Protein AF-A0A1S3MQ20-F1 (afdb_monomer_lite)

Radius of gyration: 37.25 Å; chains: 1; bounding box: 82×86×116 Å

Foldseek 3Di:
DPPPLVVLLVLLLVVLLVVQKDFLQVSCVVVVHPGSVVCVVSQVVCVVVQQKDWDPVDPVIMIHGHPVNNVVVVVVVVVVVPDDDDDDDDDDDDDDDDDDDDDDDDDDDDDDDDDDDDDDDPDDDPVVVDDDDDDDDDDDPDPDDDDPDPLLVLLVVLVVDQLLRSLVVSLVVVVWDKDKDFPDFDDDPVQTKTWIWIQTNNDTFDIAIGSDPVVSSSVNSVRVSVVSNCVVVPNDDDDDDDDDDDDDDDDDDDDDDDDDDDDDDCCVVDPPSDQLVVVLVVLCVVPVWDKDKDFPDWDDDPVQIWTKIWIDTRNDTFDIAIDSDPVVRSSVNSVRVVVVCVVVVVDDPDDDDDDDDDDDDDDDDDDDDDDDDDDDPVVLVVCVVLVLNLLVVCLVPALLVSLVVVLVVLQKDKDKDFPDWDDDPVQIKTWIWIDILQDIFDIDIDSDPVVSSRVNSSRVSVVVSVQSVVCVVPVPDRPSDDPNPPGDLLSLVVSLQSSVVCVVCVVPVVVVPDFWKKKWKWKAQAPDSTHTQFIATDDDADDPVRDDPVPPDDGDRHGQVRRVVSVVVSLVVLVVCVVVVHPPRQWDADPPRDIDGDPRMWMWMWIDGSVRDIDIDTD

Sequence (619 aa):
MADCGSNQKELILQYLLEAGEATALVISKNLGLRGAKQVNPTLYAMEKQGDVSRNAEVTPHIWELSVHRRERMERSLKAERSAPARVEGMGSGFQAVPPGLESLEANAEAEDESNGGQWATDDIPEFLNAISRDGGGTVAVSLAAPPPQNLRAKLQEVRAKNPVSGLMEFAQYQGHNCEFLLLDQSGPSHDPRFRMQVMLDGRLFPVAEASNKKVAKKDAAAATLRILLREIEGGGAEEGLTAGVDQAMDPTSDVPEVVEGPPQALSRSLPGGKNPVSMLMEYSQRTGNPIEFINTGQEGPPHDPRFMFRVKIGESLCAESSAPSKKAARQLAAEEAVKELMADGRLQLNKPQFPLCLSGDEGGFMPACPSLPPLTEEELRSAHEAGVGDLISHLNNNAVSGLLEYARARGFAAEIRLVGQSGPPHEPKFTYQAKLGGRWFPPVCASNKKQGKQEAADAALRVLIGEAEKAARTGELTPAELPLSGGTIHDQIAMLSHQRFNALTTRIQHSLLGRKILATIVMKRGEGLGTVVSLGTGNRCVKGEELSLKGDTVNDCHAEIISRRGFIRFLYAELLKHCEGSEDSIFEPAEENKLRIKPDTTFHLYIRWAYGRCLFLAF

Secondary structure (DSSP, 8-state):
--SHHHHHHHHHHHHHHHHSEEEHHHHHHHTT-SSGGGTHHHHHHHHHHTSEEEESSSSSPEEEE-HHHHHHHHHHHHHHTTSPP---------------------------------PPP----GGGG---------------PPPP--HHHHHHHHHTS-HHHHHHHHHHHHT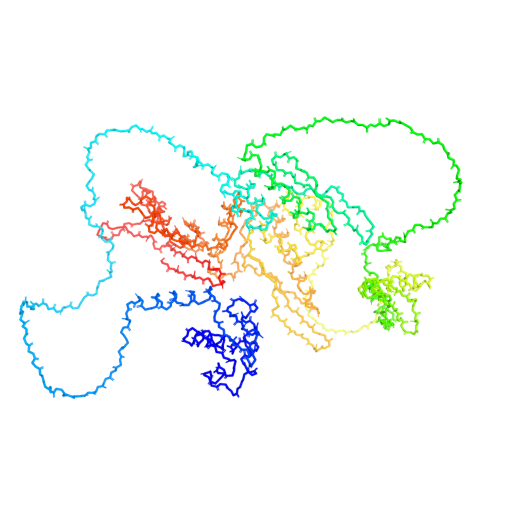--EEEEEEEEES-TTS-EEEEEEEETTEEPPPEEESSHHHHHHHHHHHHHHHHHHHHTT-------------------------PPPPPPGGGTSTT---HHHHHHHHHHHH---EEEEEEEEES-TTS-EEEEEEEETTEEPPPEEESSHHHHHHHHHHHHHHHHHHTT---------------------PPPP-PPPPPHHHHHHHHHTT-HHHHHHHHHHHHHHHHHHHHHHT--EEEEEEEEES-TTS-EEEEEEEETTEEPPPEEESSHHHHHHHHHHHHHHHHHHHHHHHHHH-----SS---TT--HHHHHHHHHHHHHHHHHGGGTTTT-S---EEEEEEEETTS--EEEEEEE---B--GGG--SSS-S-SB--HHHHHHHHHHHHHHHHHHHHHTT-TTSSEEE-STT-EEE-TTEEEEEEEE-TTS-EEEEE-

pLDDT: mean 70.5, std 24.05, range [22.2, 96.94]

Structure (mmCIF, N/CA/C/O backbone):
data_AF-A0A1S3MQ20-F1
#
_entry.id   AF-A0A1S3MQ20-F1
#
loop_
_atom_site.group_PDB
_atom_site.id
_atom_site.type_symbol
_atom_site.label_atom_id
_atom_site.label_alt_id
_atom_site.label_comp_id
_atom_site.label_asym_id
_atom_site.label_entity_id
_atom_site.label_seq_id
_atom_site.pdbx_PDB_ins_code
_atom_site.Cartn_x
_atom_site.Cartn_y
_atom_site.Cartn_z
_atom_site.occupancy
_atom_site.B_iso_or_equiv
_atom_site.auth_seq_id
_atom_site.auth_comp_id
_atom_site.auth_asym_id
_atom_site.auth_atom_id
_atom_site.pdbx_PDB_model_num
ATOM 1 N N . MET A 1 1 ? 19.376 -24.011 -0.199 1.00 35.31 1 MET A N 1
ATOM 2 C CA . MET A 1 1 ? 20.721 -23.702 0.345 1.00 35.31 1 MET A CA 1
ATOM 3 C C . MET A 1 1 ? 20.803 -22.239 0.815 1.00 35.31 1 MET A C 1
ATOM 5 O O . MET A 1 1 ? 21.709 -21.529 0.406 1.00 35.31 1 MET A O 1
ATOM 9 N N . ALA A 1 2 ? 19.864 -21.755 1.639 1.00 33.28 2 ALA A N 1
ATOM 10 C CA . ALA A 1 2 ? 19.802 -20.330 2.017 1.00 33.28 2 ALA A CA 1
ATOM 11 C C . ALA A 1 2 ? 20.176 -20.046 3.486 1.00 33.28 2 ALA A C 1
ATOM 13 O O . ALA A 1 2 ? 20.256 -18.889 3.871 1.00 33.28 2 ALA A O 1
ATOM 14 N N . ASP A 1 3 ? 20.408 -21.088 4.290 1.00 40.12 3 ASP A N 1
ATOM 15 C CA . ASP A 1 3 ? 20.368 -20.991 5.757 1.00 40.12 3 ASP A CA 1
ATOM 16 C C . ASP A 1 3 ? 21.757 -20.957 6.431 1.00 40.12 3 ASP A C 1
ATOM 18 O O . ASP A 1 3 ? 21.934 -20.431 7.524 1.00 40.12 3 ASP A O 1
ATOM 22 N N . CYS A 1 4 ? 22.791 -21.462 5.749 1.00 46.34 4 CYS A N 1
ATOM 23 C CA . CYS A 1 4 ? 24.141 -21.592 6.314 1.00 46.34 4 CYS A CA 1
ATOM 24 C C . CYS A 1 4 ? 24.868 -20.237 6.487 1.00 46.34 4 CYS A C 1
ATOM 26 O O . CYS A 1 4 ? 25.586 -20.027 7.463 1.00 46.34 4 CYS A O 1
ATOM 28 N N . GLY A 1 5 ? 24.659 -19.288 5.564 1.00 54.25 5 GLY A N 1
ATOM 29 C CA . GLY A 1 5 ? 25.359 -17.994 5.581 1.00 54.25 5 GLY A CA 1
ATOM 30 C C . GLY A 1 5 ? 24.889 -17.029 6.678 1.00 54.25 5 GLY A C 1
ATOM 31 O O . GLY A 1 5 ? 25.665 -16.179 7.112 1.00 54.25 5 GLY A O 1
ATOM 32 N N . SER A 1 6 ? 23.641 -17.166 7.135 1.00 59.59 6 SER A N 1
ATOM 33 C CA . SER A 1 6 ? 23.036 -16.326 8.180 1.00 59.59 6 SER A CA 1
ATOM 34 C C . SER A 1 6 ? 23.720 -16.554 9.529 1.00 59.59 6 SER A C 1
ATOM 36 O O . SER A 1 6 ? 24.220 -15.619 10.146 1.00 59.59 6 SER A O 1
ATOM 38 N N . ASN A 1 7 ? 23.822 -17.824 9.927 1.00 79.19 7 ASN A N 1
ATOM 39 C CA . ASN A 1 7 ? 24.401 -18.249 11.200 1.00 79.19 7 ASN A CA 1
ATOM 40 C C . ASN A 1 7 ? 25.911 -17.926 11.263 1.00 79.19 7 ASN A C 1
ATOM 42 O O . ASN A 1 7 ? 26.402 -17.344 12.229 1.00 79.19 7 ASN A O 1
ATOM 46 N N . GLN A 1 8 ? 26.641 -18.161 10.163 1.00 84.56 8 GLN A N 1
ATOM 47 C CA . GLN A 1 8 ? 28.058 -17.795 10.069 1.00 84.56 8 GLN A CA 1
ATOM 48 C C . GLN A 1 8 ? 28.302 -16.283 10.259 1.00 84.56 8 GLN A C 1
ATOM 50 O O . GLN A 1 8 ? 29.332 -15.900 10.813 1.00 84.56 8 GLN A O 1
ATOM 55 N N . LYS A 1 9 ? 27.377 -15.415 9.820 1.00 90.94 9 LYS A N 1
ATOM 56 C CA . LYS A 1 9 ? 27.483 -13.963 10.031 1.00 90.94 9 LYS A CA 1
ATOM 57 C C . LYS A 1 9 ? 27.416 -13.609 11.520 1.00 90.94 9 LYS A C 1
ATOM 59 O O . LYS A 1 9 ? 28.238 -12.830 11.995 1.00 90.94 9 LYS A O 1
ATOM 64 N N . GLU A 1 10 ? 26.452 -14.168 12.244 1.00 90.25 10 GLU A N 1
ATOM 65 C CA . GLU A 1 10 ? 26.216 -13.860 13.660 1.00 90.25 10 GLU A CA 1
ATOM 66 C C . GLU A 1 10 ? 27.379 -14.327 14.544 1.00 90.25 10 GLU A C 1
ATOM 68 O O . GLU A 1 10 ? 27.878 -13.546 15.354 1.00 90.25 10 GLU A O 1
ATOM 73 N N . LEU A 1 11 ? 27.905 -15.530 14.293 1.00 91.12 11 LEU A N 1
ATOM 74 C CA . LEU A 1 11 ? 29.067 -16.073 15.005 1.00 91.12 11 LEU A CA 1
ATOM 75 C C . LEU A 1 11 ? 30.342 -15.224 14.834 1.00 91.12 11 LEU A C 1
ATOM 77 O O . LEU A 1 11 ? 31.087 -15.040 15.796 1.00 91.12 11 LEU A O 1
ATOM 81 N N . ILE A 1 12 ? 30.601 -14.670 13.640 1.00 92.69 12 ILE A N 1
ATOM 82 C CA . ILE A 1 12 ? 31.756 -13.774 13.430 1.00 92.69 12 ILE A CA 1
ATOM 83 C C . ILE A 1 12 ? 31.572 -12.460 14.201 1.00 92.69 12 ILE A C 1
ATOM 85 O O . ILE A 1 12 ? 32.526 -11.958 14.792 1.00 92.69 12 ILE A O 1
ATOM 89 N N . LEU A 1 13 ? 30.360 -11.901 14.200 1.00 92.56 13 LEU A N 1
ATOM 90 C CA . LEU A 1 13 ? 30.070 -10.641 14.887 1.00 92.56 13 LEU A CA 1
ATOM 91 C C . LEU A 1 13 ? 30.173 -10.779 16.410 1.00 92.56 13 LEU A C 1
ATOM 93 O O . LEU A 1 13 ? 30.720 -9.886 17.051 1.00 92.56 13 LEU A O 1
ATOM 97 N N . GLN A 1 14 ? 29.699 -11.893 16.977 1.00 91.06 14 GLN A N 1
ATOM 98 C CA . GLN A 1 14 ? 29.847 -12.184 18.404 1.00 91.06 14 GLN A CA 1
ATOM 99 C C . GLN A 1 14 ? 31.327 -12.320 18.789 1.00 91.06 14 GLN A C 1
ATOM 101 O O . GLN A 1 14 ? 31.785 -11.665 19.722 1.00 91.06 14 GLN A O 1
ATOM 106 N N . TYR A 1 15 ? 32.103 -13.080 18.009 1.00 92.69 15 TYR A N 1
ATOM 107 C CA . TYR A 1 15 ? 33.535 -13.243 18.257 1.00 92.69 15 TYR A CA 1
ATOM 108 C C . TYR A 1 15 ? 34.309 -11.914 18.187 1.00 92.69 15 TYR A C 1
ATOM 110 O O . TYR A 1 15 ? 35.157 -11.651 19.035 1.00 92.69 15 TYR A O 1
ATOM 118 N N . LEU A 1 16 ? 34.008 -11.043 17.214 1.00 92.81 16 LEU A N 1
ATOM 119 C CA . LEU A 1 16 ? 34.648 -9.723 17.104 1.00 92.81 16 LEU A CA 1
ATOM 120 C C . LEU A 1 16 ? 34.203 -8.731 18.192 1.00 92.81 16 LEU A C 1
ATOM 122 O O . LEU A 1 16 ? 34.940 -7.789 18.488 1.00 92.81 16 LEU A O 1
ATOM 126 N N . LEU A 1 17 ? 33.033 -8.930 18.807 1.00 91.75 17 LEU A N 1
ATOM 127 C CA . LEU A 1 17 ? 32.620 -8.147 19.971 1.00 91.75 17 LEU A CA 1
ATOM 128 C C . LEU A 1 17 ? 33.477 -8.482 21.199 1.00 91.75 17 LEU A C 1
ATOM 130 O O . LEU A 1 17 ? 33.899 -7.574 21.909 1.00 91.75 17 LEU A O 1
ATOM 134 N N . GLU A 1 18 ? 33.752 -9.770 21.410 1.00 89.06 18 GLU A N 1
ATOM 135 C CA . GLU A 1 18 ? 34.518 -10.285 22.551 1.00 89.06 18 GLU A CA 1
ATOM 136 C C . GLU A 1 18 ? 36.036 -10.110 22.381 1.00 89.06 18 GLU A C 1
ATOM 138 O O . GLU A 1 18 ? 36.716 -9.691 23.314 1.00 89.06 18 GLU A O 1
ATOM 143 N N . ALA A 1 19 ? 36.573 -10.396 21.190 1.00 88.00 19 ALA A N 1
ATOM 144 C CA . ALA A 1 19 ? 38.008 -10.319 20.899 1.00 88.00 19 ALA A CA 1
ATOM 145 C C . ALA A 1 19 ? 38.493 -8.910 20.501 1.00 88.00 19 ALA A C 1
ATOM 147 O O . ALA A 1 19 ? 39.695 -8.655 20.489 1.00 88.00 19 ALA A O 1
ATOM 148 N N . GLY A 1 20 ? 37.581 -7.995 20.153 1.00 88.62 20 GLY A N 1
ATOM 149 C CA . GLY A 1 20 ? 37.900 -6.633 19.715 1.00 88.62 20 GLY A CA 1
ATOM 150 C C . GLY A 1 20 ? 38.365 -6.555 18.259 1.00 88.62 20 GLY A C 1
ATOM 151 O O . GLY A 1 20 ? 37.667 -5.951 17.439 1.00 88.62 20 GLY A O 1
ATOM 152 N N . GLU A 1 21 ? 39.507 -7.177 17.955 1.00 91.44 21 GLU A N 1
ATOM 153 C CA . GLU A 1 21 ? 40.116 -7.255 16.623 1.00 91.44 21 GLU A CA 1
ATOM 154 C C . GLU A 1 21 ? 40.724 -8.649 16.360 1.00 91.44 21 GLU A C 1
ATOM 156 O O . GLU A 1 21 ? 41.268 -9.290 17.259 1.00 91.44 21 GLU A O 1
ATOM 161 N N . ALA A 1 22 ? 40.631 -9.161 15.127 1.00 91.75 22 ALA A N 1
ATOM 162 C CA . ALA A 1 22 ? 41.191 -10.471 14.781 1.00 91.75 22 ALA A CA 1
ATOM 163 C C . ALA A 1 22 ? 41.496 -10.639 13.286 1.00 91.75 22 ALA A C 1
ATOM 165 O O . ALA A 1 22 ? 40.829 -10.086 12.414 1.00 91.75 22 ALA A O 1
ATOM 166 N N . THR A 1 23 ? 42.474 -11.486 12.954 1.00 93.12 23 THR A N 1
ATOM 167 C CA . THR A 1 23 ? 42.717 -11.881 11.555 1.00 93.12 23 THR A CA 1
ATOM 168 C C . THR A 1 23 ? 41.702 -12.929 11.094 1.00 93.12 23 THR A C 1
ATOM 170 O O . THR A 1 23 ? 41.250 -13.770 11.876 1.00 93.12 23 THR A O 1
ATOM 173 N N . ALA A 1 24 ? 41.403 -12.970 9.792 1.00 91.31 24 ALA A N 1
ATOM 174 C CA . ALA A 1 24 ? 40.470 -13.948 9.218 1.00 91.31 24 ALA A CA 1
ATOM 175 C C . ALA A 1 24 ? 40.834 -15.422 9.520 1.00 91.31 24 ALA A C 1
ATOM 177 O O . ALA A 1 24 ? 39.955 -16.283 9.583 1.00 91.31 24 ALA A O 1
ATOM 178 N N . LEU A 1 25 ? 42.118 -15.731 9.747 1.00 90.62 25 LEU A N 1
ATOM 179 C CA . LEU A 1 25 ? 42.549 -17.068 10.162 1.00 90.62 25 LEU A CA 1
ATOM 180 C C . LEU A 1 25 ? 42.142 -17.376 11.609 1.00 90.62 25 LEU A C 1
ATOM 182 O O . LEU A 1 25 ? 41.607 -18.455 11.864 1.00 90.62 25 LEU A O 1
ATOM 186 N N . VAL A 1 26 ? 42.357 -16.435 12.532 1.00 90.56 26 VAL A N 1
ATOM 187 C CA . VAL A 1 26 ? 41.969 -16.563 13.947 1.00 90.56 26 VAL A CA 1
ATOM 188 C C . VAL A 1 26 ? 40.449 -16.674 14.074 1.00 90.56 26 VAL A C 1
ATOM 190 O O . VAL A 1 26 ? 39.968 -17.599 14.725 1.00 90.56 26 VAL A O 1
ATOM 193 N N . ILE A 1 27 ? 39.698 -15.830 13.360 1.00 91.56 27 ILE A N 1
ATOM 194 C CA . ILE A 1 27 ? 38.232 -15.916 13.270 1.00 91.56 27 ILE A CA 1
ATOM 195 C C . ILE A 1 27 ? 37.820 -17.316 12.785 1.00 91.56 27 ILE A C 1
ATOM 197 O O . ILE A 1 27 ? 37.047 -17.998 13.451 1.00 91.56 27 ILE A O 1
ATOM 201 N N . SER A 1 28 ? 38.391 -17.804 11.673 1.00 92.06 28 SER A N 1
ATOM 202 C CA . SER A 1 28 ? 38.029 -19.128 11.141 1.00 92.06 28 SER A CA 1
ATOM 203 C C . SER A 1 28 ? 38.274 -20.274 12.129 1.00 92.06 28 SER A C 1
ATOM 205 O O . SER A 1 28 ? 37.428 -21.157 12.230 1.00 92.06 28 SER A O 1
ATOM 207 N N . LYS A 1 29 ? 39.370 -20.236 12.902 1.00 89.06 29 LYS A N 1
ATOM 208 C CA . LYS A 1 29 ? 39.681 -21.267 13.905 1.00 89.06 29 LYS A CA 1
ATOM 209 C C . LYS A 1 29 ? 38.672 -21.283 15.055 1.00 89.06 29 LYS A C 1
ATOM 211 O O . LYS A 1 29 ? 38.246 -22.364 15.445 1.00 89.06 29 LYS A O 1
ATOM 216 N N . ASN A 1 30 ? 38.269 -20.115 15.558 1.00 88.69 30 ASN A N 1
ATOM 217 C CA . ASN A 1 30 ? 37.299 -20.018 16.656 1.00 88.69 30 ASN A CA 1
ATOM 218 C C . ASN A 1 30 ? 35.880 -20.438 16.232 1.00 88.69 30 ASN A C 1
ATOM 220 O O . ASN A 1 30 ? 35.151 -21.004 17.036 1.00 88.69 30 ASN A O 1
ATOM 224 N N . LEU A 1 31 ? 35.519 -20.278 14.952 1.00 88.19 31 LEU A N 1
ATOM 225 C CA . LEU A 1 31 ? 34.287 -20.845 14.381 1.00 88.19 31 LEU A CA 1
ATOM 226 C C . LEU A 1 31 ? 34.397 -22.347 14.011 1.00 88.19 31 LEU A C 1
ATOM 228 O O . LEU A 1 31 ? 33.504 -22.882 13.357 1.00 88.19 31 LEU A O 1
ATOM 232 N N . GLY A 1 32 ? 35.489 -23.039 14.360 1.00 85.81 32 GLY A N 1
ATOM 233 C CA . GLY A 1 32 ? 35.697 -24.456 14.018 1.00 85.81 32 GLY A CA 1
ATOM 234 C C . GLY A 1 32 ? 35.961 -24.730 12.526 1.00 85.81 32 GLY A C 1
ATOM 235 O O . GLY A 1 32 ? 35.907 -25.876 12.075 1.00 85.81 32 GLY A O 1
ATOM 236 N N . LEU A 1 33 ? 36.254 -23.694 11.735 1.00 87.88 33 LEU A N 1
ATOM 237 C CA . LEU A 1 33 ? 36.475 -23.783 10.292 1.00 87.88 33 LEU A CA 1
ATOM 238 C C . LEU A 1 33 ? 37.962 -23.993 9.972 1.00 87.88 33 LEU A C 1
ATOM 240 O O . LEU A 1 33 ? 38.857 -23.400 10.570 1.00 87.88 33 LEU A O 1
ATOM 244 N N . ARG A 1 34 ? 38.246 -24.804 8.946 1.00 79.12 34 ARG A N 1
ATOM 245 C CA . ARG A 1 34 ? 39.620 -25.239 8.614 1.00 79.12 34 ARG A CA 1
ATOM 246 C C . ARG A 1 34 ? 40.516 -24.161 7.974 1.00 79.12 34 ARG A C 1
ATOM 248 O O . ARG A 1 34 ? 41.649 -24.466 7.615 1.00 79.12 34 ARG A O 1
ATOM 255 N N . GLY A 1 35 ? 40.040 -22.926 7.787 1.00 85.25 35 GLY A N 1
ATOM 256 C CA . GLY A 1 35 ? 40.892 -21.817 7.342 1.00 85.25 35 GLY A CA 1
ATOM 257 C C . GLY A 1 35 ? 40.168 -20.581 6.798 1.00 85.25 35 GLY A C 1
ATOM 258 O O . GLY A 1 35 ? 39.007 -20.636 6.386 1.00 85.25 35 GLY A O 1
ATOM 259 N N . ALA A 1 36 ? 40.913 -19.472 6.725 1.00 85.81 36 ALA A N 1
ATOM 260 C CA . ALA A 1 36 ? 40.424 -18.119 6.424 1.00 85.81 36 ALA A CA 1
ATOM 261 C C . ALA A 1 36 ? 39.562 -17.998 5.150 1.00 85.81 36 ALA A C 1
ATOM 263 O O . ALA A 1 36 ? 38.615 -17.215 5.110 1.00 85.81 36 ALA A O 1
ATOM 264 N N . LYS A 1 37 ? 39.828 -18.814 4.117 1.00 87.56 37 LYS A N 1
ATOM 265 C CA . LYS A 1 37 ? 39.053 -18.816 2.860 1.00 87.56 37 LYS A CA 1
ATOM 266 C C . LYS A 1 37 ? 37.546 -19.042 3.067 1.00 87.56 37 LYS A C 1
ATOM 268 O O . LYS A 1 37 ? 36.772 -18.615 2.220 1.00 87.56 37 LYS A O 1
ATOM 273 N N . GLN A 1 38 ? 37.137 -19.680 4.168 1.00 86.44 38 GLN A N 1
ATOM 274 C CA . GLN A 1 38 ? 35.727 -19.949 4.477 1.00 86.44 38 GLN A CA 1
ATOM 275 C C . GLN A 1 38 ? 35.001 -18.747 5.106 1.00 86.44 38 GLN A C 1
ATOM 277 O O . GLN A 1 38 ? 33.790 -18.640 4.956 1.00 86.44 38 GLN A O 1
ATOM 282 N N . VAL A 1 39 ? 35.716 -17.830 5.773 1.00 91.12 39 VAL A N 1
ATOM 283 C CA . VAL A 1 39 ? 35.129 -16.617 6.387 1.00 91.12 39 VAL A CA 1
ATOM 284 C C . VAL A 1 39 ? 35.296 -15.367 5.522 1.00 91.12 39 VAL A C 1
ATOM 286 O O . VAL A 1 39 ? 34.472 -14.461 5.606 1.00 91.12 39 VAL A O 1
ATOM 289 N N . ASN A 1 40 ? 36.309 -15.329 4.647 1.00 91.69 40 ASN A N 1
ATOM 290 C CA . ASN A 1 40 ? 36.596 -14.181 3.781 1.00 91.69 40 ASN A CA 1
ATOM 291 C C . ASN A 1 40 ? 35.376 -13.664 2.981 1.00 91.69 40 ASN A C 1
ATOM 293 O O . ASN A 1 40 ? 35.159 -12.454 3.002 1.00 91.69 40 ASN A O 1
ATOM 297 N N . PRO A 1 41 ? 34.548 -14.500 2.311 1.00 92.50 41 PRO A N 1
ATOM 298 C CA . PRO A 1 41 ? 33.377 -14.003 1.579 1.00 92.50 41 PRO A CA 1
ATOM 299 C C . PRO A 1 41 ? 32.377 -13.267 2.482 1.00 92.50 41 PRO A C 1
ATOM 301 O O . PRO A 1 41 ? 31.835 -12.233 2.096 1.00 92.50 41 PRO A O 1
ATOM 304 N N . THR A 1 42 ? 32.174 -13.775 3.699 1.00 92.25 42 THR A N 1
ATOM 305 C CA . THR A 1 42 ? 31.273 -13.203 4.708 1.00 92.25 42 THR A CA 1
ATOM 306 C C . THR A 1 42 ? 31.839 -11.903 5.283 1.00 92.25 42 THR A C 1
ATOM 308 O O . THR A 1 42 ? 31.106 -10.925 5.396 1.00 92.25 42 THR A O 1
ATOM 311 N N . LEU A 1 43 ? 33.146 -11.851 5.563 1.00 91.75 43 LEU A N 1
ATOM 312 C CA . LEU A 1 43 ? 33.848 -10.647 6.028 1.00 91.75 43 LEU A CA 1
ATOM 313 C C . LEU A 1 43 ? 33.754 -9.497 5.005 1.00 91.75 43 LEU A C 1
ATOM 315 O O . LEU A 1 43 ? 33.268 -8.420 5.347 1.00 91.75 43 LEU A O 1
ATOM 319 N N . TYR A 1 44 ? 34.082 -9.742 3.729 1.00 93.38 44 TYR A N 1
ATOM 320 C CA . TYR A 1 44 ? 33.937 -8.734 2.664 1.00 93.38 44 TYR A CA 1
ATOM 321 C C . TYR A 1 44 ? 32.472 -8.314 2.424 1.00 93.38 44 TYR A C 1
ATOM 323 O O . TYR A 1 44 ? 32.196 -7.165 2.068 1.00 93.38 44 TYR A O 1
ATOM 331 N N . ALA A 1 45 ? 31.506 -9.218 2.625 1.00 91.25 45 ALA A N 1
ATOM 332 C CA . ALA A 1 45 ? 30.085 -8.882 2.530 1.00 91.25 45 ALA A CA 1
ATOM 333 C C . ALA A 1 45 ? 29.611 -7.987 3.691 1.00 91.25 45 ALA A C 1
ATOM 335 O O . ALA A 1 45 ? 28.804 -7.085 3.463 1.00 91.25 45 ALA A O 1
ATOM 336 N N . MET A 1 46 ? 30.118 -8.207 4.909 1.00 91.94 46 MET A N 1
ATOM 337 C CA . MET A 1 46 ? 29.830 -7.373 6.083 1.00 91.94 46 MET A CA 1
ATOM 338 C C . MET A 1 46 ? 30.491 -5.995 6.003 1.00 91.94 46 MET A C 1
ATOM 340 O O . MET A 1 46 ? 29.865 -5.005 6.371 1.00 91.94 46 MET A O 1
ATOM 344 N N . GLU A 1 47 ? 31.703 -5.909 5.457 1.00 92.88 47 GLU A N 1
ATOM 345 C CA . GLU A 1 47 ? 32.397 -4.641 5.194 1.00 92.88 47 GLU A CA 1
ATOM 346 C C . GLU A 1 47 ? 31.585 -3.753 4.246 1.00 92.88 47 GLU A C 1
ATOM 348 O O . GLU A 1 47 ? 31.299 -2.596 4.544 1.00 92.88 47 GLU A O 1
ATOM 353 N N . LYS A 1 48 ? 31.090 -4.332 3.144 1.00 90.62 48 LYS A N 1
ATOM 354 C CA . LYS A 1 48 ? 30.194 -3.640 2.204 1.00 90.62 48 LYS A CA 1
ATOM 355 C C . LYS A 1 48 ? 28.858 -3.213 2.837 1.00 90.62 48 LYS A C 1
ATOM 357 O O . LYS A 1 48 ? 28.191 -2.327 2.306 1.00 90.62 48 LYS A O 1
ATOM 362 N N . GLN A 1 49 ? 28.452 -3.847 3.938 1.00 89.00 49 GLN A N 1
ATOM 363 C CA . GLN A 1 49 ? 27.261 -3.496 4.721 1.00 89.00 49 GLN A CA 1
ATOM 364 C C . GLN A 1 49 ? 27.560 -2.495 5.853 1.00 89.00 49 GLN A C 1
ATOM 366 O O . GLN A 1 49 ? 26.619 -2.007 6.474 1.00 89.00 49 GLN A O 1
ATOM 371 N N . GLY A 1 50 ? 28.832 -2.167 6.112 1.00 90.44 50 GLY A N 1
ATOM 372 C CA . GLY A 1 50 ? 29.255 -1.302 7.216 1.00 90.44 50 GLY A CA 1
ATOM 373 C C . GLY A 1 50 ? 29.199 -1.962 8.601 1.00 90.44 50 GLY A C 1
ATOM 374 O O . GLY A 1 50 ? 29.252 -1.256 9.605 1.00 90.44 50 GLY A O 1
ATOM 375 N N . ASP A 1 51 ? 29.082 -3.293 8.680 1.00 89.62 51 ASP A N 1
ATOM 376 C CA . ASP A 1 51 ? 29.048 -4.032 9.954 1.00 89.62 51 ASP A CA 1
ATOM 377 C C . ASP A 1 51 ? 30.460 -4.260 10.543 1.00 89.62 51 ASP A C 1
ATOM 379 O O . ASP A 1 51 ? 30.609 -4.337 11.762 1.00 89.62 51 ASP A O 1
ATOM 383 N N . VAL A 1 52 ? 31.496 -4.346 9.697 1.00 91.88 52 VAL A N 1
ATOM 384 C CA . VAL A 1 52 ? 32.908 -4.546 10.093 1.00 91.88 52 VAL A CA 1
ATOM 385 C C . VAL A 1 52 ? 33.842 -3.622 9.308 1.00 91.88 52 VAL A C 1
ATOM 387 O O . VAL A 1 52 ? 33.549 -3.286 8.159 1.00 91.88 52 VAL A O 1
ATOM 390 N N . SER A 1 53 ? 34.977 -3.258 9.901 1.00 90.75 53 SER A N 1
ATOM 391 C CA . SER A 1 53 ? 36.110 -2.600 9.230 1.00 90.75 53 SER A CA 1
ATOM 392 C C . SER A 1 53 ? 37.271 -3.586 9.064 1.00 90.75 53 SER A C 1
ATOM 394 O O . SER A 1 53 ? 37.415 -4.534 9.840 1.00 90.75 53 SER A O 1
ATOM 396 N N . ARG A 1 54 ? 38.115 -3.360 8.047 1.00 90.94 54 ARG A N 1
ATOM 397 C CA . ARG A 1 54 ? 39.394 -4.064 7.877 1.00 90.94 54 ARG A CA 1
ATOM 398 C C . ARG A 1 54 ? 40.547 -3.066 7.904 1.00 90.94 54 ARG A C 1
ATOM 400 O O . ARG A 1 54 ? 40.496 -2.058 7.198 1.00 90.94 54 ARG A O 1
ATOM 407 N N . ASN A 1 55 ? 41.610 -3.374 8.639 1.00 88.69 55 ASN A N 1
ATOM 408 C CA . ASN A 1 55 ? 42.873 -2.664 8.488 1.00 88.69 55 ASN A CA 1
ATOM 409 C C . ASN A 1 55 ? 43.616 -3.238 7.267 1.00 88.69 55 ASN A C 1
ATOM 411 O O . ASN A 1 55 ? 44.060 -4.389 7.272 1.00 88.69 55 ASN A O 1
ATOM 415 N N . ALA A 1 56 ? 43.706 -2.435 6.204 1.00 79.94 56 ALA A N 1
ATOM 416 C CA . ALA A 1 56 ? 44.349 -2.812 4.947 1.00 79.94 56 ALA A CA 1
ATOM 417 C C . ALA A 1 56 ? 45.884 -2.676 4.971 1.00 79.94 56 ALA A C 1
ATOM 419 O O . ALA A 1 56 ? 46.544 -3.223 4.090 1.00 79.94 56 ALA A O 1
ATOM 420 N N . GLU A 1 57 ? 46.447 -1.977 5.961 1.00 80.38 57 GLU A N 1
ATOM 421 C CA . GLU A 1 57 ? 47.889 -1.717 6.092 1.00 80.38 57 GLU A CA 1
ATOM 422 C C . GLU A 1 57 ? 48.645 -2.942 6.631 1.00 80.38 57 GLU A C 1
ATOM 424 O O . GLU A 1 57 ? 49.824 -3.138 6.337 1.00 80.38 57 GLU A O 1
ATOM 429 N N . VAL A 1 58 ? 47.952 -3.816 7.370 1.00 81.44 58 VAL A N 1
ATOM 430 C CA . VAL A 1 58 ? 48.505 -5.061 7.919 1.00 81.44 58 VAL A CA 1
ATOM 431 C C . VAL A 1 58 ? 48.147 -6.247 7.021 1.00 81.44 58 VAL A C 1
ATOM 433 O O . VAL A 1 58 ? 47.003 -6.400 6.589 1.00 81.44 58 VAL A O 1
ATOM 436 N N . THR A 1 59 ? 49.119 -7.126 6.758 1.00 79.94 59 THR A N 1
ATOM 437 C CA . THR A 1 59 ? 48.914 -8.404 6.055 1.00 79.94 59 THR A CA 1
ATOM 438 C C . THR A 1 59 ? 49.390 -9.565 6.939 1.00 79.94 59 THR A C 1
ATOM 440 O O . THR A 1 59 ? 50.571 -9.597 7.278 1.00 79.94 59 THR A O 1
ATOM 443 N N . PRO A 1 60 ? 48.529 -10.543 7.293 1.00 78.19 60 PRO A N 1
ATOM 444 C CA . PRO A 1 60 ? 47.116 -10.668 6.923 1.00 78.19 60 PRO A CA 1
ATOM 445 C C . PRO A 1 60 ? 46.226 -9.604 7.585 1.00 78.19 60 PRO A C 1
ATOM 447 O O . PRO A 1 60 ? 46.449 -9.237 8.734 1.00 78.19 60 PRO A O 1
ATOM 450 N N . HIS A 1 61 ? 45.191 -9.157 6.865 1.00 89.38 61 HIS A N 1
ATOM 451 C CA . HIS A 1 61 ? 44.277 -8.111 7.334 1.00 89.38 61 HIS A CA 1
ATOM 452 C C . HIS A 1 61 ? 43.628 -8.448 8.680 1.00 89.38 61 HIS A C 1
ATOM 454 O O . HIS A 1 61 ? 43.127 -9.563 8.892 1.00 89.38 61 HIS A O 1
ATOM 460 N N . ILE A 1 62 ? 43.611 -7.440 9.548 1.00 90.56 62 ILE A N 1
ATOM 461 C CA . ILE A 1 62 ? 42.913 -7.438 10.832 1.00 90.56 62 ILE A CA 1
ATOM 462 C C . ILE A 1 62 ? 41.497 -6.899 10.604 1.00 90.56 62 ILE A C 1
ATOM 464 O O . ILE A 1 62 ? 41.305 -5.956 9.835 1.00 90.56 62 ILE A O 1
ATOM 468 N N . TRP A 1 63 ? 40.515 -7.529 11.241 1.00 93.25 63 TRP A N 1
ATOM 469 C CA . TRP A 1 63 ? 39.093 -7.214 11.152 1.00 93.25 63 TRP A CA 1
ATOM 470 C C . TRP A 1 63 ? 38.552 -6.848 12.530 1.00 93.25 63 TRP A C 1
ATOM 472 O O . TRP A 1 63 ? 38.882 -7.507 13.514 1.00 93.25 63 TRP A O 1
ATOM 482 N N . GLU A 1 64 ? 37.683 -5.847 12.582 1.00 94.56 64 GLU A N 1
ATOM 483 C CA . GLU A 1 64 ? 37.043 -5.332 13.799 1.00 94.56 64 GLU A CA 1
ATOM 484 C C . GLU A 1 64 ? 35.565 -4.994 13.530 1.00 94.56 64 GLU A C 1
ATOM 486 O O . GLU A 1 64 ? 35.143 -4.837 12.380 1.00 94.56 64 GLU A O 1
ATOM 491 N N . LEU A 1 65 ? 34.752 -4.870 14.584 1.00 93.88 65 LEU A N 1
ATOM 492 C CA . LEU A 1 65 ? 33.396 -4.323 14.454 1.00 93.88 65 LEU A CA 1
ATOM 493 C C . LEU A 1 65 ? 33.437 -2.819 14.183 1.00 93.88 65 LEU A C 1
ATOM 495 O O . LEU A 1 65 ? 34.137 -2.087 14.883 1.00 93.88 65 LEU A O 1
ATOM 499 N N . SER A 1 66 ? 32.587 -2.341 13.269 1.00 93.00 66 SER A N 1
ATOM 500 C CA . SER A 1 66 ? 32.386 -0.898 13.114 1.00 93.00 66 SER A CA 1
ATOM 501 C C . SER A 1 66 ? 31.777 -0.296 14.388 1.00 93.00 66 SER A C 1
ATOM 503 O O . SER A 1 66 ? 30.990 -0.951 15.078 1.00 93.00 66 SER A O 1
ATOM 505 N N . VAL A 1 67 ? 32.095 0.968 14.692 1.00 88.88 67 VAL A N 1
ATOM 506 C CA . VAL A 1 67 ? 31.632 1.667 15.913 1.00 88.88 67 VAL A CA 1
ATOM 507 C C . VAL A 1 67 ? 30.111 1.547 16.090 1.00 88.88 67 VAL A C 1
ATOM 509 O O . VAL A 1 67 ? 29.628 1.112 17.134 1.00 88.88 67 VAL A O 1
ATOM 512 N N . HIS A 1 68 ? 29.349 1.817 15.025 1.00 86.38 68 HIS A N 1
ATOM 513 C CA . HIS A 1 68 ? 27.890 1.707 15.041 1.00 86.38 68 HIS A CA 1
ATOM 514 C C . HIS A 1 68 ? 27.392 0.271 15.283 1.00 86.38 68 HIS A C 1
ATOM 516 O O . HIS A 1 68 ? 26.362 0.072 15.935 1.00 86.38 68 HIS A O 1
ATOM 522 N N . ARG A 1 69 ? 28.103 -0.744 14.768 1.00 90.62 69 ARG A N 1
ATOM 523 C CA . ARG A 1 69 ? 27.724 -2.147 14.963 1.00 90.62 69 ARG A CA 1
ATOM 524 C C . ARG A 1 69 ? 28.022 -2.622 16.384 1.00 90.62 69 ARG A C 1
ATOM 526 O O . ARG A 1 69 ? 27.163 -3.280 16.972 1.00 90.62 69 ARG A O 1
ATOM 533 N N . ARG A 1 70 ? 29.180 -2.240 16.932 1.00 90.50 70 ARG A N 1
ATOM 534 C CA . ARG A 1 70 ? 29.605 -2.521 18.312 1.00 90.50 70 ARG A CA 1
ATOM 535 C C . ARG A 1 70 ? 28.594 -1.967 19.318 1.00 90.50 70 ARG A C 1
ATOM 537 O O . ARG A 1 70 ? 27.969 -2.747 20.033 1.00 90.50 70 ARG A O 1
ATOM 544 N N . GLU A 1 71 ? 28.314 -0.661 19.263 1.00 88.75 71 GLU A N 1
ATOM 545 C CA . GLU A 1 71 ? 27.335 -0.010 20.149 1.00 88.75 71 GLU A CA 1
ATOM 546 C C . GLU A 1 71 ? 25.951 -0.675 20.099 1.00 88.75 71 GLU A C 1
ATOM 548 O O . GLU A 1 71 ? 25.258 -0.778 21.111 1.00 88.75 71 GLU A O 1
ATOM 553 N N . ARG A 1 72 ? 25.506 -1.106 18.911 1.00 89.69 72 ARG A N 1
ATOM 554 C CA . ARG A 1 72 ? 24.205 -1.763 18.749 1.00 89.69 72 ARG A CA 1
ATOM 555 C C . ARG A 1 72 ? 24.157 -3.124 19.446 1.00 89.69 72 ARG A C 1
ATOM 557 O O . ARG A 1 72 ? 23.120 -3.456 20.018 1.00 89.69 72 ARG A O 1
ATOM 564 N N . MET A 1 73 ? 25.236 -3.903 19.388 1.00 90.25 73 MET A N 1
ATOM 565 C CA . MET A 1 73 ? 25.302 -5.219 20.032 1.00 90.25 73 MET A CA 1
ATOM 566 C C . MET A 1 73 ? 25.451 -5.096 21.553 1.00 90.25 73 MET A C 1
ATOM 568 O O . MET A 1 73 ? 24.740 -5.780 22.285 1.00 90.25 73 MET A O 1
ATOM 572 N N . GLU A 1 74 ? 26.259 -4.151 22.040 1.00 89.31 74 GLU A N 1
ATOM 573 C CA . GLU A 1 74 ? 26.398 -3.860 23.476 1.00 89.31 74 GLU A CA 1
ATOM 574 C C . GLU A 1 74 ? 25.073 -3.421 24.116 1.00 89.31 74 GLU A C 1
ATOM 576 O O . GLU A 1 74 ? 24.729 -3.869 25.211 1.00 89.31 74 GLU A O 1
ATOM 581 N N . ARG A 1 75 ? 24.275 -2.603 23.412 1.00 85.94 75 ARG A N 1
ATOM 582 C CA . ARG A 1 75 ? 22.918 -2.240 23.853 1.00 85.94 75 ARG A CA 1
ATOM 583 C C . ARG A 1 75 ? 21.974 -3.449 23.915 1.00 85.94 75 ARG A C 1
ATOM 585 O O . ARG A 1 75 ? 21.148 -3.486 24.822 1.00 85.94 75 ARG A O 1
ATOM 592 N N . SER A 1 76 ? 22.100 -4.422 23.004 1.00 85.06 76 SER A N 1
ATOM 593 C CA . SER A 1 76 ? 21.311 -5.671 23.038 1.00 85.06 76 SER A CA 1
ATOM 594 C C . SER A 1 76 ? 21.679 -6.513 24.258 1.00 85.06 76 SER A C 1
ATOM 596 O O . SER A 1 76 ? 20.812 -6.825 25.067 1.00 85.06 76 SER A O 1
ATOM 598 N N . LEU A 1 77 ? 22.977 -6.760 24.472 1.00 82.19 77 LEU A N 1
ATOM 599 C CA . LEU A 1 77 ? 23.472 -7.506 25.635 1.00 82.19 77 LEU A CA 1
ATOM 600 C C . LEU A 1 77 ? 23.108 -6.831 26.963 1.00 82.19 77 LEU A C 1
ATOM 602 O O . LEU A 1 77 ? 22.811 -7.511 27.943 1.00 82.19 77 LEU A O 1
ATOM 606 N N . LYS A 1 78 ? 23.109 -5.492 27.019 1.00 81.75 78 LYS A N 1
ATOM 607 C CA . LYS A 1 78 ? 22.669 -4.752 28.209 1.00 81.75 78 LYS A CA 1
ATOM 608 C C . LYS A 1 78 ? 21.168 -4.920 28.467 1.00 81.75 78 LYS A C 1
ATOM 610 O O . LYS A 1 78 ? 20.789 -5.055 29.625 1.00 81.75 78 LYS A O 1
ATOM 615 N N . ALA A 1 79 ? 20.341 -4.944 27.419 1.00 73.88 79 ALA A N 1
ATOM 616 C CA . ALA A 1 79 ? 18.907 -5.205 27.538 1.00 73.88 79 ALA A CA 1
ATOM 617 C C . ALA A 1 79 ? 18.627 -6.651 27.991 1.00 73.88 79 ALA A C 1
ATOM 619 O O . ALA A 1 79 ? 17.866 -6.857 28.934 1.00 73.88 79 ALA A O 1
ATOM 620 N N . GLU A 1 80 ? 19.307 -7.635 27.397 1.00 75.00 80 GLU A N 1
ATOM 621 C CA . GLU A 1 80 ? 19.205 -9.058 27.756 1.00 75.00 80 GLU A CA 1
ATOM 622 C C . GLU A 1 80 ? 19.635 -9.320 29.208 1.00 75.00 80 GLU A C 1
ATOM 624 O O . GLU A 1 80 ? 18.929 -10.005 29.942 1.00 75.00 80 GLU A O 1
ATOM 629 N N . ARG A 1 81 ? 20.729 -8.698 29.674 1.00 73.69 81 ARG A N 1
ATOM 630 C CA . ARG A 1 81 ? 21.177 -8.776 31.081 1.00 73.69 81 ARG A CA 1
ATOM 631 C C . ARG A 1 81 ? 20.257 -8.066 32.080 1.00 73.69 81 ARG A C 1
ATOM 633 O O . ARG A 1 81 ? 20.400 -8.292 33.276 1.00 73.69 81 ARG A O 1
ATOM 640 N N . SER A 1 82 ? 19.356 -7.198 31.617 1.00 62.84 82 SER A N 1
ATOM 641 C CA . SER A 1 82 ? 18.369 -6.507 32.463 1.00 62.84 82 SER A CA 1
ATOM 642 C C . SER A 1 82 ? 16.996 -7.189 32.502 1.00 62.84 82 SER A C 1
ATOM 644 O O . SER A 1 82 ? 16.095 -6.696 33.178 1.00 62.84 82 SER A O 1
ATOM 646 N N . ALA A 1 83 ? 16.819 -8.314 31.802 1.00 51.41 83 ALA A N 1
ATOM 647 C CA . ALA A 1 83 ? 15.598 -9.107 31.878 1.00 51.41 83 ALA A CA 1
ATOM 648 C C . ALA A 1 83 ? 15.590 -9.984 33.152 1.00 51.41 83 ALA A C 1
ATOM 650 O O . ALA A 1 83 ? 16.605 -10.616 33.455 1.00 51.41 83 ALA A O 1
ATOM 651 N N . PRO A 1 84 ? 14.469 -10.069 33.898 1.00 48.34 84 PRO A N 1
ATOM 652 C CA . PRO A 1 84 ? 14.371 -10.954 35.056 1.00 48.34 84 PRO A CA 1
ATOM 653 C C . PRO A 1 84 ? 14.487 -12.424 34.627 1.00 48.34 84 PRO A C 1
ATOM 655 O O . PRO A 1 84 ? 13.853 -12.860 33.664 1.00 48.34 84 PRO A O 1
ATOM 658 N N . ALA A 1 85 ? 15.318 -13.188 35.340 1.00 36.28 85 ALA A N 1
ATOM 659 C CA . ALA A 1 85 ? 15.669 -14.551 34.962 1.00 36.28 85 ALA A CA 1
ATOM 660 C C . ALA A 1 85 ? 14.470 -15.509 35.064 1.00 36.28 85 ALA A C 1
ATOM 662 O O . ALA A 1 85 ? 13.867 -15.685 36.123 1.00 36.28 85 ALA A O 1
ATOM 663 N N . ARG A 1 86 ? 14.157 -16.172 33.949 1.00 34.94 86 ARG A N 1
ATOM 664 C CA . ARG A 1 86 ? 13.159 -17.240 33.875 1.00 34.94 86 ARG A CA 1
ATOM 665 C C . ARG A 1 86 ? 13.762 -18.521 34.453 1.00 34.94 86 ARG A C 1
ATOM 667 O O . ARG A 1 86 ? 14.706 -19.059 33.884 1.00 34.94 86 ARG A O 1
ATOM 674 N N . VAL A 1 87 ? 13.220 -18.999 35.571 1.00 31.66 87 VAL A N 1
ATOM 675 C CA . VAL A 1 87 ? 13.661 -20.248 36.209 1.00 31.66 87 VAL A CA 1
ATOM 676 C C . VAL A 1 87 ? 13.256 -21.437 35.335 1.00 31.66 87 VAL A C 1
ATOM 678 O O . VAL A 1 87 ? 12.073 -21.760 35.231 1.00 31.66 87 VAL A O 1
ATOM 681 N N . GLU A 1 88 ? 14.233 -22.100 34.718 1.00 31.83 88 GLU A N 1
ATOM 682 C CA . GLU A 1 88 ? 14.058 -23.440 34.154 1.00 31.83 88 GLU A CA 1
ATOM 683 C C . GLU A 1 88 ? 14.501 -24.476 35.190 1.00 31.83 88 GLU A C 1
ATOM 685 O O . GLU A 1 88 ? 15.654 -24.502 35.618 1.00 31.83 88 GLU A O 1
ATOM 690 N N . GLY A 1 89 ? 13.565 -25.318 35.629 1.00 29.02 89 GLY A N 1
ATOM 691 C CA . GLY A 1 89 ? 13.855 -26.394 36.568 1.00 29.02 89 GLY A CA 1
ATOM 692 C C . GLY A 1 89 ? 14.504 -27.587 35.868 1.00 29.02 89 GLY A C 1
ATOM 693 O O . GLY A 1 89 ? 13.908 -28.177 34.968 1.00 29.02 89 GLY A O 1
ATOM 694 N N . MET A 1 90 ? 15.683 -27.997 36.336 1.00 31.12 90 MET A N 1
ATOM 695 C CA . MET A 1 90 ? 16.251 -29.320 36.067 1.00 31.12 90 MET A CA 1
ATOM 696 C C . MET A 1 90 ? 16.385 -30.087 37.380 1.00 31.12 90 MET A C 1
ATOM 698 O O . MET A 1 90 ? 16.857 -29.557 38.383 1.00 31.12 90 MET A O 1
ATOM 702 N N . GLY A 1 91 ? 15.886 -31.322 37.384 1.00 27.09 91 GLY A N 1
ATOM 703 C CA . GLY A 1 91 ? 15.699 -32.097 38.604 1.00 27.09 91 GLY A CA 1
ATOM 704 C C . GLY A 1 91 ? 16.875 -32.992 38.997 1.00 27.09 91 GLY A C 1
ATOM 705 O O . GLY A 1 91 ? 17.747 -33.317 38.196 1.00 27.09 91 GLY A O 1
ATOM 706 N N . SER A 1 92 ? 16.754 -33.501 40.225 1.00 29.05 92 SER A N 1
ATOM 707 C CA . SER A 1 92 ? 17.458 -34.641 40.834 1.00 29.05 92 SER A CA 1
ATOM 708 C C . SER A 1 92 ? 18.925 -34.475 41.276 1.00 29.05 92 SER A C 1
ATOM 710 O O . SER A 1 92 ? 19.847 -34.486 40.471 1.00 29.05 92 SER A O 1
ATOM 712 N N . GLY A 1 93 ? 19.120 -34.543 42.603 1.00 25.31 93 GLY A N 1
ATOM 713 C CA . GLY A 1 93 ? 19.990 -35.579 43.179 1.00 25.31 93 GLY A CA 1
ATOM 714 C C . GLY A 1 93 ? 21.124 -35.151 44.124 1.00 25.31 93 GLY A C 1
ATOM 715 O O . GLY A 1 93 ? 22.220 -34.930 43.637 1.00 25.31 93 GLY A O 1
ATOM 716 N N . PHE A 1 94 ? 20.877 -35.249 45.448 1.00 25.69 94 PHE A N 1
ATOM 717 C CA . PHE A 1 94 ? 21.837 -35.613 46.529 1.00 25.69 94 PHE A CA 1
ATOM 718 C C . PHE A 1 94 ? 23.093 -34.706 46.765 1.00 25.69 94 PHE A C 1
ATOM 720 O O . PHE A 1 94 ? 23.671 -34.187 45.827 1.00 25.69 94 PHE A O 1
ATOM 727 N N . GLN A 1 95 ? 23.669 -34.484 47.966 1.00 23.61 95 GLN A N 1
ATOM 728 C CA . GLN A 1 95 ? 23.341 -34.745 49.389 1.00 23.61 95 GLN A CA 1
ATOM 729 C C . GLN A 1 95 ? 24.416 -34.055 50.300 1.00 23.61 95 GLN A C 1
ATOM 731 O O . GLN A 1 95 ? 25.548 -33.926 49.857 1.00 23.61 95 GLN A O 1
ATOM 736 N N . ALA A 1 96 ? 24.085 -33.697 51.563 1.00 25.56 96 ALA A N 1
ATOM 737 C CA . ALA A 1 96 ? 24.970 -33.289 52.704 1.00 25.56 96 ALA A CA 1
ATOM 738 C C . ALA A 1 96 ? 25.857 -31.998 52.573 1.00 25.56 96 ALA A C 1
ATOM 740 O O . ALA A 1 96 ? 26.726 -31.946 51.718 1.00 25.56 96 ALA A O 1
ATOM 741 N N . VAL A 1 97 ? 25.724 -30.877 53.322 1.00 26.81 97 VAL A N 1
ATOM 742 C CA . VAL A 1 97 ? 25.638 -30.597 54.795 1.00 26.81 97 VAL A CA 1
ATOM 743 C C . VAL A 1 97 ? 26.942 -30.950 55.564 1.00 26.81 97 VAL A C 1
ATOM 745 O O . VAL A 1 97 ? 27.328 -32.113 55.475 1.00 26.81 97 VAL A O 1
ATOM 748 N N . PRO A 1 98 ? 27.534 -30.107 56.464 1.00 39.00 98 PRO A N 1
ATOM 749 C CA . PRO A 1 98 ? 27.711 -28.629 56.566 1.00 39.00 98 PRO A CA 1
ATOM 750 C C . PRO A 1 98 ? 29.163 -28.303 57.107 1.00 39.00 98 PRO A C 1
ATOM 752 O O . PRO A 1 98 ? 30.074 -29.017 56.690 1.00 39.00 98 PRO A O 1
ATOM 755 N N . PRO A 1 99 ? 29.461 -27.418 58.108 1.00 44.56 99 PRO A N 1
ATOM 756 C CA . PRO A 1 99 ? 28.932 -26.101 58.537 1.00 44.56 99 PRO A CA 1
ATOM 757 C C . PRO A 1 99 ? 30.026 -24.998 58.693 1.00 44.56 99 PRO A C 1
ATOM 759 O O . PRO A 1 99 ? 31.220 -25.281 58.635 1.00 44.56 99 PRO A O 1
ATOM 762 N N . GLY A 1 100 ? 29.629 -23.761 59.043 1.00 25.75 100 GLY A N 1
ATOM 763 C CA . GLY A 1 100 ? 30.552 -22.795 59.669 1.00 25.75 100 GLY A CA 1
ATOM 764 C C . GLY A 1 100 ? 30.071 -21.339 59.784 1.00 25.75 100 GLY A C 1
ATOM 765 O O . GLY A 1 100 ? 30.467 -20.553 58.941 1.00 25.75 100 GLY A O 1
ATOM 766 N N . LEU A 1 101 ? 29.276 -21.040 60.831 1.00 25.36 101 LEU A N 1
ATOM 767 C CA . LEU A 1 101 ? 29.274 -19.835 61.712 1.00 25.36 101 LEU A CA 1
ATOM 768 C C . LEU A 1 101 ? 29.391 -18.413 61.071 1.00 25.36 101 LEU A C 1
ATOM 770 O O . LEU A 1 101 ? 30.219 -18.174 60.207 1.00 25.36 101 LEU A O 1
ATOM 774 N N . GLU A 1 102 ? 28.667 -17.367 61.492 1.00 26.66 102 GLU A N 1
ATOM 775 C CA . GLU A 1 102 ? 27.819 -17.162 62.681 1.00 26.66 102 GLU A CA 1
ATOM 776 C C . GLU A 1 102 ? 26.858 -15.957 62.481 1.00 26.66 102 GLU A C 1
ATOM 778 O O . GLU A 1 102 ? 27.144 -15.096 61.656 1.00 26.66 102 GLU A O 1
ATOM 783 N N . SER A 1 103 ? 25.731 -15.970 63.214 1.00 24.23 103 SER A N 1
ATOM 784 C CA . SER A 1 103 ? 24.875 -14.869 63.748 1.00 24.23 103 SER A CA 1
ATOM 785 C C . SER A 1 103 ? 24.957 -13.421 63.176 1.00 24.23 103 SER A C 1
ATOM 787 O O . SER A 1 103 ? 26.009 -12.902 62.829 1.00 24.23 103 SER A O 1
ATOM 789 N N . LEU A 1 104 ? 23.871 -12.637 63.082 1.00 25.73 104 LEU A N 1
ATOM 790 C CA . LEU A 1 104 ? 22.773 -12.368 64.038 1.00 25.73 104 LEU A CA 1
ATOM 791 C C . LEU A 1 104 ? 21.471 -12.041 63.254 1.00 25.73 104 LEU A C 1
ATOM 793 O O . LEU A 1 104 ? 21.529 -11.309 62.271 1.00 25.73 104 LEU A O 1
ATOM 797 N N . GLU A 1 105 ? 20.347 -12.729 63.493 1.00 25.30 105 GLU A N 1
ATOM 798 C CA . GLU A 1 105 ? 19.239 -12.359 64.417 1.00 25.30 105 GLU A CA 1
ATOM 799 C C . GLU A 1 105 ? 18.351 -11.171 63.957 1.00 25.30 105 GLU A C 1
ATOM 801 O O . GLU A 1 105 ? 18.865 -10.128 63.573 1.00 25.30 105 GLU A O 1
ATOM 806 N N . ALA A 1 106 ? 17.010 -11.225 64.021 1.00 25.91 106 ALA A N 1
ATOM 807 C CA . ALA A 1 106 ? 16.090 -12.336 64.329 1.00 25.91 106 ALA A CA 1
ATOM 808 C C . ALA A 1 106 ? 14.624 -11.981 63.956 1.00 25.91 106 ALA A C 1
ATOM 810 O O . ALA A 1 106 ? 14.263 -10.818 64.088 1.00 25.91 106 ALA A O 1
ATOM 811 N N . ASN A 1 107 ? 13.812 -13.010 63.635 1.00 24.23 107 ASN A N 1
ATOM 812 C CA . ASN A 1 107 ? 12.366 -13.188 63.944 1.00 24.23 107 ASN A CA 1
ATOM 813 C C . ASN A 1 107 ? 11.341 -12.122 63.435 1.00 24.23 107 ASN A C 1
ATOM 815 O O . ASN A 1 107 ? 11.648 -10.945 63.346 1.00 24.23 107 ASN A O 1
ATOM 819 N N . ALA A 1 108 ? 10.064 -12.386 63.121 1.00 24.39 108 ALA A N 1
ATOM 820 C CA . ALA A 1 108 ? 9.183 -13.571 63.079 1.00 24.39 108 ALA A CA 1
ATOM 821 C C . ALA A 1 108 ? 7.833 -13.131 62.408 1.00 24.39 108 ALA A C 1
ATOM 823 O O . ALA A 1 108 ? 7.587 -11.928 62.329 1.00 24.39 108 ALA A O 1
ATOM 824 N N . GLU A 1 109 ? 6.907 -13.962 61.900 1.00 23.70 109 GLU A N 1
ATOM 825 C CA . GLU A 1 109 ? 6.817 -15.434 61.806 1.00 23.70 109 GLU A CA 1
ATOM 826 C C . GLU A 1 109 ? 5.970 -15.883 60.565 1.00 23.70 109 GLU A C 1
ATOM 828 O O . GLU A 1 109 ? 5.954 -15.200 59.544 1.00 23.70 109 GLU A O 1
ATOM 833 N N . ALA A 1 110 ? 5.307 -17.045 60.654 1.00 23.78 110 ALA A N 1
ATOM 834 C CA . ALA A 1 110 ? 4.325 -17.680 59.753 1.00 23.78 110 ALA A CA 1
ATOM 835 C C . ALA A 1 110 ? 2.920 -17.003 59.800 1.00 23.78 110 ALA A C 1
ATOM 837 O O . ALA A 1 110 ? 2.708 -16.142 60.646 1.00 23.78 110 ALA A O 1
ATOM 838 N N . GLU A 1 111 ? 1.899 -17.244 58.963 1.00 24.06 111 GLU A N 1
ATOM 839 C CA . GLU A 1 111 ? 1.337 -18.413 58.232 1.00 24.06 111 GLU A CA 1
ATOM 840 C C . GLU A 1 111 ? 0.579 -17.890 56.968 1.00 24.06 111 GLU A C 1
ATOM 842 O O . GLU A 1 111 ? 0.261 -16.702 56.928 1.00 24.06 111 GLU A O 1
ATOM 847 N N . ASP A 1 112 ? 0.181 -18.619 55.909 1.00 24.84 112 ASP A N 1
ATOM 848 C CA . ASP A 1 112 ? 0.419 -19.974 55.350 1.00 24.84 112 ASP A CA 1
ATOM 849 C C . ASP A 1 112 ? -0.046 -19.964 53.852 1.00 24.84 112 ASP A C 1
ATOM 851 O O . ASP A 1 112 ? -0.689 -19.004 53.414 1.00 24.84 112 ASP A O 1
ATOM 855 N N . GLU A 1 113 ? 0.251 -20.989 53.038 1.00 28.58 113 GLU A N 1
ATOM 856 C CA . GLU A 1 113 ? -0.207 -21.093 51.635 1.00 28.58 113 GLU A CA 1
ATOM 857 C C . GLU A 1 113 ? -1.562 -21.815 51.489 1.00 28.58 113 GLU A C 1
ATOM 859 O O . GLU A 1 113 ? -1.684 -23.009 51.756 1.00 28.58 113 GLU A O 1
ATOM 864 N N . SER A 1 114 ? -2.559 -21.154 50.881 1.00 27.05 114 SER A N 1
ATOM 865 C CA . SER A 1 114 ? -3.665 -21.868 50.224 1.00 27.05 114 SER A CA 1
ATOM 866 C C . SER A 1 114 ? -3.881 -21.387 48.788 1.00 27.05 114 SER A C 1
ATOM 868 O O . SER A 1 114 ? -3.917 -20.197 48.483 1.00 27.05 114 SER A O 1
ATOM 870 N N . ASN A 1 115 ? -3.957 -22.359 47.880 1.00 29.25 115 ASN A N 1
ATOM 871 C CA . ASN A 1 115 ? -3.920 -22.167 46.436 1.00 29.25 115 ASN A CA 1
ATOM 872 C C . ASN A 1 115 ? -5.322 -21.867 45.872 1.00 29.25 115 ASN A C 1
ATOM 874 O O . ASN A 1 115 ? -6.224 -22.697 45.981 1.00 29.25 115 ASN A O 1
ATOM 878 N N . GLY A 1 116 ? -5.490 -20.718 45.215 1.00 26.44 116 GLY A N 1
ATOM 879 C CA . GLY A 1 116 ? -6.724 -20.327 44.529 1.00 26.44 116 GLY A CA 1
ATOM 880 C C . GLY A 1 116 ? -6.435 -19.254 43.483 1.00 26.44 116 GLY A C 1
ATOM 881 O O . GLY A 1 116 ? -6.075 -18.132 43.822 1.00 26.44 116 GLY A O 1
ATOM 882 N N . GLY A 1 117 ? -6.522 -19.608 42.199 1.00 41.47 117 GLY A N 1
ATOM 883 C CA . GLY A 1 117 ? -6.037 -18.750 41.116 1.00 41.47 117 GLY A CA 1
ATOM 884 C C . GLY A 1 117 ? -6.875 -17.489 40.899 1.00 41.47 117 GLY A C 1
ATOM 885 O O . GLY A 1 117 ? -8.099 -17.561 40.813 1.00 41.47 117 GLY A O 1
ATOM 886 N N . GLN A 1 118 ? -6.206 -16.352 40.697 1.00 29.80 118 GLN A N 1
ATOM 887 C CA . GLN A 1 118 ? -6.852 -15.103 40.302 1.00 29.80 118 GLN A CA 1
ATOM 888 C C . GLN A 1 118 ? -5.987 -14.367 39.272 1.00 29.80 118 GLN A C 1
ATOM 890 O O . GLN A 1 118 ? -4.793 -14.151 39.473 1.00 29.80 118 GLN A O 1
ATOM 895 N N . TRP A 1 119 ? -6.576 -14.049 38.117 1.00 41.69 119 TRP A N 1
ATOM 896 C CA . TRP A 1 119 ? -5.929 -13.213 37.103 1.00 41.69 119 TRP A CA 1
ATOM 897 C C . TRP A 1 119 ? -5.900 -11.761 37.593 1.00 41.69 119 TRP A C 1
ATOM 899 O O . TRP A 1 119 ? -6.782 -11.353 38.345 1.00 41.69 119 TRP A O 1
ATOM 909 N N . ALA A 1 120 ? -4.903 -10.984 37.163 1.00 32.31 120 ALA A N 1
ATOM 910 C CA . ALA A 1 120 ? -4.751 -9.593 37.584 1.00 32.31 120 ALA A CA 1
ATOM 911 C C . ALA A 1 120 ? -5.999 -8.757 37.240 1.00 32.31 120 ALA A C 1
ATOM 913 O O . ALA A 1 120 ? -6.358 -8.636 36.066 1.00 32.31 120 ALA A O 1
ATOM 914 N N . THR A 1 121 ? -6.638 -8.179 38.259 1.00 35.00 121 THR A N 1
ATOM 915 C CA . THR A 1 121 ? -7.710 -7.194 38.092 1.00 35.00 121 THR A CA 1
ATOM 916 C C . THR A 1 121 ? -7.116 -5.785 38.009 1.00 35.00 121 THR A C 1
ATOM 918 O O . THR A 1 121 ? -6.290 -5.394 38.831 1.00 35.00 121 THR A O 1
ATOM 921 N N . ASP A 1 122 ? -7.525 -5.016 36.994 1.00 44.91 122 ASP A N 1
ATOM 922 C CA . ASP A 1 122 ? -7.152 -3.602 36.799 1.00 44.91 122 ASP A CA 1
ATOM 923 C C . ASP A 1 122 ? -7.986 -2.683 37.731 1.00 44.91 122 ASP A C 1
ATOM 925 O O . ASP A 1 122 ? -8.658 -1.752 37.280 1.00 44.91 122 ASP A O 1
ATOM 929 N N . ASP A 1 123 ? -7.980 -2.946 39.042 1.00 38.41 123 ASP A N 1
ATOM 930 C CA . ASP A 1 123 ? -8.695 -2.121 40.025 1.00 38.41 123 ASP A CA 1
ATOM 931 C C . ASP A 1 123 ? -7.851 -0.900 40.431 1.00 38.41 123 ASP A C 1
ATOM 933 O O . ASP A 1 123 ? -6.876 -0.991 41.181 1.00 38.41 123 ASP A O 1
ATOM 937 N N . ILE A 1 124 ? -8.231 0.276 39.922 1.00 43.81 124 ILE A N 1
ATOM 938 C CA . ILE A 1 124 ? -7.589 1.555 40.252 1.00 43.81 124 ILE A CA 1
ATOM 939 C C . ILE A 1 124 ? -8.115 2.050 41.615 1.00 43.81 124 ILE A C 1
ATOM 941 O O . ILE A 1 124 ? -9.327 2.218 41.759 1.00 43.81 124 ILE A O 1
ATOM 945 N N . PRO A 1 125 ? -7.246 2.350 42.603 1.00 39.03 125 PRO A N 1
ATOM 946 C CA . PRO A 1 125 ? -7.683 2.763 43.935 1.00 39.03 125 PRO A CA 1
ATOM 947 C C . PRO A 1 125 ? -8.548 4.032 43.965 1.00 39.03 125 PRO A C 1
ATOM 949 O O . PRO A 1 125 ? -8.223 5.067 43.379 1.00 39.03 125 PRO A O 1
ATOM 952 N N . GLU A 1 126 ? -9.615 3.967 44.760 1.00 43.03 126 GLU A N 1
ATOM 953 C CA . GLU A 1 126 ? -10.709 4.946 44.810 1.00 43.03 126 GLU A CA 1
ATOM 954 C C . GLU A 1 126 ? -10.290 6.362 45.260 1.00 43.03 126 GLU A C 1
ATOM 956 O O . GLU A 1 126 ? -10.975 7.343 44.966 1.00 43.03 126 GLU A O 1
ATOM 961 N N . PHE A 1 127 ? -9.123 6.506 45.904 1.00 43.16 127 PHE A N 1
ATOM 962 C CA . PHE A 1 127 ? -8.595 7.802 46.352 1.00 43.16 127 PHE A CA 1
ATOM 963 C C . PHE A 1 127 ? -8.241 8.766 45.202 1.00 43.16 127 PHE A C 1
ATOM 965 O O . PHE A 1 127 ? -8.079 9.963 45.440 1.00 43.16 127 PHE A O 1
ATOM 972 N N . LEU A 1 128 ? -8.152 8.279 43.959 1.00 40.09 128 LEU A N 1
ATOM 973 C CA . LEU A 1 128 ? -7.921 9.108 42.769 1.00 40.09 128 LEU A CA 1
ATOM 974 C C . LEU A 1 128 ? -9.196 9.777 42.210 1.00 40.09 128 LEU A C 1
ATOM 976 O O . LEU A 1 128 ? -9.085 10.626 41.329 1.00 40.09 128 LEU A O 1
ATOM 980 N N . ASN A 1 129 ? -10.390 9.461 42.732 1.00 37.78 129 ASN A N 1
ATOM 981 C CA . ASN A 1 129 ? -11.670 10.017 42.256 1.00 37.78 129 ASN A CA 1
ATOM 982 C C . ASN A 1 129 ? -12.159 11.274 43.014 1.00 37.78 129 ASN A C 1
ATOM 984 O O . ASN A 1 129 ? -13.251 11.779 42.745 1.00 37.78 129 ASN A O 1
ATOM 988 N N . ALA A 1 130 ? -11.376 11.817 43.952 1.00 31.00 130 ALA A N 1
ATOM 989 C CA . ALA A 1 130 ? -11.774 12.975 44.756 1.00 31.00 130 ALA A CA 1
ATOM 990 C C . ALA A 1 130 ? -11.549 14.323 44.031 1.00 31.00 130 ALA A C 1
ATOM 992 O O . ALA A 1 130 ? -10.511 14.968 44.186 1.00 31.00 130 ALA A O 1
ATOM 993 N N . ILE A 1 131 ? -12.549 14.795 43.277 1.00 31.34 131 ILE A N 1
ATOM 994 C CA . ILE A 1 131 ? -12.563 16.164 42.727 1.00 31.34 131 ILE A CA 1
ATOM 995 C C . ILE A 1 131 ? -13.058 17.144 43.798 1.00 31.34 131 ILE A C 1
ATOM 997 O O . ILE A 1 131 ? -14.247 17.178 44.121 1.00 31.34 131 ILE A O 1
ATOM 1001 N N . SER A 1 132 ? -12.165 17.994 44.310 1.00 31.45 132 SER A N 1
ATOM 1002 C CA . SER A 1 132 ? -12.571 19.130 45.145 1.00 31.45 132 SER A CA 1
ATOM 1003 C C . SER A 1 132 ? -13.194 20.231 44.279 1.00 31.45 132 SER A C 1
ATOM 1005 O O . SER A 1 132 ? -12.598 20.667 43.293 1.00 31.45 132 SER A O 1
ATOM 1007 N N . ARG A 1 133 ? -14.404 20.682 44.632 1.00 37.69 133 ARG A N 1
ATOM 1008 C CA . ARG A 1 133 ? -15.076 21.811 43.971 1.00 37.69 133 ARG A CA 1
ATOM 1009 C C . ARG A 1 133 ? -14.524 23.119 44.523 1.00 37.69 133 ARG A C 1
ATOM 1011 O O . ARG A 1 133 ? -14.914 23.487 45.624 1.00 37.69 133 ARG A O 1
ATOM 1018 N N . ASP A 1 134 ? -13.742 23.854 43.733 1.00 29.50 134 ASP A N 1
ATOM 1019 C CA . ASP A 1 134 ? -13.711 25.315 43.861 1.00 29.50 134 ASP A CA 1
ATOM 1020 C C . ASP A 1 134 ? -13.161 26.056 42.628 1.00 29.50 134 ASP A C 1
ATOM 1022 O O . ASP A 1 134 ? -12.326 25.532 41.896 1.00 29.50 134 ASP A O 1
ATOM 1026 N N . GLY A 1 135 ? -13.609 27.306 42.448 1.00 27.53 135 GLY A N 1
ATOM 1027 C CA . GLY A 1 135 ? -12.874 28.359 41.720 1.00 27.53 135 GLY A CA 1
ATOM 1028 C C . GLY A 1 135 ? -12.847 28.326 40.181 1.00 27.53 135 GLY A C 1
ATOM 1029 O O . GLY A 1 135 ? -11.944 27.768 39.571 1.00 27.53 135 GLY A O 1
ATOM 1030 N N . GLY A 1 136 ? -13.792 29.031 39.548 1.00 28.83 136 GLY A N 1
ATOM 1031 C CA . GLY A 1 136 ? -13.971 29.128 38.093 1.00 28.83 136 GLY A CA 1
ATOM 1032 C C . GLY A 1 136 ? -12.794 29.607 37.219 1.00 28.83 136 GLY A C 1
ATOM 1033 O O . GLY A 1 136 ? -11.913 30.356 37.634 1.00 28.83 136 GLY A O 1
ATOM 1034 N N . GLY A 1 137 ? -12.872 29.234 35.936 1.00 25.62 137 GLY A N 1
ATOM 1035 C CA . GLY A 1 137 ? -11.997 29.679 34.849 1.00 25.62 137 GLY A CA 1
ATOM 1036 C C . GLY A 1 137 ? -12.725 29.600 33.502 1.00 25.62 137 GLY A C 1
ATOM 1037 O O . GLY A 1 137 ? -13.402 28.617 33.210 1.00 25.62 137 GLY A O 1
ATOM 1038 N N . THR A 1 138 ? -12.639 30.665 32.709 1.00 25.59 138 THR A N 1
ATOM 1039 C CA . THR A 1 138 ? -13.375 30.872 31.452 1.00 25.59 138 THR A CA 1
ATOM 1040 C C . THR A 1 138 ? -13.046 29.857 30.352 1.00 25.59 138 THR A C 1
ATOM 1042 O O . THR A 1 138 ? -11.903 29.442 30.177 1.00 25.59 138 THR A O 1
ATOM 1045 N N . VAL A 1 139 ? -14.051 29.522 29.531 1.00 30.61 139 VAL A N 1
ATOM 1046 C CA . VAL A 1 139 ? -13.864 28.749 28.292 1.00 30.61 139 VAL A CA 1
ATOM 1047 C C . VAL A 1 139 ? -13.036 29.566 27.299 1.00 30.61 139 VAL A C 1
ATOM 1049 O O . VAL A 1 139 ? -13.540 30.504 26.683 1.00 30.61 139 VAL A O 1
ATOM 1052 N N . ALA A 1 140 ? -11.775 29.181 27.112 1.00 23.44 140 ALA A N 1
ATOM 1053 C CA . ALA A 1 140 ? -10.936 29.650 26.018 1.00 23.44 140 ALA A CA 1
ATOM 1054 C C . ALA A 1 140 ? -10.790 28.533 24.975 1.00 23.44 140 ALA A C 1
ATOM 1056 O O . ALA A 1 140 ? -10.115 27.529 25.209 1.00 23.44 140 ALA A O 1
ATOM 1057 N N . VAL A 1 141 ? -11.405 28.716 23.803 1.00 32.41 141 VAL A N 1
ATOM 1058 C CA . VAL A 1 141 ? -11.119 27.888 22.623 1.00 32.41 141 VAL A CA 1
ATOM 1059 C C . VAL A 1 141 ? -9.762 28.317 22.068 1.00 32.41 141 VAL A C 1
ATOM 1061 O O . VAL A 1 141 ? -9.669 29.136 21.156 1.00 32.41 141 VAL A O 1
ATOM 1064 N N . SER A 1 142 ? -8.693 27.767 22.638 1.00 26.14 142 SER A N 1
ATOM 1065 C CA . SER A 1 142 ? -7.351 27.918 22.085 1.00 26.14 142 SER A CA 1
ATOM 1066 C C . SER A 1 142 ? -7.173 26.957 20.915 1.00 26.14 142 SER A C 1
ATOM 1068 O O . SER A 1 142 ? -6.730 25.821 21.079 1.00 26.14 142 SER A O 1
ATOM 1070 N N . LEU A 1 143 ? -7.477 27.447 19.709 1.00 33.50 143 LEU A N 1
ATOM 1071 C CA . LEU A 1 143 ? -6.782 26.992 18.506 1.00 33.50 143 LEU A CA 1
ATOM 1072 C C . LEU A 1 143 ? -5.281 27.111 18.791 1.00 33.50 143 LEU A C 1
ATOM 1074 O O . LEU A 1 143 ? -4.772 28.220 18.957 1.00 33.50 143 LEU A O 1
ATOM 1078 N N . ALA A 1 144 ? -4.591 25.978 18.921 1.00 29.12 144 ALA A N 1
ATOM 1079 C CA . ALA A 1 144 ? -3.173 25.975 19.242 1.00 29.12 144 ALA A CA 1
ATOM 1080 C C . ALA A 1 144 ? -2.399 26.701 18.133 1.00 29.12 144 ALA A C 1
ATOM 1082 O O . ALA A 1 144 ? -2.328 26.224 16.998 1.00 29.12 144 ALA A O 1
ATOM 1083 N N . ALA A 1 145 ? -1.824 27.859 18.465 1.00 31.08 145 ALA A N 1
ATOM 1084 C CA . ALA A 1 145 ? -0.877 28.525 17.588 1.00 31.08 145 ALA A CA 1
ATOM 1085 C C . ALA A 1 145 ? 0.313 27.576 17.337 1.00 31.08 145 ALA A C 1
ATOM 1087 O O . ALA A 1 145 ? 0.764 26.912 18.277 1.00 31.08 145 ALA A O 1
ATOM 1088 N N . PRO A 1 146 ? 0.824 27.476 16.096 1.00 37.62 146 PRO A N 1
ATOM 1089 C CA . PRO A 1 146 ? 1.972 26.628 15.814 1.00 37.62 146 PRO A CA 1
ATOM 1090 C C . PRO A 1 146 ? 3.190 27.085 16.639 1.00 37.62 146 PRO A C 1
ATOM 1092 O O . PRO A 1 146 ? 3.354 28.287 16.872 1.00 37.62 146 PRO A O 1
ATOM 1095 N N . PRO A 1 147 ? 4.062 26.156 17.074 1.00 38.94 147 PRO A N 1
ATOM 1096 C CA . PRO A 1 147 ? 5.269 26.514 17.811 1.00 38.94 147 PRO A CA 1
ATOM 1097 C C . PRO A 1 147 ? 6.168 27.427 16.960 1.00 38.94 147 PRO A C 1
ATOM 1099 O O . PRO A 1 147 ? 6.151 27.316 15.729 1.00 38.94 147 PRO A O 1
ATOM 1102 N N . PRO A 1 148 ? 6.978 28.307 17.582 1.00 41.75 148 PRO A N 1
ATOM 1103 C CA . PRO A 1 148 ? 7.818 29.254 16.857 1.00 41.75 148 PRO A CA 1
ATOM 1104 C C . PRO A 1 148 ? 8.734 28.524 15.869 1.00 41.75 148 PRO A C 1
ATOM 1106 O O . PRO A 1 148 ? 9.577 27.703 16.243 1.00 41.75 148 PRO A O 1
ATOM 1109 N N . GLN A 1 149 ? 8.536 28.817 14.584 1.00 58.16 149 GLN A N 1
ATOM 1110 C CA . GLN A 1 149 ? 9.221 28.158 13.481 1.00 58.16 149 GLN A CA 1
ATOM 1111 C C . GLN A 1 149 ? 10.691 28.585 13.451 1.00 58.16 149 GLN A C 1
ATOM 1113 O O . GLN A 1 149 ? 11.049 29.617 12.886 1.00 58.16 149 GLN A O 1
ATOM 1118 N N . ASN A 1 150 ? 11.573 27.763 14.021 1.00 71.94 150 ASN A N 1
ATOM 1119 C CA . ASN A 1 150 ? 13.021 27.931 13.898 1.00 71.94 150 ASN A CA 1
ATOM 1120 C C . ASN A 1 150 ? 13.497 27.525 12.488 1.00 71.94 150 ASN A C 1
ATOM 1122 O O . ASN A 1 150 ? 14.237 26.553 12.313 1.00 71.94 150 ASN A O 1
ATOM 1126 N N . LEU A 1 151 ? 13.072 28.293 11.476 1.00 75.62 151 LEU A N 1
ATOM 1127 C CA . LEU A 1 151 ? 13.361 28.092 10.050 1.00 75.62 151 LEU A CA 1
ATOM 1128 C C . LEU A 1 151 ? 14.857 27.880 9.791 1.00 75.62 151 LEU A C 1
ATOM 1130 O O . LEU A 1 151 ? 15.228 26.983 9.039 1.00 75.62 151 LEU A O 1
ATOM 1134 N N . ARG A 1 152 ? 15.720 28.639 10.482 1.00 79.12 152 ARG A N 1
ATOM 1135 C CA . ARG A 1 152 ? 17.183 28.514 10.392 1.00 79.12 152 ARG A CA 1
ATOM 1136 C C . ARG A 1 152 ? 17.684 27.130 10.815 1.00 79.12 152 ARG A C 1
ATOM 1138 O O . ARG A 1 152 ? 18.475 26.524 10.098 1.00 79.12 152 ARG A O 1
ATOM 1145 N N . ALA A 1 153 ? 17.192 26.603 11.939 1.00 78.94 153 ALA A N 1
ATOM 1146 C CA . ALA A 1 153 ? 17.576 25.279 12.428 1.00 78.94 153 ALA A CA 1
ATOM 1147 C C . ALA A 1 153 ? 17.110 24.175 11.466 1.00 78.94 153 ALA A C 1
ATOM 1149 O O . ALA A 1 153 ? 17.888 23.280 11.129 1.00 78.94 153 ALA A O 1
ATOM 1150 N N . LYS A 1 154 ? 15.878 24.282 10.944 1.00 82.00 154 LYS A N 1
ATOM 1151 C CA . LYS A 1 154 ? 15.362 23.332 9.950 1.00 82.00 154 LYS A CA 1
ATOM 1152 C C . LYS A 1 154 ? 16.150 23.391 8.639 1.00 82.00 154 LYS A C 1
ATOM 1154 O O . LYS A 1 154 ? 16.494 22.345 8.091 1.00 82.00 154 LYS A O 1
ATOM 1159 N N . LEU A 1 155 ? 16.487 24.588 8.155 1.00 81.88 155 LEU A N 1
ATOM 1160 C CA . LEU A 1 155 ? 17.248 24.752 6.916 1.00 81.88 155 LEU A CA 1
ATOM 1161 C C . LEU A 1 155 ? 18.698 24.233 7.045 1.00 81.88 155 LEU A C 1
ATOM 1163 O O . LEU A 1 155 ? 19.271 23.715 6.084 1.00 81.88 155 LEU A O 1
ATOM 1167 N N . GLN A 1 156 ? 19.274 24.289 8.248 1.00 82.06 156 GLN A N 1
ATOM 1168 C CA . GLN A 1 156 ? 20.581 23.701 8.544 1.00 82.06 156 GLN A CA 1
ATOM 1169 C C . GLN A 1 156 ? 20.530 22.162 8.617 1.00 82.06 156 GLN A C 1
ATOM 1171 O O . GLN A 1 156 ? 21.429 21.502 8.095 1.00 82.06 156 GLN A O 1
ATOM 1176 N N . GLU A 1 157 ? 19.458 21.584 9.172 1.00 84.25 157 GLU A N 1
ATOM 1177 C CA . GLU A 1 157 ? 19.219 20.131 9.203 1.00 84.25 157 GLU A CA 1
ATOM 1178 C C . GLU A 1 157 ? 19.086 19.536 7.788 1.00 84.25 157 GLU A C 1
ATOM 1180 O O . GLU A 1 157 ? 19.731 18.539 7.453 1.00 84.25 157 GLU A O 1
ATOM 1185 N N . VAL A 1 158 ? 18.279 20.157 6.920 1.00 86.31 158 VAL A N 1
ATOM 1186 C CA . VAL A 1 158 ? 18.052 19.650 5.554 1.00 86.31 158 VAL A CA 1
ATOM 1187 C C . VAL A 1 158 ? 19.287 19.770 4.656 1.00 86.31 158 VAL A C 1
ATOM 1189 O O . VAL A 1 158 ? 19.429 18.992 3.712 1.00 86.31 158 VAL A O 1
ATOM 1192 N N . ARG A 1 159 ? 20.216 20.689 4.959 1.00 78.50 159 ARG A N 1
ATOM 1193 C CA . ARG A 1 159 ? 21.489 20.850 4.232 1.00 78.50 159 ARG A CA 1
ATOM 1194 C C . ARG A 1 159 ? 22.432 19.654 4.410 1.00 78.50 159 ARG A C 1
ATOM 1196 O O . ARG A 1 159 ? 23.253 19.410 3.530 1.00 78.50 159 ARG A O 1
ATOM 1203 N N . ALA A 1 160 ? 22.302 18.891 5.498 1.00 79.75 160 ALA A N 1
ATOM 1204 C CA . ALA A 1 160 ? 23.045 17.644 5.700 1.00 79.75 160 ALA A CA 1
ATOM 1205 C C . ALA A 1 160 ? 22.519 16.475 4.836 1.00 79.75 160 ALA A C 1
ATOM 1207 O O . ALA A 1 160 ? 23.146 15.418 4.766 1.00 79.75 160 ALA A O 1
ATOM 1208 N N . LYS A 1 161 ? 21.365 16.647 4.177 1.00 87.12 161 LYS A N 1
ATOM 1209 C CA . LYS A 1 161 ? 20.707 15.642 3.330 1.00 87.12 161 LYS A CA 1
ATOM 1210 C C . LYS A 1 161 ? 21.024 15.904 1.848 1.00 87.12 161 LYS A C 1
ATOM 1212 O O . LYS A 1 161 ? 21.683 16.873 1.481 1.00 87.12 161 LYS A O 1
ATOM 1217 N N . ASN A 1 162 ? 20.553 15.031 0.955 1.00 91.56 162 ASN A N 1
ATOM 1218 C CA . ASN A 1 162 ? 20.652 15.273 -0.490 1.00 91.56 162 ASN A CA 1
ATOM 1219 C C . ASN A 1 162 ? 19.924 16.591 -0.847 1.00 91.56 162 ASN A C 1
ATOM 1221 O O . ASN A 1 162 ? 18.751 16.690 -0.487 1.00 91.56 162 ASN A O 1
ATOM 1225 N N . PRO A 1 163 ? 20.531 17.548 -1.585 1.00 90.25 163 PRO A N 1
ATOM 1226 C CA . PRO A 1 163 ? 19.935 18.863 -1.852 1.00 90.25 163 PRO A CA 1
ATOM 1227 C C . PRO A 1 163 ? 18.493 18.831 -2.370 1.00 90.25 163 PRO A C 1
ATOM 1229 O O . PRO A 1 163 ? 17.671 19.629 -1.934 1.00 90.25 163 PRO A O 1
ATOM 1232 N N . VAL A 1 164 ? 18.155 17.876 -3.246 1.00 91.12 164 VAL A N 1
ATOM 1233 C CA . VAL A 1 164 ? 16.788 17.728 -3.782 1.00 91.12 164 VAL A CA 1
ATOM 1234 C C . VAL A 1 164 ? 15.809 17.303 -2.685 1.00 91.12 164 VAL A C 1
ATOM 1236 O O . VAL A 1 164 ? 14.719 17.854 -2.581 1.00 91.12 164 VAL A O 1
ATOM 1239 N N . SER A 1 165 ? 16.211 16.339 -1.853 1.00 91.12 165 SER A N 1
ATOM 1240 C CA . SER A 1 165 ? 15.394 15.836 -0.744 1.00 91.12 165 SER A CA 1
ATOM 1241 C C . SER A 1 165 ? 15.253 16.875 0.364 1.00 91.12 165 SER A C 1
ATOM 1243 O O . SER A 1 165 ? 14.169 17.030 0.912 1.00 91.12 165 SER A O 1
ATOM 1245 N N . GLY A 1 166 ? 16.336 17.588 0.680 1.00 90.50 166 GLY A N 1
ATOM 1246 C CA . GLY A 1 166 ? 16.345 18.617 1.710 1.00 90.50 166 GLY A CA 1
ATOM 1247 C C . GLY A 1 166 ? 15.488 19.826 1.336 1.00 90.50 166 GLY A C 1
ATOM 1248 O O . GLY A 1 166 ? 14.764 20.348 2.175 1.00 90.50 166 GLY A O 1
ATOM 1249 N N . LEU A 1 167 ? 15.498 20.224 0.061 1.00 91.94 167 LEU A N 1
ATOM 1250 C CA . LEU A 1 167 ? 14.639 21.298 -0.430 1.00 91.94 167 LEU A CA 1
ATOM 1251 C C . LEU A 1 167 ? 13.157 20.907 -0.459 1.00 91.94 167 LEU A C 1
ATOM 1253 O O . LEU A 1 167 ? 12.318 21.717 -0.083 1.00 91.94 167 LEU A O 1
ATOM 1257 N N . MET A 1 168 ? 12.828 19.672 -0.853 1.00 90.75 168 MET A N 1
ATOM 1258 C CA . MET A 1 168 ? 11.453 19.160 -0.764 1.00 90.75 168 MET A CA 1
ATOM 1259 C C . MET A 1 168 ? 10.962 19.097 0.690 1.00 90.75 168 MET A C 1
ATOM 1261 O O . MET A 1 168 ? 9.839 19.498 0.973 1.00 90.75 168 MET A O 1
ATOM 1265 N N . GLU A 1 169 ? 11.811 18.653 1.619 1.00 90.81 169 GLU A N 1
ATOM 1266 C CA . GLU A 1 169 ? 11.489 18.609 3.050 1.00 90.81 169 GLU A CA 1
ATOM 1267 C C . GLU A 1 169 ? 11.311 20.014 3.651 1.00 90.81 169 GLU A C 1
ATOM 1269 O O . GLU A 1 169 ? 10.406 20.229 4.454 1.00 90.81 169 GLU A O 1
ATOM 1274 N N . PHE A 1 170 ? 12.134 20.986 3.248 1.00 87.44 170 PHE A N 1
ATOM 1275 C CA . PHE A 1 170 ? 11.999 22.376 3.690 1.00 87.44 170 PHE A CA 1
ATOM 1276 C C . PHE A 1 170 ? 10.751 23.056 3.113 1.00 87.44 170 PHE A C 1
ATOM 1278 O O . PHE A 1 170 ? 10.038 23.741 3.842 1.00 87.44 170 PHE A O 1
ATOM 1285 N N . ALA A 1 171 ? 10.440 22.812 1.837 1.00 88.75 171 ALA A N 1
ATOM 1286 C CA . ALA A 1 171 ? 9.196 23.262 1.221 1.00 88.75 171 ALA A CA 1
ATOM 1287 C C . ALA A 1 171 ? 7.974 22.713 1.970 1.00 88.75 171 ALA A C 1
ATOM 1289 O O . ALA A 1 171 ? 7.110 23.480 2.386 1.00 88.75 171 ALA A O 1
ATOM 1290 N N . GLN A 1 172 ? 7.964 21.403 2.241 1.00 86.00 172 GLN A N 1
ATOM 1291 C CA . GLN A 1 172 ? 6.915 20.744 3.017 1.00 86.00 172 GLN A CA 1
ATOM 1292 C C . GLN A 1 172 ? 6.811 21.292 4.451 1.00 86.00 172 GLN A C 1
ATOM 1294 O O . GLN A 1 172 ? 5.704 21.437 4.959 1.00 86.00 172 GLN A O 1
ATOM 1299 N N . TYR A 1 173 ? 7.936 21.628 5.094 1.00 83.69 173 TYR A N 1
ATOM 1300 C CA . TYR A 1 173 ? 7.956 22.232 6.432 1.00 83.69 173 TYR A CA 1
ATOM 1301 C C . TYR A 1 173 ? 7.339 23.640 6.465 1.00 83.69 173 TYR A C 1
ATOM 1303 O O . TYR A 1 173 ? 6.671 23.979 7.438 1.00 83.69 173 TYR A O 1
ATOM 1311 N N . GLN A 1 174 ? 7.521 24.439 5.408 1.00 81.69 174 GLN A N 1
ATOM 1312 C CA . GLN A 1 174 ? 6.874 25.751 5.269 1.00 81.69 174 GLN A CA 1
ATOM 1313 C C . GLN A 1 174 ? 5.451 25.680 4.679 1.00 81.69 174 GLN A C 1
ATOM 1315 O O . GLN A 1 174 ? 4.757 26.688 4.651 1.00 81.69 174 GLN A O 1
ATOM 1320 N N . GLY A 1 175 ? 5.003 24.516 4.194 1.00 80.50 175 GLY A N 1
ATOM 1321 C CA . GLY A 1 175 ? 3.725 24.369 3.483 1.00 80.50 175 GLY A CA 1
ATOM 1322 C C . GLY A 1 175 ? 3.734 24.867 2.029 1.00 80.50 175 GLY A C 1
ATOM 1323 O O . GLY A 1 175 ? 2.675 24.987 1.424 1.00 80.50 175 GLY A O 1
ATOM 1324 N N . HIS A 1 176 ? 4.912 25.138 1.463 1.00 87.81 176 HIS A N 1
ATOM 1325 C CA . HIS A 1 176 ? 5.096 25.681 0.114 1.00 87.81 176 HIS A CA 1
ATOM 1326 C C . HIS A 1 176 ? 5.082 24.571 -0.952 1.00 87.81 176 HIS A C 1
ATOM 1328 O O . HIS A 1 176 ? 5.695 23.515 -0.762 1.00 87.81 176 HIS A O 1
ATOM 1334 N N . ASN A 1 177 ? 4.482 24.825 -2.121 1.00 84.38 177 ASN A N 1
ATOM 1335 C CA . ASN A 1 177 ? 4.632 23.927 -3.277 1.00 84.38 177 ASN A CA 1
ATOM 1336 C C . ASN A 1 177 ? 6.047 24.047 -3.879 1.00 84.38 177 ASN A C 1
ATOM 1338 O O . ASN A 1 177 ? 6.569 25.154 -3.989 1.00 84.38 177 ASN A O 1
ATOM 1342 N N . CYS A 1 178 ? 6.668 22.932 -4.282 1.00 91.19 178 CYS A N 1
ATOM 1343 C CA . CYS A 1 178 ? 8.044 22.888 -4.791 1.00 91.19 178 CYS A CA 1
ATOM 1344 C C . CYS A 1 178 ? 8.146 22.051 -6.070 1.00 91.19 178 CYS A C 1
ATOM 1346 O O . CYS A 1 178 ? 8.058 20.819 -6.045 1.00 91.19 178 CYS A O 1
ATOM 1348 N N . GLU A 1 179 ? 8.389 22.729 -7.188 1.00 91.62 179 GLU A N 1
ATOM 1349 C CA . GLU A 1 179 ? 8.431 22.143 -8.524 1.00 91.62 179 GLU A CA 1
ATOM 1350 C C . GLU A 1 179 ? 9.793 22.344 -9.194 1.00 91.62 179 GLU A C 1
ATOM 1352 O O . GLU A 1 179 ? 10.507 23.319 -8.962 1.00 91.62 179 GLU A O 1
ATOM 1357 N N . PHE A 1 180 ? 10.161 21.385 -10.045 1.00 93.50 180 PHE A N 1
ATOM 1358 C CA . PHE A 1 180 ? 11.431 21.374 -10.768 1.00 93.50 180 PHE A CA 1
ATOM 1359 C C . PHE A 1 180 ? 11.164 21.458 -12.266 1.00 93.50 180 PHE A C 1
ATOM 1361 O O . PHE A 1 180 ? 10.797 20.460 -12.893 1.00 93.50 180 PHE A O 1
ATOM 1368 N N . LEU A 1 181 ? 11.368 22.648 -12.819 1.00 92.25 181 LEU A N 1
ATOM 1369 C CA . LEU A 1 181 ? 11.094 22.983 -14.207 1.00 92.25 181 LEU A CA 1
ATOM 1370 C C . LEU A 1 181 ? 12.352 22.720 -15.045 1.00 92.25 181 LEU A C 1
ATOM 1372 O O . LEU A 1 181 ? 13.384 23.368 -14.862 1.00 92.25 181 LEU A O 1
ATOM 1376 N N . LEU A 1 182 ? 12.280 21.754 -15.964 1.00 92.44 182 LEU A N 1
ATOM 1377 C CA . LEU A 1 182 ? 13.291 21.603 -17.012 1.00 92.44 182 LEU A CA 1
ATOM 1378 C C . LEU A 1 182 ? 12.969 22.632 -18.098 1.00 92.44 182 LEU A C 1
ATOM 1380 O O . LEU A 1 182 ? 11.954 22.486 -18.770 1.00 92.44 182 LEU A O 1
ATOM 1384 N N . LEU A 1 183 ? 13.817 23.647 -18.242 1.00 87.06 183 LEU A N 1
ATOM 1385 C CA . LEU A 1 183 ? 13.608 24.730 -19.203 1.00 87.06 183 LEU A CA 1
ATOM 1386 C C . LEU A 1 183 ? 14.046 24.325 -20.610 1.00 87.06 183 LEU A C 1
ATOM 1388 O O . LEU A 1 183 ? 13.313 24.530 -21.568 1.00 87.06 183 LEU A O 1
ATOM 1392 N N . ASP A 1 184 ? 15.244 23.751 -20.716 1.00 81.25 184 ASP A N 1
ATOM 1393 C CA . ASP A 1 184 ? 15.865 23.414 -21.994 1.00 81.25 184 ASP A CA 1
ATOM 1394 C C . ASP A 1 184 ? 16.835 22.226 -21.854 1.00 81.25 184 ASP A C 1
ATOM 1396 O O . ASP A 1 184 ? 17.392 21.961 -20.777 1.00 81.25 184 ASP A O 1
ATOM 1400 N N . GLN A 1 185 ? 17.022 21.518 -22.966 1.00 88.38 185 GLN A N 1
ATOM 1401 C CA . GLN A 1 185 ? 18.052 20.511 -23.178 1.00 88.38 185 GLN A CA 1
ATOM 1402 C C . GLN A 1 185 ? 18.776 20.836 -24.492 1.00 88.38 185 GLN A C 1
ATOM 1404 O O . GLN A 1 185 ? 18.329 20.448 -25.572 1.00 88.38 185 GLN A O 1
ATOM 1409 N N . SER A 1 186 ? 19.921 21.499 -24.371 1.00 81.50 186 SER A N 1
ATOM 1410 C CA . SER A 1 186 ? 20.770 21.943 -25.479 1.00 81.50 186 SER A CA 1
ATOM 1411 C C . SER A 1 186 ? 22.170 21.317 -25.389 1.00 81.50 186 SER A C 1
ATOM 1413 O O . SER A 1 186 ? 22.402 20.383 -24.620 1.00 81.50 186 SER A O 1
ATOM 1415 N N . GLY A 1 187 ? 23.111 21.787 -26.211 1.00 78.88 187 GLY A N 1
ATOM 1416 C CA . GLY A 1 187 ? 24.463 21.233 -26.309 1.00 78.88 187 GLY A CA 1
ATOM 1417 C C . GLY A 1 187 ? 24.577 20.024 -27.254 1.00 78.88 187 GLY A C 1
ATOM 1418 O O . GLY A 1 187 ? 23.572 19.409 -27.625 1.00 78.88 187 GLY A O 1
ATOM 1419 N N . PRO A 1 188 ? 25.800 19.692 -27.702 1.00 72.62 188 PRO A N 1
ATOM 1420 C CA . PRO A 1 188 ? 26.039 18.570 -28.604 1.00 72.62 188 PRO A CA 1
ATOM 1421 C C . PRO A 1 188 ? 25.806 17.228 -27.896 1.00 72.62 188 PRO A C 1
ATOM 1423 O O . PRO A 1 188 ? 25.881 17.127 -26.675 1.00 72.62 188 PRO A O 1
ATOM 1426 N N . SER A 1 189 ? 25.612 16.144 -28.658 1.00 68.56 189 SER A N 1
ATOM 1427 C CA . SER A 1 189 ? 25.339 14.810 -28.084 1.00 68.56 189 SER A CA 1
ATOM 1428 C C . SER A 1 189 ? 26.444 14.264 -27.156 1.00 68.56 189 SER A C 1
ATOM 1430 O O . SER A 1 189 ? 26.201 13.274 -26.466 1.00 68.56 189 SER A O 1
ATOM 1432 N N . HIS A 1 190 ? 27.637 14.868 -27.151 1.00 73.94 190 HIS A N 1
ATOM 1433 C CA . HIS A 1 190 ? 28.757 14.534 -26.265 1.00 73.94 190 HIS A CA 1
ATOM 1434 C C . HIS A 1 190 ? 28.900 15.468 -25.040 1.00 73.94 190 HIS A C 1
ATOM 1436 O O . HIS A 1 190 ? 29.620 15.114 -24.112 1.00 73.94 190 HIS A O 1
ATOM 1442 N N . ASP A 1 191 ? 28.204 16.612 -25.002 1.00 70.75 191 ASP A N 1
ATOM 1443 C CA . ASP A 1 191 ? 28.091 17.521 -23.841 1.00 70.75 191 ASP A CA 1
ATOM 1444 C C . ASP A 1 191 ? 26.641 18.052 -23.719 1.00 70.75 191 ASP A C 1
ATOM 1446 O O . ASP A 1 191 ? 26.366 19.215 -24.025 1.00 70.75 191 ASP A O 1
ATOM 1450 N N . PRO A 1 192 ? 25.668 17.194 -23.345 1.00 84.19 192 PRO A N 1
ATOM 1451 C CA . PRO A 1 192 ? 24.263 17.582 -23.268 1.00 84.19 192 PRO A CA 1
ATOM 1452 C C . PRO A 1 192 ? 23.996 18.446 -22.029 1.00 84.19 192 PRO A C 1
ATOM 1454 O O . PRO A 1 192 ? 24.041 17.971 -20.892 1.00 84.19 192 PRO A O 1
ATOM 1457 N N . ARG A 1 193 ? 23.660 19.715 -22.245 1.00 89.31 193 ARG A N 1
ATOM 1458 C CA . ARG A 1 193 ? 23.417 20.725 -21.210 1.00 89.31 193 ARG A CA 1
ATOM 1459 C C . ARG A 1 193 ? 21.942 20.771 -20.844 1.00 89.31 193 ARG A C 1
ATOM 1461 O O . ARG A 1 193 ? 21.079 21.069 -21.663 1.00 89.31 193 ARG A O 1
ATOM 1468 N N . PHE A 1 194 ? 21.648 20.479 -19.581 1.00 92.94 194 PHE A N 1
ATOM 1469 C CA . PHE A 1 194 ? 20.295 20.510 -19.033 1.00 92.94 194 PHE A CA 1
ATOM 1470 C C . PHE A 1 194 ? 20.130 21.744 -18.154 1.00 92.94 194 PHE A C 1
ATOM 1472 O O . PHE A 1 194 ? 20.794 21.847 -17.120 1.00 92.94 194 PHE A O 1
ATOM 1479 N N . ARG A 1 195 ? 19.213 22.642 -18.525 1.00 92.75 195 ARG A N 1
ATOM 1480 C CA . ARG A 1 195 ? 18.882 23.841 -17.745 1.00 92.75 195 ARG A CA 1
ATOM 1481 C C . ARG A 1 195 ? 17.668 23.572 -16.863 1.00 92.75 195 ARG A C 1
ATOM 1483 O O . ARG A 1 195 ? 16.566 23.342 -17.358 1.00 92.75 195 ARG A O 1
ATOM 1490 N N . MET A 1 196 ? 17.875 23.578 -15.550 1.00 95.19 196 MET A N 1
ATOM 1491 C CA . MET A 1 196 ? 16.861 23.255 -14.545 1.00 95.19 196 MET A CA 1
ATOM 1492 C C . MET A 1 196 ? 16.623 24.441 -13.615 1.00 95.19 196 MET A C 1
ATOM 1494 O O . MET A 1 196 ? 17.571 25.055 -13.129 1.00 95.19 196 MET A O 1
ATOM 1498 N N . GLN A 1 197 ? 15.359 24.714 -13.318 1.00 95.69 197 GLN A N 1
ATOM 1499 C CA . GLN A 1 197 ? 14.925 25.762 -12.404 1.00 95.69 197 GLN A CA 1
ATOM 1500 C C . GLN A 1 197 ? 14.074 25.168 -11.276 1.00 95.69 197 GLN A C 1
ATOM 1502 O O . GLN A 1 197 ? 13.403 24.151 -11.468 1.00 95.69 197 GLN A O 1
ATOM 1507 N N . VAL A 1 198 ? 14.100 25.794 -10.098 1.00 96.44 198 VAL A N 1
ATOM 1508 C CA . VAL A 1 198 ? 13.146 25.495 -9.020 1.00 96.44 198 VAL A CA 1
ATOM 1509 C C . VAL A 1 198 ? 12.114 26.610 -8.942 1.00 96.44 198 VAL A C 1
ATOM 1511 O O . VAL A 1 198 ? 12.471 27.789 -8.949 1.00 96.44 198 VAL A O 1
ATOM 1514 N N . MET A 1 199 ? 10.851 26.215 -8.824 1.00 92.25 199 MET A N 1
ATOM 1515 C CA . MET A 1 199 ? 9.750 27.075 -8.415 1.00 92.25 199 MET A CA 1
ATOM 1516 C C . MET A 1 199 ? 9.328 26.665 -7.002 1.00 92.25 199 MET A C 1
ATOM 1518 O O . MET A 1 199 ? 8.979 25.505 -6.785 1.00 92.25 199 MET A O 1
ATOM 1522 N N . LEU A 1 200 ? 9.384 27.591 -6.046 1.00 91.31 200 LEU A N 1
ATOM 1523 C CA . LEU A 1 200 ? 8.949 27.378 -4.665 1.00 91.31 200 LEU A CA 1
ATOM 1524 C C . LEU A 1 200 ? 7.904 28.440 -4.321 1.00 91.31 200 LEU A C 1
ATOM 1526 O O . LEU A 1 200 ? 8.226 29.622 -4.304 1.00 91.31 200 LEU A O 1
ATOM 1530 N N . ASP A 1 201 ? 6.668 28.016 -4.074 1.00 85.19 201 ASP A N 1
ATOM 1531 C CA . ASP A 1 201 ? 5.517 28.890 -3.794 1.00 85.19 201 ASP A CA 1
ATOM 1532 C C . ASP A 1 201 ? 5.312 30.009 -4.838 1.00 85.19 201 ASP A C 1
ATOM 1534 O O . ASP A 1 201 ? 5.205 31.192 -4.533 1.00 85.19 201 ASP A O 1
ATOM 1538 N N . GLY A 1 202 ? 5.376 29.641 -6.122 1.00 79.94 202 GLY A N 1
ATOM 1539 C CA . GLY A 1 202 ? 5.303 30.582 -7.250 1.00 79.94 202 GLY A CA 1
ATOM 1540 C C . GLY A 1 202 ? 6.568 31.423 -7.480 1.00 79.94 202 GLY A C 1
ATOM 1541 O O . GLY A 1 202 ? 6.729 31.999 -8.555 1.00 79.94 202 GLY A O 1
ATOM 1542 N N . ARG A 1 203 ? 7.516 31.456 -6.534 1.00 89.81 203 ARG A N 1
ATOM 1543 C CA . ARG A 1 203 ? 8.799 32.147 -6.700 1.00 89.81 203 ARG A CA 1
ATOM 1544 C C . ARG A 1 203 ? 9.785 31.296 -7.499 1.00 89.81 203 ARG A C 1
ATOM 1546 O O . ARG A 1 203 ? 10.124 30.179 -7.109 1.00 89.81 203 ARG A O 1
ATOM 1553 N N . LEU A 1 204 ? 10.294 31.857 -8.593 1.00 91.62 204 LEU A N 1
ATOM 1554 C CA . LEU A 1 204 ? 11.337 31.247 -9.418 1.00 91.62 204 LEU A CA 1
ATOM 1555 C C . LEU A 1 204 ? 12.734 31.557 -8.865 1.00 91.62 204 LEU A C 1
ATOM 1557 O O . LEU A 1 204 ? 13.076 32.711 -8.610 1.00 91.62 204 LEU A O 1
ATOM 1561 N N . PHE A 1 205 ? 13.554 30.519 -8.717 1.00 93.75 205 PHE A N 1
ATOM 1562 C CA . PHE A 1 205 ? 14.954 30.616 -8.289 1.00 93.75 205 PHE A CA 1
ATOM 1563 C C . PHE A 1 205 ? 15.906 30.570 -9.500 1.00 93.75 205 PHE A C 1
ATOM 1565 O O . PHE A 1 205 ? 15.464 30.274 -10.612 1.00 93.75 205 PHE A O 1
ATOM 1572 N N . PRO A 1 206 ? 17.209 30.877 -9.345 1.00 91.94 206 PRO A N 1
ATOM 1573 C CA . PRO A 1 206 ? 18.156 30.855 -10.457 1.00 91.94 206 PRO A CA 1
ATOM 1574 C C . PRO A 1 206 ? 18.261 29.490 -11.142 1.00 91.94 206 PRO A C 1
ATOM 1576 O O . PRO A 1 206 ? 18.192 28.435 -10.508 1.00 91.94 206 PRO A O 1
ATOM 1579 N N . VAL A 1 207 ? 18.461 29.530 -12.458 1.00 92.38 207 VAL A N 1
ATOM 1580 C CA . VAL A 1 207 ? 18.633 28.343 -13.299 1.00 92.38 207 VAL A CA 1
ATOM 1581 C C . VAL A 1 207 ? 20.018 27.741 -13.063 1.00 92.38 207 VAL A C 1
ATOM 1583 O O . VAL A 1 207 ? 21.016 28.457 -13.105 1.00 92.38 207 VAL A O 1
ATOM 1586 N N . ALA A 1 208 ? 20.088 26.425 -12.867 1.00 92.38 208 ALA A N 1
ATOM 1587 C CA . ALA A 1 208 ? 21.341 25.676 -12.886 1.00 92.38 208 ALA A CA 1
ATOM 1588 C C . ALA A 1 208 ? 21.479 24.898 -14.200 1.00 92.38 208 ALA A C 1
ATOM 1590 O O . ALA A 1 208 ? 20.520 24.284 -14.676 1.00 92.38 208 ALA A O 1
ATOM 1591 N N . GLU A 1 209 ? 22.684 24.898 -14.760 1.00 91.25 209 GLU A N 1
ATOM 1592 C CA . GLU A 1 209 ? 23.053 24.141 -15.956 1.00 91.25 209 GLU A CA 1
ATOM 1593 C C . GLU A 1 209 ? 24.054 23.047 -15.579 1.00 91.25 209 GLU A C 1
ATOM 1595 O O . GLU A 1 209 ? 25.008 23.303 -14.846 1.00 91.25 209 GLU A O 1
ATOM 1600 N N . ALA A 1 210 ? 23.844 21.822 -16.065 1.00 92.25 210 ALA A N 1
ATOM 1601 C CA . ALA A 1 210 ? 24.813 20.738 -15.917 1.00 92.25 210 ALA A CA 1
ATOM 1602 C C . ALA A 1 210 ? 24.694 19.710 -17.048 1.00 92.25 210 ALA A C 1
ATOM 1604 O O . ALA A 1 210 ? 23.629 19.561 -17.649 1.00 92.25 210 ALA A O 1
ATOM 1605 N N . SER A 1 211 ? 25.745 18.908 -17.241 1.00 87.38 211 SER A N 1
ATOM 1606 C CA . SER A 1 211 ? 25.841 17.844 -18.259 1.00 87.38 211 SER A CA 1
ATOM 1607 C C . SER A 1 211 ? 24.878 16.654 -18.068 1.00 87.38 211 SER A C 1
ATOM 1609 O O . SER A 1 211 ? 24.928 15.659 -18.788 1.00 87.38 211 SER A O 1
ATOM 1611 N N . ASN A 1 212 ? 24.023 16.688 -17.039 1.00 89.94 212 ASN A N 1
ATOM 1612 C CA . ASN A 1 212 ? 23.112 15.601 -16.685 1.00 89.94 212 ASN A CA 1
ATOM 1613 C C . ASN A 1 212 ? 21.852 16.129 -15.987 1.00 89.94 212 ASN A C 1
ATOM 1615 O O . ASN A 1 212 ? 21.953 16.781 -14.949 1.00 89.94 212 ASN A O 1
ATOM 1619 N N . LYS A 1 213 ? 20.654 15.718 -16.434 1.00 87.94 213 LYS A N 1
ATOM 1620 C CA . LYS A 1 213 ? 19.356 16.100 -15.824 1.00 87.94 213 LYS A CA 1
ATOM 1621 C C . LYS A 1 213 ? 19.276 15.861 -14.304 1.00 87.94 213 LYS A C 1
ATOM 1623 O O . LYS A 1 213 ? 18.622 16.619 -13.593 1.00 87.94 213 LYS A O 1
ATOM 1628 N N . LYS A 1 214 ? 19.948 14.821 -13.786 1.00 90.75 214 LYS A N 1
ATOM 1629 C CA . LYS A 1 214 ? 20.038 14.539 -12.336 1.00 90.75 214 LYS A CA 1
ATOM 1630 C C . LYS A 1 214 ? 20.953 15.516 -11.589 1.00 90.75 214 LYS A C 1
ATOM 1632 O O . LYS A 1 214 ? 20.656 15.850 -10.446 1.00 90.75 214 LYS A O 1
ATOM 1637 N N . VAL A 1 215 ? 22.042 15.948 -12.223 1.00 90.75 215 VAL A N 1
ATOM 1638 C CA . VAL A 1 215 ? 23.010 16.899 -11.657 1.00 90.75 215 VAL A CA 1
ATOM 1639 C C . VAL A 1 215 ? 22.410 18.303 -11.692 1.00 90.75 215 VAL A C 1
ATOM 1641 O O . VAL A 1 215 ? 22.280 18.907 -10.639 1.00 90.75 215 VAL A O 1
ATOM 1644 N N . ALA A 1 216 ? 21.842 18.730 -12.825 1.00 91.44 216 ALA A N 1
ATOM 1645 C CA . ALA A 1 216 ? 21.126 20.004 -12.941 1.00 91.44 216 ALA A CA 1
ATOM 1646 C C . ALA A 1 216 ? 19.999 20.137 -11.896 1.00 91.44 216 ALA A C 1
ATOM 1648 O O . ALA A 1 216 ? 19.851 21.176 -11.260 1.00 91.44 216 ALA A O 1
ATOM 1649 N N . LYS A 1 217 ? 19.249 19.052 -11.629 1.00 93.75 217 LYS A N 1
ATOM 1650 C CA . LYS A 1 217 ? 18.240 19.011 -10.554 1.00 93.75 217 LYS A CA 1
ATOM 1651 C C . LYS A 1 217 ? 18.831 19.153 -9.148 1.00 93.75 217 LYS A C 1
ATOM 1653 O O . LYS A 1 217 ? 18.241 19.832 -8.310 1.00 93.75 217 LYS A O 1
ATOM 1658 N N . LYS A 1 218 ? 19.979 18.527 -8.879 1.00 95.00 218 LYS A N 1
ATOM 1659 C CA . LYS A 1 218 ? 20.697 18.650 -7.602 1.00 95.00 218 LYS A CA 1
ATOM 1660 C C . LYS A 1 218 ? 21.258 20.062 -7.411 1.00 95.00 218 LYS A C 1
ATOM 1662 O O . LYS A 1 218 ? 21.145 20.606 -6.315 1.00 95.00 218 LYS A O 1
ATOM 1667 N N . ASP A 1 219 ? 21.803 20.651 -8.465 1.00 93.38 219 ASP A N 1
ATOM 1668 C CA . ASP A 1 219 ? 22.489 21.939 -8.409 1.00 93.38 219 ASP A CA 1
ATOM 1669 C C . ASP A 1 219 ? 21.491 23.102 -8.345 1.00 93.38 219 ASP A C 1
ATOM 1671 O O . ASP A 1 219 ? 21.689 24.020 -7.550 1.00 93.38 219 ASP A O 1
ATOM 1675 N N . ALA A 1 220 ? 20.351 23.008 -9.043 1.00 95.56 220 ALA A N 1
ATOM 1676 C CA . ALA A 1 220 ? 19.224 23.932 -8.881 1.00 95.56 220 ALA A CA 1
ATOM 1677 C C . ALA A 1 220 ? 18.662 23.891 -7.445 1.00 95.56 220 ALA A C 1
ATOM 1679 O O . ALA A 1 220 ? 18.410 24.934 -6.835 1.00 95.56 220 ALA A O 1
ATOM 1680 N N . ALA A 1 221 ? 18.543 22.694 -6.852 1.00 94.50 221 ALA A N 1
ATOM 1681 C CA . ALA A 1 221 ? 18.133 22.560 -5.455 1.00 94.50 221 ALA A CA 1
ATOM 1682 C C . ALA A 1 221 ? 19.167 23.155 -4.478 1.00 94.50 221 ALA A C 1
ATOM 1684 O O . ALA A 1 221 ? 18.806 23.849 -3.528 1.00 94.50 221 ALA A O 1
ATOM 1685 N N . ALA A 1 222 ? 20.461 22.932 -4.727 1.00 93.06 222 ALA A N 1
ATOM 1686 C CA . ALA A 1 222 ? 21.547 23.477 -3.914 1.00 93.06 222 ALA A CA 1
ATOM 1687 C C . ALA A 1 222 ? 21.707 25.004 -4.062 1.00 93.06 222 ALA A C 1
ATOM 1689 O O . ALA A 1 222 ? 22.107 25.676 -3.112 1.00 93.06 222 ALA A O 1
ATOM 1690 N N . ALA A 1 223 ? 21.404 25.578 -5.229 1.00 93.31 223 ALA A N 1
ATOM 1691 C CA . ALA A 1 223 ? 21.314 27.025 -5.420 1.00 93.31 223 ALA A CA 1
ATOM 1692 C C . ALA A 1 223 ? 20.149 27.615 -4.611 1.00 93.31 223 ALA A C 1
ATOM 1694 O O . ALA A 1 223 ? 20.357 28.544 -3.836 1.00 93.31 223 ALA A O 1
ATOM 1695 N N . THR A 1 224 ? 18.966 27.004 -4.706 1.00 94.00 224 THR A N 1
ATOM 1696 C CA . THR A 1 224 ? 17.759 27.425 -3.976 1.00 94.00 224 THR A CA 1
ATOM 1697 C C . THR A 1 224 ? 17.970 27.410 -2.457 1.00 94.00 224 THR A C 1
ATOM 1699 O O . THR A 1 224 ? 17.742 28.420 -1.797 1.00 94.00 224 THR A O 1
ATOM 1702 N N . LEU A 1 225 ? 18.510 26.319 -1.895 1.00 91.38 225 LEU A N 1
ATOM 1703 C CA . LEU A 1 225 ? 18.810 26.225 -0.456 1.00 91.38 225 LEU A CA 1
ATOM 1704 C C . LEU A 1 225 ? 19.833 27.270 0.031 1.00 91.38 225 LEU A C 1
ATOM 1706 O O . LEU A 1 225 ? 19.726 27.739 1.161 1.00 91.38 225 LEU A O 1
ATOM 1710 N N . ARG A 1 226 ? 20.815 27.657 -0.799 1.00 90.50 226 ARG A N 1
ATOM 1711 C CA . ARG A 1 226 ? 21.778 28.723 -0.452 1.00 90.50 226 ARG A CA 1
ATOM 1712 C C . ARG A 1 226 ? 21.122 30.102 -0.387 1.00 90.50 226 ARG A C 1
ATOM 1714 O O . ARG A 1 226 ? 21.496 30.901 0.464 1.00 90.50 226 ARG A O 1
ATOM 1721 N N . ILE A 1 227 ? 20.169 30.372 -1.275 1.00 91.19 227 ILE A N 1
ATOM 1722 C CA . ILE A 1 227 ? 19.448 31.650 -1.335 1.00 91.19 227 ILE A CA 1
ATOM 1723 C C . ILE A 1 227 ? 18.516 31.781 -0.127 1.00 91.19 227 ILE A C 1
ATOM 1725 O O . ILE A 1 227 ? 18.599 32.767 0.596 1.00 91.19 227 ILE A O 1
ATOM 1729 N N . LEU A 1 228 ? 17.746 30.729 0.170 1.00 89.88 228 LEU A N 1
ATOM 1730 C CA . LEU A 1 228 ? 16.883 30.664 1.353 1.00 89.88 228 LEU A CA 1
ATOM 1731 C C . LEU A 1 228 ? 17.668 30.830 2.669 1.00 89.88 228 LEU A C 1
ATOM 1733 O O . LEU A 1 228 ? 17.187 31.486 3.588 1.00 89.88 228 LEU A O 1
ATOM 1737 N N . LEU A 1 229 ? 18.894 30.292 2.762 1.00 86.12 229 LEU A N 1
ATOM 1738 C CA . LEU A 1 229 ? 19.767 30.538 3.917 1.00 86.12 229 LEU A CA 1
ATOM 1739 C C . LEU A 1 229 ? 20.144 32.019 4.042 1.00 86.12 229 LEU A C 1
ATOM 1741 O O . LEU A 1 229 ? 20.000 32.592 5.117 1.00 86.12 229 LEU A O 1
ATOM 1745 N N . ARG A 1 230 ? 20.593 32.640 2.943 1.00 85.56 230 ARG A N 1
ATOM 1746 C CA . ARG A 1 230 ? 21.028 34.046 2.914 1.00 85.56 230 ARG A CA 1
ATOM 1747 C C . ARG A 1 230 ? 19.904 35.016 3.296 1.00 85.56 230 ARG A C 1
ATOM 1749 O O . ARG A 1 230 ? 20.164 36.014 3.960 1.00 85.56 230 ARG A O 1
ATOM 1756 N N . GLU A 1 231 ? 18.674 34.700 2.904 1.00 85.06 231 GLU A N 1
ATOM 1757 C CA . GLU A 1 231 ? 17.472 35.471 3.242 1.00 85.06 231 GLU A CA 1
ATOM 1758 C C . GLU A 1 231 ? 17.139 35.383 4.738 1.00 85.06 231 GLU A C 1
ATOM 1760 O O . GLU A 1 231 ? 16.924 36.408 5.381 1.00 85.06 231 GLU A O 1
ATOM 1765 N N . ILE A 1 232 ? 17.192 34.179 5.321 1.00 78.56 232 ILE A N 1
ATOM 1766 C CA . ILE A 1 232 ? 17.003 33.964 6.769 1.00 78.56 232 ILE A CA 1
ATOM 1767 C C . ILE A 1 232 ? 18.134 34.613 7.593 1.00 78.56 232 ILE A C 1
ATOM 1769 O O . ILE A 1 232 ? 17.933 34.977 8.750 1.00 78.56 232 ILE A O 1
ATOM 1773 N N . GLU A 1 233 ? 19.320 34.786 7.008 1.00 77.00 233 GLU A N 1
ATOM 1774 C CA . GLU A 1 233 ? 20.469 35.461 7.626 1.00 77.00 233 GLU A CA 1
ATOM 1775 C C . GLU A 1 233 ? 20.463 36.995 7.448 1.00 77.00 233 GLU A C 1
ATOM 1777 O O . GLU A 1 233 ? 21.427 37.657 7.827 1.00 77.00 233 GLU A O 1
ATOM 1782 N N . GLY A 1 234 ? 19.368 37.576 6.938 1.00 57.19 234 GLY A N 1
ATOM 1783 C CA . GLY A 1 234 ? 19.162 39.029 6.873 1.00 57.19 234 GLY A CA 1
ATOM 1784 C C . GLY A 1 234 ? 19.786 39.718 5.656 1.00 57.19 234 GLY A C 1
ATOM 1785 O O . GLY A 1 234 ? 19.863 40.946 5.616 1.00 57.19 234 GLY A O 1
ATOM 1786 N N . GLY A 1 235 ? 20.230 38.958 4.651 1.00 50.78 235 GLY A N 1
ATOM 1787 C CA . GLY A 1 235 ? 20.714 39.507 3.387 1.00 50.78 235 GLY A CA 1
ATOM 1788 C C . GLY A 1 235 ? 19.562 39.933 2.479 1.00 50.78 235 GLY A C 1
ATOM 1789 O O . GLY A 1 235 ? 19.058 39.110 1.717 1.00 50.78 235 GLY A O 1
ATOM 1790 N N . GLY A 1 236 ? 19.176 41.211 2.541 1.00 39.59 236 GLY A N 1
ATOM 1791 C CA . GLY A 1 236 ? 18.185 41.803 1.637 1.00 39.59 236 GLY A CA 1
ATOM 1792 C C . GLY A 1 236 ? 18.569 41.671 0.158 1.00 39.59 236 GLY A C 1
ATOM 1793 O O . GLY A 1 236 ? 19.751 41.656 -0.193 1.00 39.59 236 GLY A O 1
ATOM 1794 N N . ALA A 1 237 ? 17.559 41.564 -0.705 1.00 44.06 237 ALA A N 1
ATOM 1795 C CA . ALA A 1 237 ? 17.732 41.465 -2.147 1.00 44.06 237 ALA A CA 1
ATOM 1796 C C . ALA A 1 237 ? 17.423 42.806 -2.825 1.00 44.06 237 ALA A C 1
ATOM 1798 O O . ALA A 1 237 ? 16.260 43.182 -2.942 1.00 44.06 237 ALA A O 1
ATOM 1799 N N . GLU A 1 238 ? 18.455 43.460 -3.349 1.00 37.53 238 GLU A N 1
ATOM 1800 C CA . GLU A 1 238 ? 18.329 44.385 -4.474 1.00 37.53 238 GLU A CA 1
ATOM 1801 C C . GLU A 1 238 ? 19.216 43.870 -5.607 1.00 37.53 238 GLU A C 1
ATOM 1803 O O . GLU A 1 238 ? 20.424 43.726 -5.443 1.00 37.53 238 GLU A O 1
ATOM 1808 N N . GLU A 1 239 ? 18.591 43.479 -6.717 1.00 37.62 239 GLU A N 1
ATOM 1809 C CA . GLU A 1 239 ? 18.801 44.103 -8.030 1.00 37.62 239 GLU A CA 1
ATOM 1810 C C . GLU A 1 239 ? 18.019 43.335 -9.102 1.00 37.62 239 GLU A C 1
ATOM 1812 O O . GLU A 1 239 ? 18.147 42.121 -9.276 1.00 37.62 239 GLU A O 1
ATOM 1817 N N . GLY A 1 240 ? 17.208 44.075 -9.852 1.00 34.19 240 GLY A N 1
ATOM 1818 C CA . GLY A 1 240 ? 16.545 43.591 -11.051 1.00 34.19 240 GLY A CA 1
ATOM 1819 C C . GLY A 1 240 ? 16.063 44.763 -11.891 1.00 34.19 240 GLY A C 1
ATOM 1820 O O . GLY A 1 240 ? 14.977 45.265 -11.640 1.00 34.19 240 GLY A O 1
ATOM 1821 N N . LEU A 1 241 ? 16.864 45.171 -12.879 1.00 33.59 241 LEU A N 1
ATOM 1822 C CA . LEU A 1 241 ? 16.536 46.082 -13.988 1.00 33.59 241 LEU A CA 1
ATOM 1823 C C . LEU A 1 241 ? 17.505 45.730 -15.143 1.00 33.59 241 LEU A C 1
ATOM 1825 O O . LEU A 1 241 ? 18.713 45.834 -14.989 1.00 33.59 241 LEU A O 1
ATOM 1829 N N . THR A 1 242 ? 17.054 44.986 -16.157 1.00 27.61 242 THR A N 1
ATOM 1830 C CA . THR A 1 242 ? 16.620 45.456 -17.498 1.00 27.61 242 THR A CA 1
ATOM 1831 C C . THR A 1 242 ? 17.718 45.838 -18.501 1.00 27.61 242 THR A C 1
ATOM 1833 O O . THR A 1 242 ? 18.465 46.779 -18.283 1.00 27.61 242 THR A O 1
ATOM 1836 N N . ALA A 1 243 ? 17.614 45.201 -19.675 1.00 28.05 243 ALA A N 1
ATOM 1837 C CA . ALA A 1 243 ? 17.900 45.718 -21.020 1.00 28.05 243 ALA A CA 1
ATOM 1838 C C . ALA A 1 243 ? 19.334 46.151 -21.404 1.00 28.05 243 ALA A C 1
ATOM 1840 O O . ALA A 1 243 ? 19.859 47.166 -20.964 1.00 28.05 243 ALA A O 1
ATOM 1841 N N . GLY A 1 244 ? 19.872 45.445 -22.403 1.00 24.33 244 GLY A N 1
ATOM 1842 C CA . GLY A 1 244 ? 20.947 45.902 -23.283 1.00 24.33 244 GLY A CA 1
ATOM 1843 C C . GLY A 1 244 ? 20.869 45.133 -24.604 1.00 24.33 244 GLY A C 1
ATOM 1844 O O . GLY A 1 244 ? 21.237 43.963 -24.649 1.00 24.33 244 GLY A O 1
ATOM 1845 N N . VAL A 1 245 ? 20.328 45.767 -25.646 1.00 29.05 245 VAL A N 1
ATOM 1846 C CA . VAL A 1 245 ? 20.205 45.234 -27.014 1.00 29.05 245 VAL A CA 1
ATOM 1847 C C . VAL A 1 245 ? 20.715 46.310 -27.972 1.00 29.05 245 VAL A C 1
ATOM 1849 O O . VAL A 1 245 ? 20.267 47.448 -27.861 1.00 29.05 245 VAL A O 1
ATOM 1852 N N . ASP A 1 246 ? 21.587 45.903 -28.903 1.00 27.91 246 ASP A N 1
ATOM 1853 C CA . ASP A 1 246 ? 22.047 46.629 -30.104 1.00 27.91 246 ASP A CA 1
ATOM 1854 C C . ASP A 1 246 ? 22.838 47.947 -29.889 1.00 27.91 246 ASP A C 1
ATOM 1856 O O . ASP A 1 246 ? 22.709 48.614 -28.870 1.00 27.91 246 ASP A O 1
ATOM 1860 N N . GLN A 1 247 ? 23.725 48.408 -30.785 1.00 30.50 247 GLN A N 1
ATOM 1861 C CA . GLN A 1 247 ? 24.184 47.976 -32.129 1.00 30.50 247 GLN A CA 1
ATOM 1862 C C . GLN A 1 247 ? 25.645 48.503 -32.316 1.00 30.50 247 GLN A C 1
ATOM 1864 O O . GLN A 1 247 ? 26.098 49.279 -31.478 1.00 30.50 247 GLN A O 1
ATOM 1869 N N . ALA A 1 248 ? 26.489 48.198 -33.315 1.00 26.69 248 ALA A N 1
ATOM 1870 C CA . ALA A 1 248 ? 26.440 47.472 -34.602 1.00 26.69 248 ALA A CA 1
ATOM 1871 C C . ALA A 1 248 ? 27.883 46.908 -34.893 1.00 26.69 248 ALA A C 1
ATOM 1873 O O . ALA A 1 248 ? 28.687 46.893 -33.964 1.00 26.69 248 ALA A O 1
ATOM 1874 N N . MET A 1 249 ? 28.358 46.449 -36.069 1.00 25.12 249 MET A N 1
ATOM 1875 C CA . MET A 1 249 ? 27.848 46.346 -37.455 1.00 25.12 249 MET A CA 1
ATOM 1876 C C . MET A 1 249 ? 28.625 45.247 -38.246 1.00 25.12 249 MET A C 1
ATOM 1878 O O . MET A 1 249 ? 29.434 44.528 -37.668 1.00 25.12 249 MET A O 1
ATOM 1882 N N . ASP A 1 250 ? 28.381 45.152 -39.558 1.00 23.30 250 ASP A N 1
ATOM 1883 C CA . ASP A 1 250 ? 28.943 44.222 -40.575 1.00 23.30 250 ASP A CA 1
ATOM 1884 C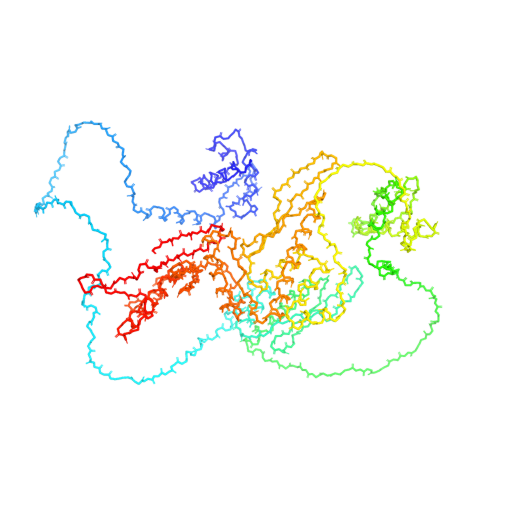 C . ASP A 1 250 ? 29.938 44.992 -41.521 1.00 23.30 250 ASP A C 1
ATOM 1886 O O . ASP A 1 250 ? 30.127 46.186 -41.247 1.00 23.30 250 ASP A O 1
ATOM 1890 N N . PRO A 1 251 ? 30.542 44.476 -42.638 1.00 45.59 251 PRO A N 1
ATOM 1891 C CA . PRO A 1 251 ? 30.415 43.156 -43.298 1.00 45.59 251 PRO A CA 1
ATOM 1892 C C . PRO A 1 251 ? 31.703 42.504 -43.884 1.00 45.59 251 PRO A C 1
ATOM 1894 O O . PRO A 1 251 ? 32.742 43.152 -43.962 1.00 45.59 251 PRO A O 1
ATOM 1897 N N . THR A 1 252 ? 31.599 41.250 -44.381 1.00 23.27 252 THR A N 1
ATOM 1898 C CA . THR A 1 252 ? 31.906 40.821 -45.789 1.00 23.27 252 THR A CA 1
ATOM 1899 C C . THR A 1 252 ? 31.770 39.293 -46.022 1.00 23.27 252 THR A C 1
ATOM 1901 O O . THR A 1 252 ? 32.331 38.530 -45.247 1.00 23.27 252 THR A O 1
ATOM 1904 N N . SER A 1 253 ? 31.067 38.905 -47.110 1.00 24.34 253 SER A N 1
ATOM 1905 C CA . SER A 1 253 ? 31.177 37.704 -48.007 1.00 24.34 253 SER A CA 1
ATOM 1906 C C . SER A 1 253 ? 31.786 36.371 -47.492 1.00 24.34 253 SER A C 1
ATOM 1908 O O . SER A 1 253 ? 32.865 36.368 -46.914 1.00 24.34 253 SER A O 1
ATOM 1910 N N . ASP A 1 254 ? 31.239 35.172 -47.764 1.00 23.91 254 ASP A N 1
ATOM 1911 C CA . ASP A 1 254 ? 30.695 34.683 -49.055 1.00 23.91 254 ASP A CA 1
ATOM 1912 C C . ASP A 1 254 ? 29.608 33.568 -48.948 1.00 23.91 254 ASP A C 1
ATOM 1914 O O . ASP A 1 254 ? 29.233 33.135 -47.859 1.00 23.91 254 ASP A O 1
ATOM 1918 N N . VAL A 1 255 ? 29.071 33.140 -50.104 1.00 26.41 255 VAL A N 1
ATOM 1919 C CA . VAL A 1 255 ? 27.879 32.265 -50.304 1.00 26.41 255 VAL A CA 1
ATOM 1920 C C . VAL A 1 255 ? 28.206 30.732 -50.340 1.00 26.41 255 VAL A C 1
ATOM 1922 O O . VAL A 1 255 ? 29.360 30.379 -50.109 1.00 26.41 255 VAL A O 1
ATOM 1925 N N . PRO A 1 256 ? 27.253 29.769 -50.487 1.00 30.02 256 PRO A N 1
ATOM 1926 C CA . PRO A 1 256 ? 27.221 28.579 -49.625 1.00 30.02 256 PRO A CA 1
ATOM 1927 C C . PRO A 1 256 ? 27.595 27.249 -50.308 1.00 30.02 256 PRO A C 1
ATOM 1929 O O . PRO A 1 256 ? 27.477 27.100 -51.523 1.00 30.02 256 PRO A O 1
ATOM 1932 N N . GLU A 1 257 ? 27.888 26.223 -49.501 1.00 22.20 257 GLU A N 1
ATOM 1933 C CA . GLU A 1 257 ? 27.984 24.830 -49.958 1.00 22.20 257 GLU A CA 1
ATOM 1934 C C . GLU A 1 257 ? 27.054 23.909 -49.144 1.00 22.20 257 GLU A C 1
ATOM 1936 O O . GLU A 1 257 ? 26.876 24.072 -47.935 1.00 22.20 257 GLU A O 1
ATOM 1941 N N . VAL A 1 258 ? 26.391 22.975 -49.832 1.00 32.47 258 VAL A N 1
ATOM 1942 C CA . VAL A 1 258 ? 25.337 22.113 -49.273 1.00 32.47 258 VAL A CA 1
ATOM 1943 C C . VAL A 1 258 ? 25.961 20.901 -48.585 1.00 32.47 258 VAL A C 1
ATOM 1945 O O . VAL A 1 258 ? 26.595 20.085 -49.246 1.00 32.47 258 VAL A O 1
ATOM 1948 N N . VAL A 1 259 ? 25.720 20.732 -47.281 1.00 26.58 259 VAL A N 1
ATOM 1949 C CA . VAL A 1 259 ? 26.113 19.525 -46.533 1.00 26.58 259 VAL A CA 1
ATOM 1950 C C . VAL A 1 259 ? 24.926 18.996 -45.727 1.00 26.58 259 VAL A C 1
ATOM 1952 O O . VAL A 1 259 ? 24.219 19.752 -45.061 1.00 26.58 259 VAL A O 1
ATOM 1955 N N . GLU A 1 260 ? 24.686 17.689 -45.832 1.00 26.36 260 GLU A N 1
ATOM 1956 C CA . GLU A 1 260 ? 23.510 17.007 -45.286 1.00 26.36 260 GLU A CA 1
ATOM 1957 C C . GLU A 1 260 ? 23.436 17.033 -43.749 1.00 26.36 260 GLU A C 1
ATOM 1959 O O . GLU A 1 260 ? 24.438 16.923 -43.040 1.00 26.36 260 GLU A O 1
ATOM 1964 N N . GLY A 1 261 ? 22.209 17.119 -43.224 1.00 28.50 261 GLY A N 1
ATOM 1965 C CA . GLY A 1 261 ? 21.938 16.947 -41.797 1.00 28.50 261 GLY A CA 1
ATOM 1966 C C . GLY A 1 261 ? 22.036 15.479 -41.341 1.00 28.50 261 GLY A C 1
ATOM 1967 O O . GLY A 1 261 ? 21.926 14.564 -42.156 1.00 28.50 261 GLY A O 1
ATOM 1968 N N . PRO A 1 262 ? 22.204 15.221 -40.030 1.00 30.58 262 PRO A N 1
ATOM 1969 C CA . PRO A 1 262 ? 22.354 13.865 -39.503 1.00 30.58 262 PRO A CA 1
ATOM 1970 C C . PRO A 1 262 ? 21.085 13.010 -39.711 1.00 30.58 262 PRO A C 1
ATOM 1972 O O . PRO A 1 262 ? 19.968 13.531 -39.622 1.00 30.58 262 PRO A O 1
ATOM 1975 N N . PRO A 1 263 ? 21.225 11.689 -39.938 1.00 30.50 263 PRO A N 1
ATOM 1976 C CA . PRO A 1 263 ? 20.119 10.834 -40.363 1.00 30.50 263 PRO A CA 1
ATOM 1977 C C . PRO A 1 263 ? 19.031 10.684 -39.290 1.00 30.50 263 PRO A C 1
ATOM 1979 O O . PRO A 1 263 ? 19.304 10.395 -38.122 1.00 30.50 263 PRO A O 1
ATOM 1982 N N . GLN A 1 264 ? 17.768 10.825 -39.704 1.00 32.66 264 GLN A N 1
ATOM 1983 C CA . GLN A 1 264 ? 16.612 10.531 -38.855 1.00 32.66 264 GLN A CA 1
ATOM 1984 C C . GLN A 1 264 ? 16.520 9.030 -38.547 1.00 32.66 264 GLN A C 1
ATOM 1986 O O . GLN A 1 264 ? 16.571 8.191 -39.443 1.00 32.66 264 GLN A O 1
ATOM 1991 N N . ALA A 1 265 ? 16.300 8.688 -37.275 1.00 35.75 265 ALA A N 1
ATOM 1992 C CA . ALA A 1 265 ? 16.098 7.304 -36.857 1.00 35.75 265 ALA A CA 1
ATOM 1993 C C . ALA A 1 265 ? 14.782 6.726 -37.423 1.00 35.75 265 ALA A C 1
ATOM 1995 O O . ALA A 1 265 ? 13.690 7.208 -37.098 1.00 35.75 265 ALA A O 1
ATOM 1996 N N . LEU A 1 266 ? 14.882 5.635 -38.194 1.00 42.78 266 LEU A N 1
ATOM 1997 C CA . LEU A 1 266 ? 13.757 4.984 -38.891 1.00 42.78 266 LEU A CA 1
ATOM 1998 C C . LEU A 1 266 ? 12.673 4.412 -37.956 1.00 42.78 266 LEU A C 1
ATOM 2000 O O . LEU A 1 266 ? 11.557 4.116 -38.381 1.00 42.78 266 LEU A O 1
ATOM 2004 N N . SER A 1 267 ? 12.947 4.332 -36.652 1.00 44.53 267 SER A N 1
ATOM 2005 C CA . SER A 1 267 ? 11.950 3.997 -35.622 1.00 44.53 267 SER A CA 1
ATOM 2006 C C . SER A 1 267 ? 10.731 4.937 -35.577 1.00 44.53 267 SER A C 1
ATOM 2008 O O . SER A 1 267 ? 9.716 4.569 -34.985 1.00 44.53 267 SER A O 1
ATOM 2010 N N . ARG A 1 268 ? 10.796 6.122 -36.208 1.00 43.75 268 ARG A N 1
ATOM 2011 C CA . ARG A 1 268 ? 9.660 7.054 -36.363 1.00 43.75 268 ARG A CA 1
ATOM 2012 C C . ARG A 1 268 ? 8.944 6.988 -37.719 1.00 43.75 268 ARG A C 1
ATOM 2014 O O . ARG A 1 268 ? 7.860 7.549 -37.825 1.00 43.75 268 ARG A O 1
ATOM 2021 N N . SER A 1 269 ? 9.515 6.336 -38.734 1.00 43.59 269 SER A N 1
ATOM 2022 C CA . SER A 1 269 ? 8.964 6.296 -40.102 1.00 43.59 269 SER A CA 1
ATOM 2023 C C . SER A 1 269 ? 8.296 4.967 -40.473 1.00 43.59 269 SER A C 1
ATOM 2025 O O . SER A 1 269 ? 7.617 4.895 -41.495 1.00 43.59 269 SER A O 1
ATOM 2027 N N . LEU A 1 270 ? 8.433 3.924 -39.647 1.00 46.47 270 LEU A N 1
ATOM 2028 C CA . LEU A 1 270 ? 7.758 2.638 -39.846 1.00 46.47 270 LEU A CA 1
ATOM 2029 C C . LEU A 1 270 ? 6.339 2.624 -39.232 1.00 46.47 270 LEU A C 1
ATOM 2031 O O . LEU A 1 270 ? 6.201 2.818 -38.017 1.00 46.47 270 LEU A O 1
ATOM 2035 N N . PRO A 1 271 ? 5.283 2.320 -40.017 1.00 37.19 271 PRO A N 1
ATOM 2036 C CA . PRO A 1 271 ? 3.925 2.142 -39.506 1.00 37.19 271 PRO A CA 1
ATOM 2037 C C . PRO A 1 271 ? 3.852 1.152 -38.332 1.00 37.19 271 PRO A C 1
ATOM 2039 O O . PRO A 1 271 ? 4.275 -0.000 -38.434 1.00 37.19 271 PRO A O 1
ATOM 2042 N N . GLY A 1 272 ? 3.296 1.604 -37.205 1.00 45.41 272 GLY A N 1
ATOM 2043 C CA . GLY A 1 272 ? 3.078 0.783 -36.007 1.00 45.41 272 GLY A CA 1
ATOM 2044 C C . GLY A 1 272 ? 4.229 0.740 -34.991 1.00 45.41 272 GLY A C 1
ATOM 2045 O O . GLY A 1 272 ? 4.115 0.005 -34.013 1.00 45.41 272 GLY A O 1
ATOM 2046 N N . GLY A 1 273 ? 5.321 1.496 -35.178 1.00 54.97 273 GLY A N 1
ATOM 2047 C CA . GLY A 1 273 ? 6.335 1.733 -34.130 1.00 54.97 273 GLY A CA 1
ATOM 2048 C C . GLY A 1 273 ? 7.079 0.489 -33.615 1.00 54.97 273 GLY A C 1
ATOM 2049 O O . GLY A 1 273 ? 7.636 0.503 -32.515 1.00 54.97 273 GLY A O 1
ATOM 2050 N N . LYS A 1 274 ? 7.073 -0.611 -34.379 1.00 60.41 274 LYS A N 1
ATOM 2051 C CA . LYS A 1 274 ? 7.734 -1.871 -34.008 1.00 60.41 274 LYS A CA 1
ATOM 2052 C C . LYS A 1 274 ? 9.261 -1.739 -34.070 1.00 60.41 274 LYS A C 1
ATOM 2054 O O . LYS A 1 274 ? 9.813 -1.110 -34.966 1.00 60.41 274 LYS A O 1
ATOM 2059 N N . ASN A 1 275 ? 9.955 -2.402 -33.145 1.00 81.75 275 ASN A N 1
ATOM 2060 C CA . ASN A 1 275 ? 11.418 -2.444 -33.130 1.00 81.75 275 ASN A CA 1
ATOM 2061 C C . ASN A 1 275 ? 11.957 -3.230 -34.356 1.00 81.75 275 ASN A C 1
ATOM 2063 O O . ASN A 1 275 ? 11.550 -4.381 -34.533 1.00 81.75 275 ASN A O 1
ATOM 2067 N N . PRO A 1 276 ? 12.900 -2.696 -35.157 1.00 81.62 276 PRO A N 1
ATOM 2068 C CA . PRO A 1 276 ? 13.518 -3.395 -36.295 1.00 81.62 276 PRO A CA 1
ATOM 2069 C C . PRO A 1 276 ? 14.175 -4.734 -35.920 1.00 81.62 276 PRO A C 1
ATOM 2071 O O . PRO A 1 276 ? 14.044 -5.702 -36.665 1.00 81.62 276 PRO A O 1
ATOM 2074 N N . VAL A 1 277 ? 14.763 -4.868 -34.722 1.00 82.88 277 VAL A N 1
ATOM 2075 C CA . VAL A 1 277 ? 15.264 -6.171 -34.228 1.00 82.88 277 VAL A CA 1
ATOM 2076 C C . VAL A 1 277 ? 14.125 -7.197 -34.129 1.00 82.88 277 VAL A C 1
ATOM 2078 O O . VAL A 1 277 ? 14.323 -8.377 -34.406 1.00 82.88 277 VAL A O 1
ATOM 2081 N N . SER A 1 278 ? 12.918 -6.764 -33.754 1.00 82.94 278 SER A N 1
ATOM 2082 C CA . SER A 1 278 ? 11.731 -7.624 -33.694 1.00 82.94 278 SER A CA 1
ATOM 2083 C C . SER A 1 278 ? 11.163 -7.927 -35.081 1.00 82.94 278 SER A C 1
ATOM 2085 O O . SER A 1 278 ? 10.748 -9.059 -35.302 1.00 82.94 278 SER A O 1
ATOM 2087 N N . MET A 1 279 ? 11.203 -6.970 -36.017 1.00 80.81 279 MET A N 1
ATOM 2088 C CA . MET A 1 279 ? 10.811 -7.186 -37.420 1.00 80.81 279 MET A CA 1
ATOM 2089 C C . MET A 1 279 ? 11.666 -8.275 -38.082 1.00 80.81 279 MET A C 1
ATOM 2091 O O . MET A 1 279 ? 11.126 -9.157 -38.747 1.00 80.81 279 MET A O 1
ATOM 2095 N N . LEU A 1 280 ? 12.982 -8.273 -37.836 1.00 85.00 280 LEU A N 1
ATOM 2096 C CA . LEU A 1 280 ? 13.876 -9.338 -38.300 1.00 85.00 280 LEU A CA 1
ATOM 2097 C C . LEU A 1 280 ? 13.529 -10.692 -37.680 1.00 85.00 280 LEU A C 1
ATOM 2099 O O . LEU A 1 280 ? 13.374 -11.668 -38.405 1.00 85.00 280 LEU A O 1
ATOM 2103 N N . MET A 1 281 ? 13.352 -10.769 -36.358 1.00 83.44 281 MET A N 1
ATOM 2104 C CA . MET A 1 281 ? 12.982 -12.034 -35.705 1.00 83.44 281 MET A CA 1
ATOM 2105 C C . MET A 1 281 ? 11.631 -12.576 -36.206 1.00 83.44 281 MET A C 1
ATOM 2107 O O . MET A 1 281 ? 11.478 -13.785 -36.371 1.00 83.44 281 MET A O 1
ATOM 2111 N N . GLU A 1 282 ? 10.672 -11.695 -36.504 1.00 82.31 282 GLU A N 1
ATOM 2112 C CA . GLU A 1 282 ? 9.385 -12.049 -37.115 1.00 82.31 282 GLU A CA 1
ATOM 2113 C C . GLU A 1 282 ? 9.569 -12.565 -38.562 1.00 82.31 282 GLU A C 1
ATOM 2115 O O . GLU A 1 282 ? 8.992 -13.588 -38.929 1.00 82.31 282 GLU A O 1
ATOM 2120 N N . TYR A 1 283 ? 10.436 -11.939 -39.368 1.00 80.94 283 TYR A N 1
ATOM 2121 C CA . TYR A 1 283 ? 10.811 -12.419 -40.709 1.00 80.94 283 TYR A CA 1
ATOM 2122 C C . TYR A 1 283 ? 11.557 -13.768 -40.685 1.00 80.94 283 TYR A C 1
ATOM 2124 O O . TYR A 1 283 ? 11.291 -14.633 -41.523 1.00 80.94 283 TYR A O 1
ATOM 2132 N N . SER A 1 284 ? 12.444 -13.979 -39.708 1.00 83.12 284 SER A N 1
ATOM 2133 C CA . SER A 1 284 ? 13.155 -15.246 -39.487 1.00 83.12 284 SER A CA 1
ATOM 2134 C C . SER A 1 284 ? 12.173 -16.395 -39.258 1.00 83.12 284 SER A C 1
ATOM 2136 O O . SER A 1 284 ? 12.233 -17.407 -39.953 1.00 83.12 284 SER A O 1
ATOM 2138 N N . GLN A 1 285 ? 11.196 -16.202 -38.364 1.00 77.00 285 GLN A N 1
ATOM 2139 C CA . GLN A 1 285 ? 10.155 -17.200 -38.091 1.00 77.00 285 GLN A CA 1
ATOM 2140 C C . GLN A 1 285 ? 9.250 -17.465 -39.301 1.00 77.00 285 GLN A C 1
ATOM 2142 O O . GLN A 1 285 ? 8.885 -18.610 -39.545 1.00 77.00 285 GLN A O 1
ATOM 2147 N N . ARG A 1 286 ? 8.905 -16.429 -40.078 1.00 78.12 286 ARG A N 1
ATOM 2148 C CA . ARG A 1 286 ? 8.045 -16.563 -41.268 1.00 78.12 286 ARG A CA 1
ATOM 2149 C C . ARG A 1 286 ? 8.732 -17.236 -42.457 1.00 78.12 286 ARG A C 1
ATOM 2151 O O . ARG A 1 286 ? 8.051 -17.867 -43.256 1.00 78.12 286 ARG A O 1
ATOM 2158 N N . THR A 1 287 ? 10.046 -17.065 -42.612 1.00 75.56 287 THR A N 1
ATOM 2159 C CA . THR A 1 287 ? 10.788 -17.542 -43.797 1.00 75.56 287 THR A CA 1
ATOM 2160 C C . THR A 1 287 ? 11.720 -18.720 -43.527 1.00 75.56 287 THR A C 1
ATOM 2162 O O . THR A 1 287 ? 12.333 -19.222 -44.464 1.00 75.56 287 THR A O 1
ATOM 2165 N N . GLY A 1 288 ? 11.866 -19.147 -42.268 1.00 73.00 288 GLY A N 1
ATOM 2166 C CA . GLY A 1 288 ? 12.778 -20.221 -41.860 1.00 73.00 288 GLY A CA 1
ATOM 2167 C C . GLY A 1 288 ? 14.267 -19.850 -41.895 1.00 73.00 288 GLY A C 1
ATOM 2168 O O . GLY A 1 288 ? 15.101 -20.664 -41.510 1.00 73.00 288 GLY A O 1
ATOM 2169 N N . ASN A 1 289 ? 14.620 -18.634 -42.325 1.00 79.56 289 ASN A N 1
ATOM 2170 C CA . ASN A 1 289 ? 16.011 -18.193 -42.417 1.00 79.56 289 ASN A CA 1
ATOM 2171 C C . ASN A 1 289 ? 16.540 -17.802 -41.027 1.00 79.56 289 ASN A C 1
ATOM 2173 O O . ASN A 1 289 ? 15.971 -16.892 -40.411 1.00 79.56 289 ASN A O 1
ATOM 2177 N N . PRO A 1 290 ? 17.619 -18.426 -40.515 1.00 80.06 290 PRO A N 1
ATOM 2178 C CA . PRO A 1 290 ? 18.208 -18.038 -39.238 1.00 80.06 290 PRO A CA 1
ATOM 2179 C C . PRO A 1 290 ? 18.775 -16.617 -39.318 1.00 80.06 290 PRO A C 1
ATOM 2181 O O . PRO A 1 290 ? 19.379 -16.241 -40.325 1.00 80.06 290 PRO A O 1
ATOM 2184 N N . ILE A 1 291 ? 18.587 -15.833 -38.252 1.00 88.19 291 ILE A N 1
ATOM 2185 C CA . ILE A 1 291 ? 19.148 -14.483 -38.140 1.00 88.19 291 ILE A CA 1
ATOM 2186 C C . ILE A 1 291 ? 20.154 -14.417 -36.998 1.00 88.19 291 ILE A C 1
ATOM 2188 O O . ILE A 1 291 ? 19.804 -14.562 -35.824 1.00 88.19 291 ILE A O 1
ATOM 2192 N N . GLU A 1 292 ? 21.406 -14.143 -37.351 1.00 88.00 292 GLU A N 1
ATOM 2193 C CA . GLU A 1 292 ? 22.528 -14.059 -36.421 1.00 88.00 292 GLU A CA 1
ATOM 2194 C C . GLU A 1 292 ? 23.061 -12.626 -36.348 1.00 88.00 292 GLU A C 1
ATOM 2196 O O . GLU A 1 292 ? 23.288 -11.966 -37.361 1.00 88.00 292 GLU A O 1
ATOM 2201 N N . PHE A 1 293 ? 23.289 -12.141 -35.127 1.00 90.12 293 PHE A N 1
ATOM 2202 C CA . PHE A 1 293 ? 23.922 -10.847 -34.878 1.00 90.12 293 PHE A CA 1
ATOM 2203 C C . PHE A 1 293 ? 25.398 -11.074 -34.575 1.00 90.12 293 PHE A C 1
ATOM 2205 O O . PHE A 1 293 ? 25.745 -11.530 -33.484 1.00 90.12 293 PHE A O 1
ATOM 2212 N N . ILE A 1 294 ? 26.255 -10.749 -35.537 1.00 89.12 294 ILE A N 1
ATOM 2213 C CA . ILE A 1 294 ? 27.698 -10.952 -35.444 1.00 89.12 294 ILE A CA 1
ATOM 2214 C C . ILE A 1 294 ? 28.328 -9.647 -34.947 1.00 89.12 294 ILE A C 1
ATOM 2216 O O . ILE A 1 294 ? 28.153 -8.594 -35.555 1.00 89.12 294 ILE A O 1
ATOM 2220 N N . ASN A 1 295 ? 29.051 -9.722 -33.830 1.00 87.94 295 ASN A N 1
ATOM 2221 C CA . ASN A 1 295 ? 29.896 -8.637 -33.331 1.00 87.94 295 ASN A CA 1
ATOM 2222 C C . ASN A 1 295 ? 31.255 -8.732 -34.030 1.00 87.94 295 ASN A C 1
ATOM 2224 O O . ASN A 1 295 ? 32.050 -9.604 -33.674 1.00 87.94 295 ASN A O 1
ATOM 2228 N N . THR A 1 296 ? 31.504 -7.880 -35.020 1.00 84.56 296 THR A N 1
ATOM 2229 C CA . THR A 1 296 ? 32.715 -7.951 -35.854 1.00 84.56 296 THR A CA 1
ATOM 2230 C C . THR A 1 296 ? 33.929 -7.328 -35.170 1.00 84.56 296 THR A C 1
ATOM 2232 O O . THR A 1 296 ? 35.051 -7.768 -35.401 1.00 84.56 296 THR A O 1
ATOM 2235 N N . GLY A 1 297 ? 33.728 -6.350 -34.280 1.00 85.69 297 GLY A N 1
ATOM 2236 C CA . GLY A 1 297 ? 34.841 -5.717 -33.582 1.00 85.69 297 GLY A CA 1
ATOM 2237 C C . GLY A 1 297 ? 34.459 -4.571 -32.652 1.00 85.69 297 GLY A C 1
ATOM 2238 O O . GLY A 1 297 ? 33.285 -4.257 -32.433 1.00 85.69 297 GLY A O 1
ATOM 2239 N N . GLN A 1 298 ? 35.493 -3.952 -32.092 1.00 87.88 298 GLN A N 1
ATOM 2240 C CA . GLN A 1 298 ? 35.414 -2.699 -31.357 1.00 87.88 298 GLN A CA 1
ATOM 2241 C C . GLN A 1 298 ? 36.588 -1.825 -31.804 1.00 87.88 298 GLN A C 1
ATOM 2243 O O . GLN A 1 298 ? 37.739 -2.223 -31.650 1.00 87.88 298 GLN A O 1
ATOM 2248 N N . GLU A 1 299 ? 36.280 -0.648 -32.332 1.00 81.25 299 GLU A N 1
ATOM 2249 C CA . GLU A 1 299 ? 37.239 0.361 -32.783 1.00 81.25 299 GLU A CA 1
ATOM 2250 C C . GLU A 1 299 ? 37.076 1.668 -31.995 1.00 81.25 299 GLU A C 1
ATOM 2252 O O . GLU A 1 299 ? 36.222 1.784 -31.113 1.00 81.25 299 GLU A O 1
ATOM 2257 N N . GLY A 1 300 ? 37.914 2.656 -32.305 1.00 78.88 300 GLY A N 1
ATOM 2258 C CA . GLY A 1 300 ? 37.931 3.952 -31.634 1.00 78.88 300 GLY A CA 1
ATOM 2259 C C . GLY A 1 300 ? 38.815 3.986 -30.378 1.00 78.88 300 GLY A C 1
ATOM 2260 O O . GLY A 1 300 ? 39.244 2.948 -29.862 1.00 78.88 300 GLY A O 1
ATOM 2261 N N . PRO A 1 301 ? 39.144 5.193 -29.891 1.00 75.88 301 PRO A N 1
ATOM 2262 C CA . PRO A 1 301 ? 39.987 5.366 -28.716 1.00 75.88 301 PRO A CA 1
ATOM 2263 C C . PRO A 1 301 ? 39.269 4.885 -27.439 1.00 75.88 301 PRO A C 1
ATOM 2265 O O . PRO A 1 301 ? 38.039 4.851 -27.402 1.00 75.88 301 PRO A O 1
ATOM 2268 N N . PRO A 1 302 ? 39.992 4.602 -26.335 1.00 68.62 302 PRO A N 1
ATOM 2269 C CA . PRO A 1 302 ? 39.391 4.114 -25.085 1.00 68.62 302 PRO A CA 1
ATOM 2270 C C . PRO A 1 302 ? 38.285 4.998 -24.476 1.00 68.62 302 PRO A C 1
ATOM 2272 O O . PRO A 1 302 ? 37.557 4.536 -23.600 1.00 68.62 302 PRO A O 1
ATOM 2275 N N . HIS A 1 303 ? 38.163 6.255 -24.921 1.00 69.88 303 HIS A N 1
ATOM 2276 C CA . HIS A 1 303 ? 37.147 7.219 -24.494 1.00 69.88 303 HIS A CA 1
ATOM 2277 C C . HIS A 1 303 ? 35.947 7.382 -25.460 1.00 69.88 303 HIS A C 1
ATOM 2279 O O . HIS A 1 303 ? 34.947 7.958 -25.042 1.00 69.88 303 HIS A O 1
ATOM 2285 N N . ASP A 1 304 ? 35.994 6.858 -26.696 1.00 72.25 304 ASP A N 1
ATOM 2286 C CA . ASP A 1 304 ? 34.821 6.699 -27.591 1.00 72.25 304 ASP A CA 1
ATOM 2287 C C . ASP A 1 304 ? 34.851 5.311 -28.270 1.00 72.25 304 ASP A C 1
ATOM 2289 O O . ASP A 1 304 ? 35.227 5.189 -29.440 1.00 72.25 304 ASP A O 1
ATOM 2293 N N . PRO A 1 305 ? 34.510 4.232 -27.537 1.00 79.69 305 PRO A N 1
ATOM 2294 C CA . PRO A 1 305 ? 34.509 2.880 -28.080 1.00 79.69 305 PRO A CA 1
ATOM 2295 C C . PRO A 1 305 ? 33.324 2.655 -29.028 1.00 79.69 305 PRO A C 1
ATOM 2297 O O . PRO A 1 305 ? 32.159 2.611 -28.621 1.00 79.69 305 PRO A O 1
ATOM 2300 N N . ARG A 1 306 ? 33.637 2.423 -30.300 1.00 87.19 306 ARG A N 1
ATOM 2301 C CA . ARG A 1 306 ? 32.687 2.109 -31.365 1.00 87.19 306 ARG A CA 1
ATOM 2302 C C . ARG A 1 306 ? 32.579 0.605 -31.553 1.00 87.19 306 ARG A C 1
ATOM 2304 O O . ARG A 1 306 ? 33.524 -0.060 -31.958 1.00 87.19 306 ARG A O 1
ATOM 2311 N N . PHE A 1 307 ? 31.415 0.052 -31.237 1.00 88.12 307 PHE A N 1
ATOM 2312 C CA . PHE A 1 307 ? 31.123 -1.369 -31.399 1.00 88.12 307 PHE A CA 1
ATOM 2313 C C . PHE A 1 307 ? 30.550 -1.618 -32.787 1.00 88.12 307 PHE A C 1
ATOM 2315 O O . PHE A 1 307 ? 29.622 -0.914 -33.190 1.00 88.12 307 PHE A O 1
ATOM 2322 N N . MET A 1 308 ? 31.070 -2.629 -33.479 1.00 89.12 308 MET A N 1
ATOM 2323 C CA . MET A 1 308 ? 30.702 -2.947 -34.857 1.00 89.12 308 MET A CA 1
ATOM 2324 C C . MET A 1 308 ? 29.884 -4.234 -34.903 1.00 89.12 308 MET A C 1
ATOM 2326 O O . MET A 1 308 ? 30.302 -5.275 -34.390 1.00 89.12 308 MET A O 1
ATOM 2330 N N . PHE A 1 309 ? 28.689 -4.143 -35.481 1.00 91.69 309 PHE A N 1
ATOM 2331 C CA . PHE A 1 309 ? 27.744 -5.247 -35.607 1.00 91.69 309 PHE A CA 1
ATOM 2332 C C . PHE A 1 309 ? 27.220 -5.342 -37.036 1.00 91.69 309 PHE A C 1
ATOM 2334 O O . PHE A 1 309 ? 26.807 -4.342 -37.626 1.00 91.69 309 PHE A O 1
ATOM 2341 N N . ARG A 1 310 ? 27.145 -6.578 -37.530 1.00 90.62 310 ARG A N 1
ATOM 2342 C CA . ARG A 1 310 ? 26.487 -6.952 -38.786 1.00 90.62 310 ARG A CA 1
ATOM 2343 C C . ARG A 1 310 ? 25.428 -8.023 -38.530 1.00 90.62 310 ARG A C 1
ATOM 2345 O O . ARG A 1 310 ? 25.519 -8.783 -37.557 1.00 90.62 310 ARG A O 1
ATOM 2352 N N . VAL A 1 311 ? 24.429 -8.095 -39.401 1.00 92.19 311 VAL A N 1
ATOM 2353 C CA . VAL A 1 311 ? 23.390 -9.133 -39.358 1.00 92.19 311 VAL A CA 1
ATOM 2354 C C . VAL A 1 311 ? 23.641 -10.134 -40.478 1.00 92.19 311 VAL A C 1
ATOM 2356 O O . VAL A 1 311 ? 23.934 -9.749 -41.603 1.00 92.19 311 VAL A O 1
ATOM 2359 N N . LYS A 1 312 ? 23.520 -11.423 -40.173 1.00 88.62 312 LYS A N 1
ATOM 2360 C CA . LYS A 1 312 ? 23.458 -12.497 -41.166 1.00 88.62 312 LYS A CA 1
ATOM 2361 C C . LYS A 1 312 ? 22.026 -13.016 -41.232 1.00 88.62 312 LYS A C 1
ATOM 2363 O O . LYS A 1 312 ? 21.440 -13.273 -40.181 1.00 88.62 312 LYS A O 1
ATOM 2368 N N . ILE A 1 313 ? 21.478 -13.163 -42.436 1.00 86.75 313 ILE A N 1
ATOM 2369 C CA . ILE A 1 313 ? 20.106 -13.618 -42.696 1.00 86.75 313 ILE A CA 1
ATOM 2370 C C . ILE A 1 313 ? 20.170 -14.802 -43.661 1.00 86.75 313 ILE A C 1
ATOM 2372 O O . ILE A 1 313 ? 20.358 -14.623 -44.863 1.00 86.75 313 ILE A O 1
ATOM 2376 N N . GLY A 1 314 ? 20.032 -16.021 -43.138 1.00 79.56 314 GLY A N 1
ATOM 2377 C CA . GLY A 1 314 ? 20.298 -17.232 -43.917 1.00 79.56 314 GLY A CA 1
ATOM 2378 C C . GLY A 1 314 ? 21.764 -17.273 -44.348 1.00 79.56 314 GLY A C 1
ATOM 2379 O O . GLY A 1 314 ? 22.650 -17.406 -43.504 1.00 79.56 314 GLY A O 1
ATOM 2380 N N . GLU A 1 315 ? 22.023 -17.132 -45.647 1.00 74.00 315 GLU A N 1
ATOM 2381 C CA . GLU A 1 315 ? 23.379 -17.054 -46.212 1.00 74.00 315 GLU A CA 1
ATOM 2382 C C . GLU A 1 315 ? 23.837 -15.614 -46.510 1.00 74.00 315 GLU A C 1
ATOM 2384 O O . GLU A 1 315 ? 25.039 -15.370 -46.609 1.00 74.00 315 GLU A O 1
ATOM 2389 N N . SER A 1 316 ? 22.913 -14.647 -46.575 1.00 78.12 316 SER A N 1
ATOM 2390 C CA . SER A 1 316 ? 23.223 -13.241 -46.863 1.00 78.12 316 SER A CA 1
ATOM 2391 C C . SER A 1 316 ? 23.828 -12.524 -45.653 1.00 78.12 316 SER A C 1
ATOM 2393 O O . SER A 1 316 ? 23.397 -12.721 -44.512 1.00 78.12 316 SER A O 1
ATOM 2395 N N . LEU A 1 317 ? 24.811 -11.658 -45.906 1.00 85.81 317 LEU A N 1
ATOM 2396 C CA . LEU A 1 317 ? 25.466 -10.812 -44.908 1.00 85.81 317 LEU A CA 1
ATOM 2397 C C . LEU A 1 317 ? 25.096 -9.349 -45.163 1.00 85.81 317 LEU A C 1
ATOM 2399 O O . LEU A 1 317 ? 25.526 -8.776 -46.159 1.00 85.81 317 LEU A O 1
ATOM 2403 N N . CYS A 1 318 ? 24.335 -8.760 -44.246 1.00 84.62 318 CYS A N 1
ATOM 2404 C CA . CYS A 1 318 ? 23.957 -7.354 -44.299 1.00 84.62 318 CYS A CA 1
ATOM 2405 C C . CYS A 1 318 ? 25.145 -6.444 -43.959 1.00 84.62 318 CYS A C 1
ATOM 2407 O O . CYS A 1 318 ? 26.120 -6.871 -43.325 1.00 84.62 318 CYS A O 1
ATOM 2409 N N . ALA A 1 319 ? 25.023 -5.168 -44.328 1.00 81.44 319 ALA A N 1
ATOM 2410 C CA . ALA A 1 319 ? 26.028 -4.143 -44.064 1.00 81.44 319 ALA A CA 1
ATOM 2411 C C . ALA A 1 319 ? 26.445 -4.061 -42.580 1.00 81.44 319 ALA A C 1
ATOM 2413 O O . ALA A 1 319 ? 25.656 -4.280 -41.654 1.00 81.44 319 ALA A O 1
ATOM 2414 N N . GLU A 1 320 ? 27.712 -3.719 -42.355 1.00 87.62 320 GLU A N 1
ATOM 2415 C CA . GLU A 1 320 ? 28.240 -3.475 -41.018 1.00 87.62 320 GLU A CA 1
ATOM 2416 C C . GLU A 1 320 ? 27.846 -2.086 -40.512 1.00 87.62 320 GLU A C 1
ATOM 2418 O O . GLU A 1 320 ? 27.922 -1.094 -41.233 1.00 87.62 320 GLU A O 1
ATOM 2423 N N . SER A 1 321 ? 27.452 -2.014 -39.242 1.00 86.94 321 SER A N 1
ATOM 2424 C CA . SER A 1 321 ? 27.070 -0.772 -38.574 1.00 86.94 321 SER A CA 1
ATOM 2425 C C . SER A 1 321 ? 27.892 -0.555 -37.306 1.00 86.94 321 SER A C 1
ATOM 2427 O O . SER A 1 321 ? 28.234 -1.505 -36.596 1.00 86.94 321 SER A O 1
ATOM 2429 N N . SER A 1 322 ? 28.190 0.709 -37.004 1.00 87.75 322 SER A N 1
ATOM 2430 C CA . SER A 1 322 ? 29.089 1.104 -35.919 1.00 87.75 322 SER A CA 1
ATOM 2431 C C . SER A 1 322 ? 28.427 2.120 -34.989 1.00 87.75 322 SER A C 1
ATOM 2433 O O . SER A 1 322 ? 27.851 3.109 -35.445 1.00 87.75 322 SER A O 1
ATOM 2435 N N . ALA A 1 323 ? 28.479 1.891 -33.671 1.00 88.69 323 ALA A N 1
ATOM 2436 C CA . ALA A 1 323 ? 27.811 2.757 -32.691 1.00 88.69 323 ALA A CA 1
ATOM 2437 C C . ALA A 1 323 ? 28.522 2.787 -31.323 1.00 88.69 323 ALA A C 1
ATOM 2439 O O . ALA A 1 323 ? 29.166 1.806 -30.950 1.00 88.69 323 ALA A O 1
ATOM 2440 N N . PRO A 1 324 ? 28.328 3.840 -30.501 1.00 80.56 324 PRO A N 1
ATOM 2441 C CA . PRO A 1 324 ? 29.002 3.999 -29.201 1.00 80.56 324 PRO A CA 1
ATOM 2442 C C . PRO A 1 324 ? 28.518 3.025 -28.104 1.00 80.56 324 PRO A C 1
ATOM 2444 O O . PRO A 1 324 ? 28.918 3.110 -26.946 1.00 80.56 324 PRO A O 1
ATOM 2447 N N . SER A 1 325 ? 27.616 2.088 -28.419 1.00 85.94 325 SER A N 1
ATOM 2448 C CA . SER A 1 325 ? 27.271 0.989 -27.511 1.00 85.94 325 SER A CA 1
ATOM 2449 C C . SER A 1 325 ? 26.874 -0.266 -28.280 1.00 85.94 325 SER A C 1
ATOM 2451 O O . SER A 1 325 ? 26.197 -0.181 -29.303 1.00 85.94 325 SER A O 1
ATOM 2453 N N . LYS A 1 326 ? 27.188 -1.448 -27.732 1.00 83.50 326 LYS A N 1
ATOM 2454 C CA . LYS A 1 326 ? 26.782 -2.752 -28.300 1.00 83.50 326 LYS A CA 1
ATOM 2455 C C . LYS A 1 326 ? 25.273 -2.852 -28.566 1.00 83.50 326 LYS A C 1
ATOM 2457 O O . LYS A 1 326 ? 24.856 -3.524 -29.501 1.00 83.50 326 LYS A O 1
ATOM 2462 N N . LYS A 1 327 ? 24.443 -2.177 -27.756 1.00 84.12 327 LYS A N 1
ATOM 2463 C CA . LYS A 1 327 ? 22.984 -2.144 -27.942 1.00 84.12 327 LYS A CA 1
ATOM 2464 C C . LYS A 1 327 ? 22.577 -1.261 -29.126 1.00 84.12 327 LYS A C 1
ATOM 2466 O O . LYS A 1 327 ? 21.724 -1.681 -29.896 1.00 84.12 327 LYS A O 1
ATOM 2471 N N . ALA A 1 328 ? 23.181 -0.081 -29.274 1.00 83.44 328 ALA A N 1
ATOM 2472 C CA . ALA A 1 328 ? 22.925 0.808 -30.409 1.00 83.44 328 ALA A CA 1
ATOM 2473 C C . ALA A 1 328 ? 23.469 0.227 -31.724 1.00 83.44 328 ALA A C 1
ATOM 2475 O O . ALA A 1 328 ? 22.782 0.283 -32.734 1.00 83.44 328 ALA A O 1
ATOM 2476 N N . ALA A 1 329 ? 24.642 -0.411 -31.699 1.00 87.06 329 ALA A N 1
ATOM 2477 C CA . ALA A 1 329 ? 25.234 -1.052 -32.872 1.00 87.06 329 ALA A CA 1
ATOM 2478 C C . ALA A 1 329 ? 24.358 -2.211 -33.356 1.00 87.06 329 ALA A C 1
ATOM 2480 O O . ALA A 1 329 ? 23.981 -2.271 -34.517 1.00 87.06 329 ALA A O 1
ATOM 2481 N N . ARG A 1 330 ? 23.908 -3.078 -32.439 1.00 87.50 330 ARG A N 1
ATOM 2482 C CA . ARG A 1 330 ? 22.955 -4.147 -32.762 1.00 87.50 330 ARG A CA 1
ATOM 2483 C C . ARG A 1 330 ? 21.618 -3.625 -33.311 1.00 87.50 330 ARG A C 1
ATOM 2485 O O . ARG A 1 330 ? 20.993 -4.302 -34.123 1.00 87.50 330 ARG A O 1
ATOM 2492 N N . GLN A 1 331 ? 21.171 -2.459 -32.844 1.00 89.25 331 GLN A N 1
ATOM 2493 C CA . GLN A 1 331 ? 19.946 -1.806 -33.305 1.00 89.25 331 GLN A CA 1
ATOM 2494 C C . GLN A 1 331 ? 20.112 -1.258 -34.732 1.00 89.25 331 GLN A C 1
ATOM 2496 O O . GLN A 1 331 ? 19.287 -1.569 -35.582 1.00 89.25 331 GLN A O 1
ATOM 2501 N N . LEU A 1 332 ? 21.197 -0.529 -35.011 1.00 87.38 332 LEU A N 1
ATOM 2502 C CA . LEU A 1 332 ? 21.510 -0.008 -36.348 1.00 87.38 332 LEU A CA 1
ATOM 2503 C C . LEU A 1 332 ? 21.771 -1.133 -37.360 1.00 87.38 332 LEU A C 1
ATOM 2505 O O . LEU A 1 332 ? 21.266 -1.072 -38.475 1.00 87.38 332 LEU A O 1
ATOM 2509 N N . ALA A 1 333 ? 22.445 -2.210 -36.946 1.00 90.38 333 ALA A N 1
ATOM 2510 C CA . ALA A 1 333 ? 22.636 -3.401 -37.773 1.00 90.38 333 ALA A CA 1
ATOM 2511 C C . ALA A 1 333 ? 21.287 -4.014 -38.181 1.00 90.38 333 ALA A C 1
ATOM 2513 O O . ALA A 1 333 ? 21.122 -4.473 -39.307 1.00 90.38 333 ALA A O 1
ATOM 2514 N N . ALA A 1 334 ? 20.305 -3.999 -37.271 1.00 89.12 334 ALA A N 1
ATOM 2515 C CA . ALA A 1 334 ? 18.951 -4.433 -37.584 1.00 89.12 334 ALA A CA 1
ATOM 2516 C C . ALA A 1 334 ? 18.192 -3.445 -38.483 1.00 89.12 334 ALA A C 1
ATOM 2518 O O . ALA A 1 334 ? 17.348 -3.879 -39.257 1.00 89.12 334 ALA A O 1
ATOM 2519 N N . GLU A 1 335 ? 18.462 -2.143 -38.389 1.00 86.50 335 GLU A N 1
ATOM 2520 C CA . GLU A 1 335 ? 17.829 -1.120 -39.231 1.00 86.50 335 GLU A CA 1
ATOM 2521 C C . GLU A 1 335 ? 18.296 -1.225 -40.687 1.00 86.50 335 GLU A C 1
ATOM 2523 O O . GLU A 1 335 ? 17.448 -1.304 -41.576 1.00 86.50 335 GLU A O 1
ATOM 2528 N N . GLU A 1 336 ? 19.603 -1.349 -40.934 1.00 85.94 336 GLU A N 1
ATOM 2529 C CA . GLU A 1 336 ? 20.131 -1.572 -42.290 1.00 85.94 336 GLU A CA 1
ATOM 2530 C C . GLU A 1 336 ? 19.671 -2.920 -42.869 1.00 85.94 336 GLU A C 1
ATOM 2532 O O . GLU A 1 336 ? 19.204 -2.970 -44.002 1.00 85.94 336 GLU A O 1
ATOM 2537 N N . ALA A 1 337 ? 19.662 -3.992 -42.073 1.00 87.75 337 ALA A N 1
ATOM 2538 C CA . ALA A 1 337 ? 19.164 -5.296 -42.513 1.00 87.75 337 ALA A CA 1
ATOM 2539 C C . ALA A 1 337 ? 17.648 -5.316 -42.828 1.00 87.75 337 ALA A C 1
ATOM 2541 O O . ALA A 1 337 ? 17.206 -6.023 -43.733 1.00 87.75 337 ALA A O 1
ATOM 2542 N N . VAL A 1 338 ? 16.823 -4.538 -42.112 1.00 85.19 338 VAL A N 1
ATOM 2543 C CA . VAL A 1 338 ? 15.394 -4.366 -42.453 1.00 85.19 338 VAL A CA 1
ATOM 2544 C C . VAL A 1 338 ? 15.232 -3.547 -43.733 1.00 85.19 338 VAL A C 1
ATOM 2546 O O . VAL A 1 338 ? 14.384 -3.877 -44.558 1.00 85.19 338 VAL A O 1
ATOM 2549 N N . LYS A 1 339 ? 16.041 -2.500 -43.907 1.00 83.88 339 LYS A N 1
ATOM 2550 C CA . LYS A 1 339 ? 16.049 -1.625 -45.087 1.00 83.88 339 LYS A CA 1
ATOM 2551 C C . LYS A 1 339 ? 16.471 -2.380 -46.354 1.00 83.88 339 LYS A C 1
ATOM 2553 O O . LYS A 1 339 ? 15.819 -2.221 -47.380 1.00 83.88 339 LYS A O 1
ATOM 2558 N N . GLU A 1 340 ? 17.465 -3.259 -46.257 1.00 82.81 340 GLU A N 1
ATOM 2559 C CA . GLU A 1 340 ? 17.887 -4.189 -47.315 1.00 82.81 340 GLU A CA 1
ATOM 2560 C C . GLU A 1 340 ? 16.749 -5.157 -47.694 1.00 82.81 340 GLU A C 1
ATOM 2562 O O . GLU A 1 340 ? 16.308 -5.180 -48.841 1.00 82.81 340 GLU A O 1
ATOM 2567 N N . LEU A 1 341 ? 16.141 -5.842 -46.715 1.00 80.94 341 LEU A N 1
ATOM 2568 C CA . LEU A 1 341 ? 14.984 -6.721 -46.956 1.00 80.94 341 LEU A CA 1
ATOM 2569 C C . LEU A 1 341 ? 13.741 -6.000 -47.517 1.00 80.94 341 LEU A C 1
ATOM 2571 O O . LEU A 1 341 ? 12.899 -6.638 -48.158 1.00 80.94 341 LEU A O 1
ATOM 2575 N N . MET A 1 342 ? 13.579 -4.703 -47.245 1.00 79.12 342 MET A N 1
ATOM 2576 C CA . MET A 1 342 ? 12.526 -3.872 -47.840 1.00 79.12 342 MET A CA 1
ATOM 2577 C C . MET A 1 342 ? 12.861 -3.475 -49.282 1.00 79.12 342 MET A C 1
ATOM 2579 O O . MET A 1 342 ? 11.968 -3.512 -50.127 1.00 79.12 342 MET A O 1
ATOM 2583 N N . ALA A 1 343 ? 14.124 -3.149 -49.576 1.00 73.56 343 ALA A N 1
ATOM 2584 C CA . ALA A 1 343 ? 14.593 -2.844 -50.928 1.00 73.56 343 ALA A CA 1
ATOM 2585 C C . ALA A 1 343 ? 14.477 -4.058 -51.869 1.00 73.56 343 ALA A C 1
ATOM 2587 O O . ALA A 1 343 ? 13.994 -3.916 -52.991 1.00 73.56 343 ALA A O 1
ATOM 2588 N N . ASP A 1 344 ? 14.796 -5.259 -51.378 1.00 68.81 344 ASP A N 1
ATOM 2589 C CA . ASP A 1 344 ? 14.657 -6.525 -52.116 1.00 68.81 344 ASP A CA 1
ATOM 2590 C C . ASP A 1 344 ? 13.194 -6.992 -52.293 1.00 68.81 344 ASP A C 1
ATOM 2592 O O . ASP A 1 344 ? 12.933 -8.066 -52.840 1.00 68.81 344 ASP A O 1
ATOM 2596 N N . GLY A 1 345 ? 12.209 -6.260 -51.756 1.00 65.25 345 GLY A N 1
ATOM 2597 C CA . GLY A 1 345 ? 10.793 -6.659 -51.765 1.00 65.25 345 GLY A CA 1
ATOM 2598 C C . GLY A 1 345 ? 10.472 -7.918 -50.939 1.00 65.25 345 GLY A C 1
ATOM 2599 O O . GLY A 1 345 ? 9.338 -8.406 -50.964 1.00 65.25 345 GLY A O 1
ATOM 2600 N N . ARG A 1 346 ? 11.451 -8.440 -50.185 1.00 63.03 346 ARG A N 1
ATOM 2601 C CA . ARG A 1 346 ? 11.349 -9.632 -49.322 1.00 63.03 346 ARG A CA 1
ATOM 2602 C C . ARG A 1 346 ? 10.490 -9.387 -48.078 1.00 63.03 346 ARG A C 1
ATOM 2604 O O . ARG A 1 346 ? 9.904 -10.333 -47.548 1.00 63.03 346 ARG A O 1
ATOM 2611 N N . LEU A 1 347 ? 10.389 -8.137 -47.624 1.00 59.59 347 LEU A N 1
ATOM 2612 C CA . LEU A 1 347 ? 9.474 -7.681 -46.575 1.00 59.59 347 LEU A CA 1
ATOM 2613 C C . LEU A 1 347 ? 8.319 -6.859 -47.167 1.00 59.59 347 LEU A C 1
ATOM 2615 O O . LEU A 1 347 ? 8.477 -5.677 -47.458 1.00 59.59 347 LEU A O 1
ATOM 2619 N N . GLN A 1 348 ? 7.125 -7.452 -47.263 1.00 55.50 348 GLN A N 1
ATOM 2620 C CA . GLN A 1 348 ? 5.892 -6.712 -47.567 1.00 55.50 348 GLN A CA 1
ATOM 2621 C C . GLN A 1 348 ? 5.140 -6.354 -46.281 1.00 55.50 348 GLN A C 1
ATOM 2623 O O . GLN A 1 348 ? 4.835 -7.224 -45.464 1.00 55.50 348 GLN A O 1
ATOM 2628 N N . LEU A 1 349 ? 4.825 -5.067 -46.105 1.00 52.81 349 LEU A N 1
ATOM 2629 C CA . LEU A 1 349 ? 4.265 -4.550 -44.851 1.00 52.81 349 LEU A CA 1
ATOM 2630 C C . LEU A 1 349 ? 2.739 -4.733 -44.717 1.00 52.81 349 LEU A C 1
ATOM 2632 O O . LEU A 1 349 ? 2.227 -4.650 -43.606 1.00 52.81 349 LEU A O 1
ATOM 2636 N N . ASN A 1 350 ? 2.012 -5.014 -45.808 1.00 39.38 350 ASN A N 1
ATOM 2637 C CA . ASN A 1 350 ? 0.547 -5.121 -45.809 1.00 39.38 350 ASN A CA 1
ATOM 2638 C C . ASN A 1 350 ? 0.017 -6.223 -46.744 1.00 39.38 350 ASN A C 1
ATOM 2640 O O . ASN A 1 350 ? -0.104 -5.997 -47.946 1.00 39.38 350 ASN A O 1
ATOM 2644 N N . LYS A 1 351 ? -0.412 -7.366 -46.183 1.00 28.56 351 LYS A N 1
ATOM 2645 C CA . LYS A 1 351 ? -1.520 -8.166 -46.743 1.00 28.56 351 LYS A CA 1
ATOM 2646 C C . LYS A 1 351 ? -2.133 -9.120 -45.701 1.00 28.56 351 LYS A C 1
ATOM 2648 O O . LYS A 1 351 ? -1.419 -9.986 -45.197 1.00 28.56 351 LYS A O 1
ATOM 2653 N N . PRO A 1 352 ? -3.441 -9.026 -45.402 1.00 40.62 352 PRO A N 1
ATOM 2654 C CA . PRO A 1 352 ? -4.183 -10.080 -44.721 1.00 40.62 352 PRO A CA 1
ATOM 2655 C C . PRO A 1 352 ? -4.838 -11.010 -45.755 1.00 40.62 352 PRO A C 1
ATOM 2657 O O . PRO A 1 352 ? -5.669 -10.554 -46.535 1.00 40.62 352 PRO A O 1
ATOM 2660 N N . GLN A 1 353 ? -4.495 -12.304 -45.768 1.00 27.14 353 GLN A N 1
ATOM 2661 C CA . GLN A 1 353 ? -5.314 -13.342 -46.418 1.00 27.14 353 GLN A CA 1
ATOM 2662 C C . GLN A 1 353 ? -4.859 -14.764 -46.045 1.00 27.14 353 GLN A C 1
ATOM 2664 O O . GLN A 1 353 ? -3.748 -15.171 -46.372 1.00 27.14 353 GLN A O 1
ATOM 2669 N N . PHE A 1 354 ? -5.758 -15.532 -45.424 1.00 31.36 354 PHE A N 1
ATOM 2670 C CA . PHE A 1 354 ? -5.823 -16.989 -45.603 1.00 31.36 354 PHE A CA 1
ATOM 2671 C C . PHE A 1 354 ? -6.524 -17.296 -46.935 1.00 31.36 354 PHE A C 1
ATOM 2673 O O . PHE A 1 354 ? -7.354 -16.494 -47.379 1.00 31.36 354 PHE A O 1
ATOM 2680 N N . PRO A 1 355 ? -6.253 -18.463 -47.546 1.00 32.06 355 PRO A N 1
ATOM 2681 C CA . PRO A 1 355 ? -7.377 -19.352 -47.881 1.00 32.06 355 PRO A CA 1
ATOM 2682 C C . PRO A 1 355 ? -7.142 -20.869 -47.648 1.00 32.06 355 PRO A C 1
ATOM 2684 O O . PRO A 1 355 ? -6.128 -21.415 -48.059 1.00 32.06 355 PRO A O 1
ATOM 2687 N N . LEU A 1 356 ? -8.193 -21.523 -47.119 1.00 24.59 356 LEU A N 1
ATOM 2688 C CA . LEU A 1 356 ? -8.702 -22.887 -47.423 1.00 24.59 356 LEU A CA 1
ATOM 2689 C C . LEU A 1 356 ? -7.955 -24.178 -46.960 1.00 24.59 356 LEU A C 1
ATOM 2691 O O . LEU A 1 356 ? -7.013 -24.635 -47.592 1.00 24.59 356 LEU A O 1
ATOM 2695 N N . CYS A 1 357 ? -8.474 -24.810 -45.885 1.00 23.83 357 CYS A N 1
ATOM 2696 C CA . CYS A 1 357 ? -9.296 -26.062 -45.863 1.00 23.83 357 CYS A CA 1
ATOM 2697 C C . CYS A 1 357 ? -9.133 -27.088 -47.031 1.00 23.83 357 CYS A C 1
ATOM 2699 O O . CYS A 1 357 ? -9.078 -26.658 -48.176 1.00 23.83 357 CYS A O 1
ATOM 2701 N N . LEU A 1 358 ? -9.132 -28.435 -46.900 1.00 27.50 358 LEU A N 1
ATOM 2702 C CA . LEU A 1 358 ? -9.743 -29.462 -45.993 1.00 27.50 358 LEU A CA 1
ATOM 2703 C C . LEU A 1 358 ? -8.760 -30.686 -45.839 1.00 27.50 358 LEU A C 1
ATOM 2705 O O . LEU A 1 358 ? -7.691 -30.625 -46.434 1.00 27.50 358 LEU A O 1
ATOM 2709 N N . SER A 1 359 ? -8.953 -31.819 -45.125 1.00 25.44 359 SER A N 1
ATOM 2710 C CA . SER A 1 359 ? -10.142 -32.610 -44.700 1.00 25.44 359 SER A CA 1
ATOM 2711 C C . SER A 1 359 ? -9.812 -33.732 -43.670 1.00 25.44 359 SER A C 1
ATOM 2713 O O . SER A 1 359 ? -8.769 -34.365 -43.813 1.00 25.44 359 SER A O 1
ATOM 2715 N N . GLY A 1 360 ? -10.772 -34.074 -42.785 1.00 25.03 360 GLY A N 1
ATOM 2716 C CA . GLY A 1 360 ? -10.936 -35.378 -42.083 1.00 25.03 360 GLY A CA 1
ATOM 2717 C C . GLY A 1 360 ? -10.149 -35.611 -40.770 1.00 25.03 360 GLY A C 1
ATOM 2718 O O . GLY A 1 360 ? -9.012 -35.169 -40.659 1.00 25.03 360 GLY A O 1
ATOM 2719 N N . ASP A 1 361 ? -10.661 -36.324 -39.754 1.00 24.64 361 ASP A N 1
ATOM 2720 C CA . ASP A 1 361 ? -12.046 -36.747 -39.435 1.00 24.64 361 ASP A CA 1
ATOM 2721 C C . ASP A 1 361 ? -12.160 -37.141 -37.930 1.00 24.64 361 ASP A C 1
ATOM 2723 O O . ASP A 1 361 ? -11.139 -37.480 -37.337 1.00 24.64 361 ASP A O 1
ATOM 2727 N N . GLU A 1 362 ? -13.378 -37.120 -37.359 1.00 29.06 362 GLU A N 1
ATOM 2728 C CA . GLU A 1 362 ? -13.833 -37.682 -36.051 1.00 29.06 362 GLU A CA 1
ATOM 2729 C C . GLU A 1 362 ? -13.116 -37.321 -34.710 1.00 29.06 362 GLU A C 1
ATOM 2731 O O . GLU A 1 362 ? -11.905 -37.464 -34.565 1.00 29.06 362 GLU A O 1
ATOM 2736 N N . GLY A 1 363 ? -13.887 -37.001 -33.639 1.00 25.78 363 GLY A N 1
ATOM 2737 C CA . GLY A 1 363 ? -13.396 -37.240 -32.253 1.00 25.78 363 GLY A CA 1
ATOM 2738 C C . GLY A 1 363 ? -13.685 -36.298 -31.053 1.00 25.78 363 GLY A C 1
ATOM 2739 O O . GLY A 1 363 ? -12.785 -36.118 -30.243 1.00 25.78 363 GLY A O 1
ATOM 2740 N N . GLY A 1 364 ? -14.909 -35.795 -30.831 1.00 26.58 364 GLY A N 1
ATOM 2741 C CA . GLY A 1 364 ? -15.487 -35.648 -29.466 1.00 26.58 364 GLY A CA 1
ATOM 2742 C C . GLY A 1 364 ? -15.108 -34.503 -28.474 1.00 26.58 364 GLY A C 1
ATOM 2743 O O . GLY A 1 364 ? -13.955 -34.156 -28.254 1.00 26.58 364 GLY A O 1
ATOM 2744 N N . PHE A 1 365 ? -16.146 -34.079 -27.727 1.00 25.66 365 PHE A N 1
ATOM 2745 C CA . PHE A 1 365 ? -16.199 -33.373 -26.417 1.00 25.66 365 PHE A CA 1
ATOM 2746 C C . PHE A 1 365 ? -16.161 -31.820 -26.279 1.00 25.66 365 PHE A C 1
ATOM 2748 O O . PHE A 1 365 ? -15.137 -31.161 -26.406 1.00 25.66 365 PHE A O 1
ATOM 2755 N N . MET A 1 366 ? -17.300 -31.329 -25.749 1.00 27.98 366 MET A N 1
ATOM 2756 C CA . MET A 1 366 ? -17.604 -30.079 -25.011 1.00 27.98 366 MET A CA 1
ATOM 2757 C C . MET A 1 366 ? -17.714 -28.734 -25.766 1.00 27.98 366 MET A C 1
ATOM 2759 O O . MET A 1 366 ? -16.944 -28.454 -26.681 1.00 27.98 366 MET A O 1
ATOM 2763 N N . PRO A 1 367 ? -18.689 -27.874 -25.385 1.00 30.89 367 PRO A N 1
ATOM 2764 C CA . PRO A 1 367 ? -19.015 -26.664 -26.132 1.00 30.89 367 PRO A CA 1
ATOM 2765 C C . PRO A 1 367 ? -18.033 -25.524 -25.844 1.00 30.89 367 PRO A C 1
ATOM 2767 O O . PRO A 1 367 ? -17.779 -25.171 -24.692 1.00 30.89 367 PRO A O 1
ATOM 2770 N N . ALA A 1 368 ? -17.544 -24.891 -26.909 1.00 28.05 368 ALA A N 1
ATOM 2771 C CA . ALA A 1 368 ? -16.847 -23.617 -26.815 1.00 28.05 368 ALA A CA 1
ATOM 2772 C C . ALA A 1 368 ? -17.829 -22.489 -26.454 1.00 28.05 368 ALA A C 1
ATOM 2774 O O . ALA A 1 368 ? -18.940 -22.425 -26.986 1.00 28.05 368 ALA A O 1
ATOM 2775 N N . CYS A 1 369 ? -17.405 -21.564 -25.591 1.00 26.59 369 CYS A N 1
ATOM 2776 C CA . CYS A 1 369 ? -18.128 -20.313 -25.372 1.00 26.59 369 CYS A CA 1
ATOM 2777 C C . CYS A 1 369 ? -18.214 -19.534 -26.700 1.00 26.59 369 CYS A C 1
ATOM 2779 O O . CYS A 1 369 ? -17.184 -19.391 -27.365 1.00 26.59 369 CYS A O 1
ATOM 2781 N N . PRO A 1 370 ? -19.386 -19.003 -27.096 1.00 29.17 370 PRO A N 1
ATOM 2782 C CA . PRO A 1 370 ? -19.499 -18.245 -28.335 1.00 29.17 370 PRO A CA 1
ATOM 2783 C C . PRO A 1 370 ? -18.682 -16.952 -28.240 1.00 29.17 370 PRO A C 1
ATOM 2785 O O . PRO A 1 370 ? -18.871 -16.142 -27.331 1.00 29.17 370 PRO A O 1
ATOM 2788 N N . SER A 1 371 ? -17.781 -16.742 -29.199 1.00 30.08 371 SER A N 1
ATOM 2789 C CA . SER A 1 371 ? -17.074 -15.474 -29.365 1.00 30.08 371 SER A CA 1
ATOM 2790 C C . SER A 1 371 ? -18.049 -14.413 -29.877 1.00 30.08 371 SER A C 1
ATOM 2792 O O . SER A 1 371 ? -18.368 -14.383 -31.067 1.00 30.08 371 SER A O 1
ATOM 2794 N N . LEU A 1 372 ? -18.539 -13.561 -28.976 1.00 30.41 372 LEU A N 1
ATOM 2795 C CA . LEU A 1 372 ? -19.367 -12.412 -29.339 1.00 30.41 372 LEU A CA 1
ATOM 2796 C C . LEU A 1 372 ? -18.550 -11.363 -30.125 1.00 30.41 372 LEU A C 1
ATOM 2798 O O . LEU A 1 372 ? -17.335 -11.261 -29.920 1.00 30.41 372 LEU A O 1
ATOM 2802 N N . PRO A 1 373 ? -19.191 -10.609 -31.039 1.00 31.20 373 PRO A N 1
ATOM 2803 C CA . PRO A 1 373 ? -18.521 -9.604 -31.861 1.00 31.20 373 PRO A CA 1
ATOM 2804 C C . PRO A 1 373 ? -17.969 -8.429 -31.026 1.00 31.20 373 PRO A C 1
ATOM 2806 O O . PRO A 1 373 ? -18.370 -8.248 -29.874 1.00 31.20 373 PRO A O 1
ATOM 2809 N N . PRO A 1 374 ? -17.053 -7.615 -31.588 1.00 36.75 374 PRO A N 1
ATOM 2810 C CA . PRO A 1 374 ? -16.575 -6.398 -30.934 1.00 36.75 374 PRO A CA 1
ATOM 2811 C C . PRO A 1 374 ? -17.729 -5.422 -30.671 1.00 36.75 374 PRO A C 1
ATOM 2813 O O . PRO A 1 374 ? -18.577 -5.234 -31.542 1.00 36.75 374 PRO A O 1
ATOM 2816 N N . LEU A 1 375 ? -17.724 -4.787 -29.496 1.00 38.59 375 LEU A N 1
ATOM 2817 C CA . LEU A 1 375 ? -18.724 -3.786 -29.113 1.00 38.59 375 LEU A CA 1
ATOM 2818 C C . LEU A 1 375 ? -18.650 -2.540 -30.006 1.00 38.59 375 LEU A C 1
ATOM 2820 O O . LEU A 1 375 ? -17.577 -2.133 -30.463 1.00 38.59 375 LEU A O 1
ATOM 2824 N N . THR A 1 376 ? -19.811 -1.937 -30.225 1.00 42.84 376 THR A N 1
ATOM 2825 C CA . THR A 1 376 ? -20.017 -0.731 -31.031 1.00 42.84 376 THR A CA 1
ATOM 2826 C C . THR A 1 376 ? -19.606 0.544 -30.287 1.00 42.84 376 THR A C 1
ATOM 2828 O O . THR A 1 376 ? -19.427 0.565 -29.068 1.00 42.84 376 THR A O 1
ATOM 2831 N N . GLU A 1 377 ? -19.450 1.645 -31.027 1.00 40.38 377 GLU A N 1
ATOM 2832 C CA . GLU A 1 377 ? -19.011 2.928 -30.462 1.00 40.38 377 GLU A CA 1
ATOM 2833 C C . GLU A 1 377 ? -20.020 3.519 -29.456 1.00 40.38 377 GLU A C 1
ATOM 2835 O O . GLU A 1 377 ? -19.625 4.209 -28.517 1.00 40.38 377 GLU A O 1
ATOM 2840 N N . GLU A 1 378 ? -21.313 3.219 -29.606 1.00 41.81 378 GLU A N 1
ATOM 2841 C CA . GLU A 1 378 ? -22.367 3.671 -28.690 1.00 41.81 378 GLU A CA 1
ATOM 2842 C C . GLU A 1 378 ? -22.365 2.875 -27.377 1.00 41.81 378 GLU A C 1
ATOM 2844 O O . GLU A 1 378 ? -22.403 3.477 -26.304 1.00 41.81 378 GLU A O 1
ATOM 2849 N N . GLU A 1 379 ? -22.179 1.551 -27.432 1.00 44.34 379 GLU A N 1
ATOM 2850 C CA . GLU A 1 379 ? -21.977 0.712 -26.238 1.00 44.34 379 GLU A CA 1
ATOM 2851 C C . GLU A 1 379 ? -20.736 1.162 -25.442 1.00 44.34 379 GLU A C 1
ATOM 2853 O O . GLU A 1 379 ? -20.756 1.214 -24.208 1.00 44.34 379 GLU A O 1
ATOM 2858 N N . LEU A 1 380 ? -19.678 1.587 -26.146 1.00 43.34 380 LEU A N 1
ATOM 2859 C CA . LEU A 1 380 ? -18.464 2.151 -25.550 1.00 43.34 380 LEU A CA 1
ATOM 2860 C C . LEU A 1 380 ? -18.715 3.474 -24.798 1.00 43.34 380 LEU A C 1
ATOM 2862 O O . LEU A 1 380 ? -18.057 3.737 -23.788 1.00 43.34 380 LEU A O 1
ATOM 2866 N N . ARG A 1 381 ? -19.657 4.302 -25.277 1.00 48.50 381 ARG A N 1
ATOM 2867 C CA . ARG A 1 381 ? -20.056 5.571 -24.638 1.00 48.50 381 ARG A CA 1
ATOM 2868 C C . ARG A 1 381 ? -20.937 5.325 -23.414 1.00 48.50 381 ARG A C 1
ATOM 2870 O O . ARG A 1 381 ? -20.639 5.869 -22.353 1.00 48.50 381 ARG A O 1
ATOM 2877 N N . SER A 1 382 ? -21.930 4.439 -23.507 1.00 45.91 382 SER A N 1
ATOM 2878 C CA . SER A 1 382 ? -22.772 4.062 -22.359 1.00 45.91 382 SER A CA 1
ATOM 2879 C C . SER A 1 382 ? -21.965 3.416 -21.223 1.00 45.91 382 SER A C 1
ATOM 2881 O O . SER A 1 382 ? -22.206 3.689 -20.048 1.00 45.91 382 SER A O 1
ATOM 2883 N N . ALA A 1 383 ? -20.942 2.617 -21.546 1.00 42.56 383 ALA A N 1
ATOM 2884 C CA . ALA A 1 383 ? -20.017 2.081 -20.546 1.00 42.56 383 ALA A CA 1
ATOM 2885 C C . ALA A 1 383 ? -19.111 3.162 -19.911 1.00 42.56 383 ALA A C 1
ATOM 2887 O O . ALA A 1 383 ? -18.659 3.012 -18.772 1.00 42.56 383 ALA A O 1
ATOM 2888 N N . HIS A 1 384 ? -18.856 4.269 -20.614 1.00 43.06 384 HIS A N 1
ATOM 2889 C CA . HIS A 1 384 ? -18.138 5.424 -20.070 1.00 43.06 384 HIS A CA 1
ATOM 2890 C C . HIS A 1 384 ? -18.971 6.149 -19.003 1.00 43.06 384 HIS A C 1
ATOM 2892 O O . HIS A 1 384 ? -18.465 6.407 -17.911 1.00 43.06 384 HIS A O 1
ATOM 2898 N N . GLU A 1 385 ? -20.256 6.396 -19.276 1.00 45.25 385 GLU A N 1
ATOM 2899 C CA . GLU A 1 385 ? -21.193 7.027 -18.330 1.00 45.25 385 GLU A CA 1
ATOM 2900 C C . GLU A 1 385 ? -21.428 6.174 -17.070 1.00 45.25 385 GLU A C 1
ATOM 2902 O O . GLU A 1 385 ? -21.585 6.714 -15.976 1.00 45.25 385 GLU A O 1
ATOM 2907 N N . ALA A 1 386 ? -21.353 4.844 -17.186 1.00 42.81 386 ALA A N 1
ATOM 2908 C CA . ALA A 1 386 ? -21.445 3.912 -16.059 1.00 42.81 386 ALA A CA 1
ATOM 2909 C C . ALA A 1 386 ? -20.149 3.779 -15.216 1.00 42.81 386 ALA A C 1
ATOM 2911 O O . ALA A 1 386 ? -20.085 2.946 -14.310 1.00 42.81 386 ALA A O 1
ATOM 2912 N N . GLY A 1 387 ? -19.089 4.549 -15.504 1.00 49.97 387 GLY A N 1
ATOM 2913 C CA . GLY A 1 387 ? -17.809 4.463 -14.780 1.00 49.97 387 GLY A CA 1
ATOM 2914 C C . GLY A 1 387 ? -16.992 3.194 -15.079 1.00 49.97 387 GLY A C 1
ATOM 2915 O O . GLY A 1 387 ? -16.152 2.781 -14.272 1.00 49.97 387 GLY A O 1
ATOM 2916 N N . VAL A 1 388 ? -17.247 2.563 -16.233 1.00 53.34 388 VAL A N 1
ATOM 2917 C CA . VAL A 1 388 ? -16.596 1.327 -16.718 1.00 53.34 388 VAL A CA 1
ATOM 2918 C C . VAL A 1 388 ? -15.541 1.631 -17.796 1.00 53.34 388 VAL A C 1
ATOM 2920 O O . VAL A 1 388 ? -14.708 0.779 -18.095 1.00 53.34 388 VAL A O 1
ATOM 2923 N N . GLY A 1 389 ? -15.504 2.858 -18.336 1.00 56.41 389 GLY A N 1
ATOM 2924 C CA . GLY A 1 389 ? -14.580 3.285 -19.400 1.00 56.41 389 GLY A CA 1
ATOM 2925 C C . GLY A 1 389 ? -13.101 2.952 -19.148 1.00 56.41 389 GLY A C 1
ATOM 2926 O O . GLY A 1 389 ? -12.417 2.467 -20.053 1.00 56.41 389 GLY A O 1
ATOM 2927 N N . ASP A 1 390 ? -12.627 3.104 -17.906 1.00 61.59 390 ASP A N 1
ATOM 2928 C CA . ASP A 1 390 ? -11.255 2.754 -17.510 1.00 61.59 390 ASP A CA 1
ATOM 2929 C C . ASP A 1 390 ? -10.951 1.257 -17.701 1.00 61.59 390 ASP A C 1
ATOM 2931 O O . ASP A 1 390 ? -9.905 0.903 -18.241 1.00 61.59 390 ASP A O 1
ATOM 2935 N N . LEU A 1 391 ? -11.876 0.361 -17.322 1.00 62.34 391 LEU A N 1
ATOM 2936 C CA . LEU A 1 391 ? -11.726 -1.096 -17.492 1.00 62.34 391 LEU A CA 1
ATOM 2937 C C . LEU A 1 391 ? -11.575 -1.482 -18.970 1.00 62.34 391 LEU A C 1
ATOM 2939 O O . LEU A 1 391 ? -10.794 -2.375 -19.304 1.00 62.34 391 LEU A O 1
ATOM 2943 N N . ILE A 1 392 ? -12.309 -0.802 -19.850 1.00 61.53 392 ILE A N 1
ATOM 2944 C CA . ILE A 1 392 ? -12.320 -1.062 -21.295 1.00 61.53 392 ILE A CA 1
ATOM 2945 C C . ILE A 1 392 ? -11.025 -0.545 -21.942 1.00 61.53 392 ILE A C 1
ATOM 2947 O O . ILE A 1 392 ? -10.380 -1.264 -22.708 1.00 61.53 392 ILE A O 1
ATOM 2951 N N . SER A 1 393 ? -10.573 0.655 -21.561 1.00 64.25 393 SER A N 1
ATOM 2952 C CA . SER A 1 393 ? -9.262 1.201 -21.953 1.00 64.25 393 SER A CA 1
ATOM 2953 C C . SER A 1 393 ? -8.102 0.292 -21.516 1.00 64.25 393 SER A C 1
ATOM 2955 O O . SER A 1 393 ? -7.160 0.022 -22.269 1.00 64.25 393 SER A O 1
ATOM 2957 N N . HIS A 1 394 ? -8.201 -0.246 -20.301 1.00 65.94 394 HIS A N 1
ATOM 2958 C CA . HIS A 1 394 ? -7.248 -1.182 -19.714 1.00 65.94 394 HIS A CA 1
ATOM 2959 C C . HIS A 1 394 ? -7.172 -2.523 -20.454 1.00 65.94 394 HIS A C 1
ATOM 2961 O O . HIS A 1 394 ? -6.070 -3.047 -20.653 1.00 65.94 394 HIS A O 1
ATOM 2967 N N . LEU A 1 395 ? -8.317 -3.057 -20.890 1.00 64.12 395 LEU A N 1
ATOM 2968 C CA . LEU A 1 395 ? -8.401 -4.309 -21.642 1.00 64.12 395 LEU A CA 1
ATOM 2969 C C . LEU A 1 395 ? -7.696 -4.202 -23.005 1.00 64.12 395 LEU A C 1
ATOM 2971 O O . LEU A 1 395 ? -6.901 -5.075 -23.354 1.00 64.12 395 LEU A O 1
ATOM 2975 N N . ASN A 1 396 ? -7.902 -3.090 -23.718 1.00 65.19 396 ASN A N 1
ATOM 2976 C CA . ASN A 1 396 ? -7.359 -2.866 -25.063 1.00 65.19 396 ASN A CA 1
ATOM 2977 C C . ASN A 1 396 ? -5.839 -2.616 -25.110 1.00 65.19 396 ASN A C 1
ATOM 2979 O O . ASN A 1 396 ? -5.218 -2.841 -26.147 1.00 65.19 396 ASN A O 1
ATOM 2983 N N . ASN A 1 397 ? -5.227 -2.165 -24.010 1.00 71.12 397 ASN A N 1
ATOM 2984 C CA . ASN A 1 397 ? -3.794 -1.846 -23.964 1.00 71.12 397 ASN A CA 1
ATOM 2985 C C . ASN A 1 397 ? -2.954 -2.946 -23.297 1.00 71.12 397 ASN A C 1
ATOM 2987 O O . ASN A 1 397 ? -1.964 -3.418 -23.857 1.00 71.12 397 ASN A O 1
ATOM 2991 N N . ASN A 1 398 ? -3.304 -3.329 -22.065 1.00 85.88 398 ASN A N 1
ATOM 2992 C CA . ASN A 1 398 ? -2.566 -4.321 -21.286 1.00 85.88 398 ASN A CA 1
ATOM 2993 C C . ASN A 1 398 ? -3.429 -4.816 -20.119 1.00 85.88 398 ASN A C 1
ATOM 2995 O O . ASN A 1 398 ? -3.343 -4.282 -19.012 1.00 85.88 398 ASN A O 1
ATOM 2999 N N . ALA A 1 399 ? -4.201 -5.879 -20.355 1.00 85.12 399 ALA A N 1
ATOM 3000 C CA . ALA A 1 399 ? -5.089 -6.476 -19.361 1.00 85.12 399 ALA A CA 1
ATOM 3001 C C . ALA A 1 399 ? -4.425 -6.756 -17.993 1.00 85.12 399 ALA A C 1
ATOM 3003 O O . ALA A 1 399 ? -5.056 -6.538 -16.961 1.00 85.12 399 ALA A O 1
ATOM 3004 N N . VAL A 1 400 ? -3.148 -7.171 -17.941 1.00 87.00 400 VAL A N 1
ATOM 3005 C CA . VAL A 1 400 ? -2.448 -7.422 -16.661 1.00 87.00 400 VAL A CA 1
ATOM 3006 C C . VAL A 1 400 ? -2.235 -6.130 -15.878 1.00 87.00 400 VAL A C 1
ATOM 3008 O O . VAL A 1 400 ? -2.581 -6.071 -14.699 1.00 87.00 400 VAL A O 1
ATOM 3011 N N . SER A 1 401 ? -1.683 -5.092 -16.513 1.00 84.75 401 SER A N 1
ATOM 3012 C CA . SER A 1 401 ? -1.545 -3.780 -15.863 1.00 84.75 401 SER A CA 1
ATOM 3013 C C . SER A 1 401 ? -2.911 -3.214 -15.487 1.00 84.75 401 SER A C 1
ATOM 3015 O O . SER A 1 401 ? -3.083 -2.730 -14.374 1.00 84.75 401 SER A O 1
ATOM 3017 N N . GLY A 1 402 ? -3.884 -3.364 -16.382 1.00 83.44 402 GLY A N 1
ATOM 3018 C CA . GLY A 1 402 ? -5.252 -2.900 -16.233 1.00 83.44 402 GLY A CA 1
ATOM 3019 C C . GLY A 1 402 ? -5.998 -3.481 -15.034 1.00 83.44 402 GLY A C 1
ATOM 3020 O O . GLY A 1 402 ? -6.604 -2.740 -14.259 1.00 83.44 402 GLY A O 1
ATOM 3021 N N . LEU A 1 403 ? -5.904 -4.798 -14.831 1.00 84.44 403 LEU A N 1
ATOM 3022 C CA . LEU A 1 403 ? -6.473 -5.476 -13.665 1.00 84.44 403 LEU A CA 1
ATOM 3023 C C . LEU A 1 403 ? -5.782 -5.031 -12.366 1.00 84.44 403 LEU A C 1
ATOM 3025 O O . LEU A 1 403 ? -6.451 -4.782 -11.364 1.00 84.44 403 LEU A O 1
ATOM 3029 N N . LEU A 1 404 ? -4.452 -4.892 -12.380 1.00 84.38 404 LEU A N 1
ATOM 3030 C CA . LEU A 1 404 ? -3.677 -4.423 -11.224 1.00 84.38 404 LEU A CA 1
ATOM 3031 C C . LEU A 1 404 ? -3.948 -2.947 -10.889 1.00 84.38 404 LEU A C 1
ATOM 3033 O O . LEU A 1 404 ? -3.838 -2.546 -9.731 1.00 84.38 404 LEU A O 1
ATOM 3037 N N . GLU A 1 405 ? -4.280 -2.131 -11.885 1.00 81.50 405 GLU A N 1
ATOM 3038 C CA . GLU A 1 405 ? -4.644 -0.723 -11.731 1.00 81.50 405 GLU A CA 1
ATOM 3039 C C . GLU A 1 405 ? -6.066 -0.562 -11.200 1.00 81.50 405 GLU A C 1
ATOM 3041 O O . GLU A 1 405 ? -6.262 0.133 -10.205 1.00 81.50 405 GLU A O 1
ATOM 3046 N N . TYR A 1 406 ? -7.027 -1.302 -11.761 1.00 77.75 406 TYR A N 1
ATOM 3047 C CA . TYR A 1 406 ? -8.387 -1.407 -11.229 1.00 77.75 406 TYR A CA 1
ATOM 3048 C C . TYR A 1 406 ? -8.388 -1.849 -9.757 1.00 77.75 406 TYR A C 1
ATOM 3050 O O . TYR A 1 406 ? -9.057 -1.240 -8.918 1.00 77.75 406 TYR A O 1
ATOM 3058 N N . ALA A 1 407 ? -7.578 -2.861 -9.427 1.00 77.06 407 ALA A N 1
ATOM 3059 C CA . ALA A 1 407 ? -7.380 -3.327 -8.059 1.00 77.06 407 ALA A CA 1
ATOM 3060 C C . ALA A 1 407 ? -6.860 -2.215 -7.142 1.00 77.06 407 ALA A C 1
ATOM 3062 O O . ALA A 1 407 ? -7.422 -1.976 -6.076 1.00 77.06 407 ALA A O 1
ATOM 3063 N N . ARG A 1 408 ? -5.817 -1.499 -7.578 1.00 71.94 408 ARG A N 1
ATOM 3064 C CA . ARG A 1 408 ? -5.198 -0.399 -6.829 1.00 71.94 408 ARG A CA 1
ATOM 3065 C C . ARG A 1 408 ? -6.176 0.752 -6.592 1.00 71.94 408 ARG A C 1
ATOM 3067 O O . ARG A 1 408 ? -6.251 1.239 -5.469 1.00 71.94 408 ARG A O 1
ATOM 3074 N N . ALA A 1 409 ? -6.936 1.143 -7.616 1.00 64.12 409 ALA A N 1
ATOM 3075 C CA . ALA A 1 409 ? -7.918 2.224 -7.552 1.00 64.12 409 ALA A CA 1
ATOM 3076 C C . ALA A 1 409 ? -9.067 1.918 -6.574 1.00 64.12 409 ALA A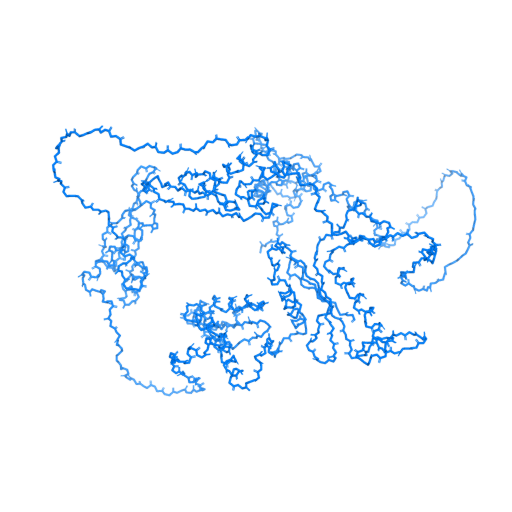 C 1
ATOM 3078 O O . ALA A 1 409 ? -9.500 2.801 -5.839 1.00 64.12 409 ALA A O 1
ATOM 3079 N N . ARG A 1 410 ? -9.522 0.657 -6.514 1.00 65.12 410 ARG A N 1
ATOM 3080 C CA . ARG A 1 410 ? -10.568 0.196 -5.579 1.00 65.12 410 ARG A CA 1
ATOM 3081 C C . ARG A 1 410 ? -10.025 -0.351 -4.249 1.00 65.12 410 ARG A C 1
ATOM 3083 O O . ARG A 1 410 ? -10.796 -0.776 -3.397 1.00 65.12 410 ARG A O 1
ATOM 3090 N N . GLY A 1 411 ? -8.707 -0.323 -4.036 1.00 53.44 411 GLY A N 1
ATOM 3091 C CA . GLY A 1 411 ? -8.065 -0.786 -2.801 1.00 53.44 411 GLY A CA 1
ATOM 3092 C C . GLY A 1 411 ? -8.054 -2.308 -2.594 1.00 53.44 411 GLY A C 1
ATOM 3093 O O . GLY A 1 411 ? -7.783 -2.762 -1.481 1.00 53.44 411 GLY A O 1
ATOM 3094 N N . PHE A 1 412 ? -8.325 -3.097 -3.637 1.00 73.19 412 PHE A N 1
ATOM 3095 C CA . PHE A 1 412 ? -8.317 -4.558 -3.595 1.00 73.19 412 PHE A CA 1
ATOM 3096 C C . PHE A 1 412 ? -6.908 -5.143 -3.758 1.00 73.19 412 PHE A C 1
ATOM 3098 O O . PHE A 1 412 ? -6.071 -4.636 -4.507 1.00 73.19 412 PHE A O 1
ATOM 3105 N N . ALA A 1 413 ? -6.661 -6.282 -3.109 1.00 71.06 413 ALA A N 1
ATOM 3106 C CA . ALA A 1 413 ? -5.510 -7.123 -3.423 1.00 71.06 413 ALA A CA 1
ATOM 3107 C C . ALA A 1 413 ? -5.765 -7.891 -4.731 1.00 71.06 413 ALA A C 1
ATOM 3109 O O . ALA A 1 413 ? -6.823 -8.504 -4.885 1.00 71.06 413 ALA A O 1
ATOM 3110 N N . ALA A 1 414 ? -4.792 -7.883 -5.642 1.00 81.25 414 ALA A N 1
ATOM 3111 C CA . ALA A 1 414 ? -4.829 -8.637 -6.891 1.00 81.25 414 ALA A CA 1
ATOM 3112 C C . ALA A 1 414 ? -3.599 -9.535 -7.028 1.00 81.25 414 ALA A C 1
ATOM 3114 O O . ALA A 1 414 ? -2.475 -9.112 -6.751 1.00 81.25 414 ALA A O 1
ATOM 3115 N N . GLU A 1 415 ? -3.806 -10.761 -7.499 1.00 85.12 415 GLU A N 1
ATOM 3116 C CA . GLU A 1 415 ? -2.733 -11.698 -7.828 1.00 85.12 415 GLU A CA 1
ATOM 3117 C C . GLU A 1 415 ? -3.099 -12.562 -9.039 1.00 85.12 415 GLU A C 1
ATOM 3119 O O . GLU A 1 415 ? -4.268 -12.822 -9.308 1.00 85.12 415 GLU A O 1
ATOM 3124 N N . ILE A 1 416 ? -2.087 -13.018 -9.778 1.00 92.00 416 ILE A N 1
ATOM 3125 C CA . ILE A 1 416 ? -2.251 -13.938 -10.909 1.00 92.00 416 ILE A CA 1
ATOM 3126 C C . ILE A 1 416 ? -1.305 -15.113 -10.675 1.00 92.00 416 ILE A C 1
ATOM 3128 O O . ILE A 1 416 ? -0.079 -14.948 -10.715 1.00 92.00 416 ILE A O 1
ATOM 3132 N N . ARG A 1 417 ? -1.865 -16.295 -10.405 1.00 90.81 417 ARG A N 1
ATOM 3133 C CA . ARG A 1 417 ? -1.111 -17.507 -10.053 1.00 90.81 417 ARG A CA 1
ATOM 3134 C C . ARG A 1 417 ? -1.116 -18.522 -11.191 1.00 90.81 417 ARG A C 1
ATOM 3136 O O . ARG A 1 417 ? -2.081 -18.624 -11.941 1.00 90.81 417 ARG A O 1
ATOM 3143 N N . LEU A 1 418 ? -0.024 -19.279 -11.293 1.00 92.88 418 LEU A N 1
ATOM 3144 C CA . LEU A 1 418 ? 0.017 -20.530 -12.050 1.00 92.88 418 LEU A CA 1
ATOM 3145 C C . LEU A 1 418 ? -0.628 -21.604 -11.165 1.00 92.88 418 LEU A C 1
ATOM 3147 O O . LEU A 1 418 ? -0.149 -21.825 -10.054 1.00 92.88 418 LEU A O 1
ATOM 3151 N N . VAL A 1 419 ? -1.704 -22.223 -11.641 1.00 89.19 419 VAL A N 1
ATOM 3152 C CA . VAL A 1 419 ? -2.493 -23.226 -10.902 1.00 89.19 419 VAL A CA 1
ATOM 3153 C C . VAL A 1 419 ? -2.197 -24.644 -11.393 1.00 89.19 419 VAL A C 1
ATOM 3155 O O . VAL A 1 419 ? -2.262 -25.588 -10.614 1.00 89.19 419 VAL A O 1
ATOM 3158 N N . GLY A 1 420 ? -1.795 -24.800 -12.657 1.00 88.06 420 GLY A N 1
ATOM 3159 C CA . GLY A 1 420 ? -1.422 -26.093 -13.226 1.00 88.06 420 GLY A CA 1
ATOM 3160 C C . GLY A 1 420 ? -0.411 -25.971 -14.361 1.00 88.06 420 GLY A C 1
ATOM 3161 O O . GLY A 1 420 ? -0.326 -24.942 -15.033 1.00 88.06 420 GLY A O 1
ATOM 3162 N N . GLN A 1 421 ? 0.355 -27.036 -14.582 1.00 91.81 421 GLN A N 1
ATOM 3163 C CA . GLN A 1 421 ? 1.162 -27.230 -15.783 1.00 91.81 421 GLN A CA 1
ATOM 3164 C C . GLN A 1 421 ? 0.938 -28.663 -16.276 1.00 91.81 421 GLN A C 1
ATOM 3166 O O . GLN A 1 421 ? 1.042 -29.606 -15.496 1.00 91.81 421 GLN A O 1
ATOM 3171 N N . SER A 1 422 ? 0.621 -28.814 -17.557 1.00 88.81 422 SER A N 1
ATOM 3172 C CA . SER A 1 422 ? 0.329 -30.089 -18.220 1.00 88.81 422 SER A CA 1
ATOM 3173 C C . SER A 1 422 ? 0.899 -30.095 -19.646 1.00 88.81 422 SER A C 1
ATOM 3175 O O . SER A 1 422 ? 1.586 -29.154 -20.045 1.00 88.81 422 SER A O 1
ATOM 3177 N N . GLY A 1 423 ? 0.636 -31.154 -20.414 1.00 85.31 423 GLY A N 1
ATOM 3178 C CA . GLY A 1 423 ? 1.126 -31.305 -21.789 1.00 85.31 423 GLY A CA 1
ATOM 3179 C C . GLY A 1 423 ? 2.549 -31.881 -21.890 1.00 85.31 423 GLY A C 1
ATOM 3180 O O . GLY A 1 423 ? 3.290 -31.901 -20.902 1.00 85.31 423 GLY A O 1
ATOM 3181 N N . PRO A 1 424 ? 2.929 -32.407 -23.069 1.00 84.50 424 PRO A N 1
ATOM 3182 C CA . PRO A 1 424 ? 4.249 -32.986 -23.299 1.00 84.50 424 PRO A CA 1
ATOM 3183 C C . PRO A 1 424 ? 5.350 -31.905 -23.335 1.00 84.50 424 PRO A C 1
ATOM 3185 O O . PRO A 1 424 ? 5.054 -30.730 -23.552 1.00 84.50 424 PRO A O 1
ATOM 3188 N N . PRO A 1 425 ? 6.643 -32.266 -23.197 1.00 80.69 425 PRO A N 1
ATOM 3189 C CA . PRO A 1 425 ? 7.743 -31.291 -23.165 1.00 80.69 425 PRO A CA 1
ATOM 3190 C C . PRO A 1 425 ? 7.851 -30.374 -24.396 1.00 80.69 425 PRO A C 1
ATOM 3192 O O . PRO A 1 425 ? 8.398 -29.280 -24.286 1.00 80.69 425 PRO A O 1
ATOM 3195 N N . HIS A 1 426 ? 7.336 -30.809 -25.551 1.00 83.62 426 HIS A N 1
ATOM 3196 C CA . HIS A 1 426 ? 7.297 -30.038 -26.797 1.00 83.62 426 HIS A CA 1
ATOM 3197 C C . HIS A 1 426 ? 6.019 -29.191 -26.973 1.00 83.62 426 HIS A C 1
ATOM 3199 O O . HIS A 1 426 ? 5.986 -28.333 -27.849 1.00 83.62 426 HIS A O 1
ATOM 3205 N N . GLU A 1 427 ? 4.989 -29.389 -26.143 1.00 83.44 427 GLU A N 1
ATOM 3206 C CA . GLU A 1 427 ? 3.742 -28.606 -26.146 1.00 83.44 427 GLU A CA 1
ATOM 3207 C C . GLU A 1 427 ? 3.231 -28.391 -24.700 1.00 83.44 427 GLU A C 1
ATOM 3209 O O . GLU A 1 427 ? 2.196 -28.935 -24.297 1.00 83.44 427 GLU A O 1
ATOM 3214 N N . PRO A 1 428 ? 3.963 -27.629 -23.865 1.00 86.38 428 PRO A N 1
ATOM 3215 C CA . PRO A 1 428 ? 3.555 -27.381 -22.489 1.00 86.38 428 PRO A CA 1
ATOM 3216 C C . PRO A 1 428 ? 2.321 -26.470 -22.433 1.00 86.38 428 PRO A C 1
ATOM 3218 O O . PRO A 1 428 ? 2.261 -25.427 -23.084 1.00 86.38 428 PRO A O 1
ATOM 3221 N N . LYS A 1 429 ? 1.356 -26.830 -21.586 1.00 89.94 429 LYS A N 1
ATOM 3222 C CA . LYS A 1 429 ? 0.152 -26.049 -21.277 1.00 89.94 429 LYS A CA 1
ATOM 3223 C C . LYS A 1 429 ? 0.240 -25.539 -19.842 1.00 89.94 429 LYS A C 1
ATOM 3225 O O . LYS A 1 429 ? 0.531 -26.291 -18.916 1.00 89.94 429 LYS A O 1
ATOM 3230 N N . PHE A 1 430 ? 0.004 -24.246 -19.655 1.00 93.44 430 PHE A N 1
ATOM 3231 C CA . PHE A 1 430 ? 0.072 -23.559 -18.368 1.00 93.44 430 PHE A CA 1
ATOM 3232 C C . PHE A 1 430 ? -1.302 -23.003 -18.008 1.00 93.44 430 PHE A C 1
ATOM 3234 O O . PHE A 1 430 ? -1.817 -22.116 -18.691 1.00 93.44 430 PHE A O 1
ATOM 3241 N N . THR A 1 431 ? -1.873 -23.495 -16.913 1.00 94.00 431 THR A N 1
ATOM 3242 C CA . THR A 1 431 ? -3.154 -23.026 -16.386 1.00 94.00 431 THR A CA 1
ATOM 3243 C C . THR A 1 431 ? -2.913 -21.876 -15.417 1.00 94.00 431 THR A C 1
ATOM 3245 O O . THR A 1 431 ? -2.280 -22.060 -14.374 1.00 94.00 431 THR A O 1
ATOM 3248 N N . TYR A 1 432 ? -3.410 -20.689 -15.749 1.00 95.50 432 TYR A N 1
ATOM 3249 C CA . TYR A 1 432 ? -3.313 -19.479 -14.933 1.00 95.50 432 TYR A CA 1
ATOM 3250 C C . TYR A 1 432 ? -4.682 -19.053 -14.413 1.00 95.50 432 TYR A C 1
ATOM 3252 O O . TYR A 1 432 ? -5.696 -19.246 -15.074 1.00 95.50 432 TYR A O 1
ATOM 3260 N N . GLN A 1 433 ? -4.702 -18.438 -13.233 1.00 93.06 433 GLN A N 1
ATOM 3261 C CA . GLN A 1 433 ? -5.922 -17.924 -12.619 1.00 93.06 433 GLN A CA 1
ATOM 3262 C C . GLN A 1 433 ? -5.649 -16.584 -11.937 1.00 93.06 433 GLN A C 1
ATOM 3264 O O . GLN A 1 433 ? -4.634 -16.416 -11.252 1.00 93.06 433 GLN A O 1
ATOM 3269 N N . ALA A 1 434 ? -6.556 -15.629 -12.130 1.00 92.56 434 ALA A N 1
ATOM 3270 C CA . ALA A 1 434 ? -6.532 -14.342 -11.449 1.00 92.56 434 ALA A CA 1
ATOM 3271 C C . ALA A 1 434 ? -7.387 -14.383 -10.173 1.00 92.56 434 ALA A C 1
ATOM 3273 O O . ALA A 1 434 ? -8.435 -15.032 -10.131 1.00 92.56 434 ALA A O 1
ATOM 3274 N N . LYS A 1 435 ? -6.948 -13.651 -9.147 1.00 85.06 435 LYS A N 1
ATOM 3275 C CA . LYS A 1 435 ? -7.694 -13.368 -7.918 1.00 85.06 435 LYS A CA 1
ATOM 3276 C C . LYS A 1 435 ? -7.764 -11.858 -7.721 1.00 85.06 435 LYS A C 1
ATOM 3278 O O . LYS A 1 435 ? -6.738 -11.186 -7.839 1.00 85.06 435 LYS A O 1
ATOM 3283 N N . LEU A 1 436 ? -8.937 -11.337 -7.373 1.00 82.25 436 LEU A N 1
ATOM 3284 C CA . LEU A 1 436 ? -9.151 -9.930 -7.031 1.00 82.25 436 LEU A CA 1
ATOM 3285 C C . LEU A 1 436 ? -10.053 -9.828 -5.801 1.00 82.25 436 LEU A C 1
ATOM 3287 O O . LEU A 1 436 ? -11.129 -10.416 -5.779 1.00 82.25 436 LEU A O 1
ATOM 3291 N N . GLY A 1 437 ? -9.621 -9.097 -4.772 1.00 64.62 437 GLY A N 1
ATOM 3292 C CA . GLY A 1 437 ? -10.450 -8.811 -3.592 1.00 64.62 437 GLY A CA 1
ATOM 3293 C C . GLY A 1 437 ? -10.919 -10.054 -2.822 1.00 64.62 437 GLY A C 1
ATOM 3294 O O . GLY A 1 437 ? -11.935 -10.001 -2.149 1.00 64.62 437 GLY A O 1
ATOM 3295 N N . GLY A 1 438 ? -10.221 -11.188 -2.949 1.00 64.56 438 GLY A N 1
ATOM 3296 C CA . GLY A 1 438 ? -10.649 -12.476 -2.384 1.00 64.56 438 GLY A CA 1
ATOM 3297 C C . GLY A 1 438 ? -11.264 -13.435 -3.411 1.00 64.56 438 GLY A C 1
ATOM 3298 O O . GLY A 1 438 ? -11.042 -14.640 -3.309 1.00 64.56 438 GLY A O 1
ATOM 3299 N N . ARG A 1 439 ? -11.939 -12.913 -4.441 1.00 77.19 439 ARG A N 1
ATOM 3300 C CA . ARG A 1 43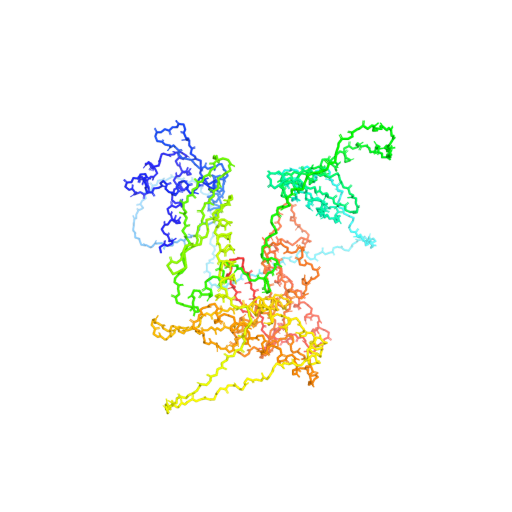9 ? -12.612 -13.686 -5.496 1.00 77.19 439 ARG A CA 1
ATOM 3301 C C . ARG A 1 439 ? -11.620 -14.265 -6.504 1.00 77.19 439 ARG A C 1
ATOM 3303 O O . ARG A 1 439 ? -10.782 -13.535 -7.031 1.00 77.19 439 ARG A O 1
ATOM 3310 N N . TRP A 1 440 ? -11.762 -15.550 -6.822 1.00 84.88 440 TRP A N 1
ATOM 3311 C CA . TRP A 1 440 ? -11.085 -16.194 -7.951 1.00 84.88 440 TRP A CA 1
ATOM 3312 C C . TRP A 1 440 ? -11.914 -16.066 -9.233 1.00 84.88 440 TRP A C 1
ATOM 3314 O O . TRP A 1 440 ? -13.133 -16.226 -9.211 1.00 84.88 440 TRP A O 1
ATOM 3324 N N . PHE A 1 441 ? -11.242 -15.802 -10.350 1.00 88.06 441 PHE A N 1
ATOM 3325 C CA . PHE A 1 441 ? -11.839 -15.739 -11.689 1.00 88.06 441 PHE A CA 1
ATOM 3326 C C . PHE A 1 441 ? -11.643 -17.076 -12.421 1.00 88.06 441 PHE A C 1
ATOM 3328 O O . PHE A 1 441 ? -10.872 -17.914 -11.941 1.00 88.06 441 PHE A O 1
ATOM 3335 N N . PRO A 1 442 ? -12.329 -17.328 -13.552 1.00 85.62 442 PRO A N 1
ATOM 3336 C CA . PRO A 1 442 ? -12.157 -18.568 -14.302 1.00 85.62 442 PRO A CA 1
ATOM 3337 C C . PRO A 1 442 ? -10.680 -18.837 -14.655 1.00 85.62 442 PRO A C 1
ATOM 3339 O O . PRO A 1 442 ? -9.975 -17.910 -15.064 1.00 85.62 442 PRO A O 1
ATOM 3342 N N . PRO A 1 443 ? -10.180 -20.073 -14.480 1.00 90.38 443 PRO A N 1
ATOM 3343 C CA . PRO A 1 443 ? -8.835 -20.431 -14.906 1.00 90.38 443 PRO A CA 1
ATOM 3344 C C . PRO A 1 443 ? -8.763 -20.515 -16.436 1.00 90.38 443 PRO A C 1
ATOM 3346 O O . PRO A 1 443 ? -9.689 -20.995 -17.087 1.00 90.38 443 PRO A O 1
ATOM 3349 N N . VAL A 1 444 ? -7.636 -20.091 -17.004 1.00 92.12 444 VAL A N 1
ATOM 3350 C CA . VAL A 1 444 ? -7.355 -20.132 -18.448 1.00 92.12 444 VAL A CA 1
ATOM 3351 C C . VAL A 1 444 ? -6.121 -20.981 -18.729 1.00 92.12 444 VAL A C 1
ATOM 3353 O O . VAL A 1 444 ? -5.202 -21.033 -17.912 1.00 92.12 444 VAL A O 1
ATOM 3356 N N . CYS A 1 445 ? -6.074 -21.631 -19.890 1.00 90.19 445 CYS A N 1
ATOM 3357 C CA . CYS A 1 445 ? -4.967 -22.493 -20.302 1.00 90.19 445 CYS A CA 1
ATOM 3358 C C . CYS A 1 445 ? -4.261 -21.910 -21.527 1.00 90.19 445 CYS A C 1
ATOM 3360 O O . CYS A 1 445 ? -4.862 -21.827 -22.592 1.00 90.19 445 CYS A O 1
ATOM 3362 N N . ALA A 1 446 ? -2.971 -21.595 -21.393 1.00 91.94 446 ALA A N 1
ATOM 3363 C CA . ALA A 1 446 ? -2.152 -21.051 -22.476 1.00 91.94 446 ALA A CA 1
ATOM 3364 C C . ALA A 1 446 ? -0.885 -21.882 -22.707 1.00 91.94 446 ALA A C 1
ATOM 3366 O O . ALA A 1 446 ? -0.314 -22.436 -21.768 1.00 91.94 446 ALA A O 1
ATOM 3367 N N . SER A 1 447 ? -0.371 -21.888 -23.937 1.00 87.94 447 SER A N 1
ATOM 3368 C CA . SER A 1 447 ? 0.923 -22.505 -24.278 1.00 87.94 447 SER A CA 1
ATOM 3369 C C . SER A 1 447 ? 2.129 -21.779 -23.663 1.00 87.94 447 SER A C 1
ATOM 3371 O O . SER A 1 447 ? 3.190 -22.360 -23.464 1.00 87.94 447 SER A O 1
ATOM 3373 N N . ASN A 1 448 ? 1.976 -20.495 -23.320 1.00 90.88 448 ASN A N 1
ATOM 3374 C CA . ASN A 1 448 ? 3.060 -19.637 -22.848 1.00 90.88 448 ASN A CA 1
ATOM 3375 C C . ASN A 1 448 ? 2.746 -19.004 -21.487 1.00 90.88 448 ASN A C 1
ATOM 3377 O O . ASN A 1 448 ? 1.711 -18.363 -21.314 1.00 90.88 448 ASN A O 1
ATOM 3381 N N . LYS A 1 449 ? 3.701 -19.041 -20.542 1.00 90.25 449 LYS A N 1
ATOM 3382 C CA . LYS A 1 449 ? 3.545 -18.427 -19.202 1.00 90.25 449 LYS A CA 1
ATOM 3383 C C . LYS A 1 449 ? 3.213 -16.929 -19.224 1.00 90.25 449 LYS A C 1
ATOM 3385 O O . LYS A 1 449 ? 2.545 -16.434 -18.320 1.00 90.25 449 LYS A O 1
ATOM 3390 N N . LYS A 1 450 ? 3.690 -16.189 -20.233 1.00 90.44 450 LYS A N 1
ATOM 3391 C CA . LYS A 1 450 ? 3.349 -14.767 -20.426 1.00 90.44 450 LYS A CA 1
ATOM 3392 C C . LYS A 1 450 ? 1.901 -14.601 -20.901 1.00 90.44 450 LYS A C 1
ATOM 3394 O O . LYS A 1 450 ? 1.205 -13.720 -20.411 1.00 90.44 450 LYS A O 1
ATOM 3399 N N . GLN A 1 451 ? 1.468 -15.458 -21.821 1.00 89.69 451 GLN A N 1
ATOM 3400 C CA . GLN A 1 451 ? 0.137 -15.422 -22.417 1.00 89.69 451 GLN A CA 1
ATOM 3401 C C . GLN A 1 451 ? -0.939 -15.851 -21.417 1.00 89.69 451 GLN A C 1
ATOM 3403 O O . GLN A 1 451 ? -1.906 -15.124 -21.247 1.00 89.69 451 GLN A O 1
ATOM 3408 N N . GLY A 1 452 ? -0.710 -16.910 -20.633 1.00 91.06 452 GLY A N 1
ATOM 3409 C CA . GLY A 1 452 ? -1.659 -17.331 -19.595 1.00 91.06 452 GLY A CA 1
ATOM 3410 C C . GLY A 1 452 ? -1.896 -16.264 -18.521 1.00 91.06 452 GLY A C 1
ATOM 3411 O O . GLY A 1 452 ? -3.016 -16.105 -18.049 1.00 91.06 452 GLY A O 1
ATOM 3412 N N . LYS A 1 453 ? -0.883 -15.452 -18.181 1.00 92.75 453 LYS A N 1
ATOM 3413 C CA . LYS A 1 453 ? -1.089 -14.274 -17.318 1.00 92.75 453 LYS A CA 1
ATOM 3414 C C . LYS A 1 453 ? -1.949 -13.197 -17.980 1.00 92.75 453 LYS A C 1
ATOM 3416 O O . LYS A 1 453 ? -2.756 -12.583 -17.292 1.00 92.75 453 LYS A O 1
ATOM 3421 N N . GLN A 1 454 ? -1.756 -12.963 -19.279 1.00 92.44 454 GLN A N 1
ATOM 3422 C CA . GLN A 1 454 ? -2.526 -11.989 -20.052 1.00 92.44 454 GLN A CA 1
ATOM 3423 C C . GLN A 1 454 ? -3.993 -12.408 -20.164 1.00 92.44 454 GLN A C 1
ATOM 3425 O O . GLN A 1 454 ? -4.873 -11.625 -19.825 1.00 92.44 454 GLN A O 1
ATOM 3430 N N . GLU A 1 455 ? -4.244 -13.654 -20.562 1.00 90.19 455 GLU A N 1
ATOM 3431 C CA . GLU A 1 455 ? -5.583 -14.231 -20.709 1.00 90.19 455 GLU A CA 1
ATOM 3432 C C . GLU A 1 455 ? -6.310 -14.333 -19.360 1.00 90.19 455 GLU A C 1
ATOM 3434 O O . GLU A 1 455 ? -7.501 -14.054 -19.292 1.00 90.19 455 GLU A O 1
ATOM 3439 N N . ALA A 1 456 ? -5.605 -14.635 -18.259 1.00 93.94 456 ALA A N 1
ATOM 3440 C CA . ALA A 1 456 ? -6.215 -14.671 -16.927 1.00 93.94 456 ALA A CA 1
ATOM 3441 C C . ALA A 1 456 ? -6.675 -13.278 -16.472 1.00 93.94 456 ALA A C 1
ATOM 3443 O O . ALA A 1 456 ? -7.682 -13.151 -15.776 1.00 93.94 456 ALA A O 1
ATOM 3444 N N . ALA A 1 457 ? -5.937 -12.232 -16.856 1.00 92.62 457 ALA A N 1
ATOM 3445 C CA . ALA A 1 457 ? -6.306 -10.857 -16.556 1.00 92.62 457 ALA A CA 1
ATOM 3446 C C . ALA A 1 457 ? -7.425 -10.337 -17.472 1.00 92.62 457 ALA A C 1
ATOM 3448 O O . ALA A 1 457 ? -8.331 -9.663 -16.991 1.00 92.62 457 ALA A O 1
ATOM 3449 N N . ASP A 1 458 ? -7.395 -10.687 -18.761 1.00 87.75 458 ASP A N 1
ATOM 3450 C CA . ASP A 1 458 ? -8.447 -10.369 -19.734 1.00 87.75 458 ASP A CA 1
ATOM 3451 C C . ASP A 1 458 ? -9.784 -11.019 -19.334 1.00 87.75 458 ASP A C 1
ATOM 3453 O O . ASP A 1 458 ? -10.788 -10.321 -19.200 1.00 87.75 458 ASP A O 1
ATOM 3457 N N . ALA A 1 459 ? -9.780 -12.315 -19.001 1.00 88.06 459 ALA A N 1
ATOM 3458 C CA . ALA A 1 459 ? -10.956 -13.024 -18.499 1.00 88.06 459 ALA A CA 1
ATOM 3459 C C . ALA A 1 459 ? -11.528 -12.382 -17.221 1.00 88.06 459 ALA A C 1
ATOM 3461 O O . ALA A 1 459 ? -12.745 -12.244 -17.090 1.00 88.06 459 ALA A O 1
ATOM 3462 N N . ALA A 1 460 ? -10.669 -11.941 -16.294 1.00 88.25 460 ALA A N 1
ATOM 3463 C CA . ALA A 1 460 ? -11.111 -11.258 -15.081 1.00 88.25 460 ALA A CA 1
ATOM 3464 C C . ALA A 1 460 ? -11.736 -9.881 -15.366 1.00 88.25 460 ALA A C 1
ATOM 3466 O O . ALA A 1 460 ? -12.797 -9.567 -14.827 1.00 88.25 460 ALA A O 1
ATOM 3467 N N . LEU A 1 461 ? -11.120 -9.078 -16.239 1.00 85.25 461 LEU A N 1
ATOM 3468 C CA . LEU A 1 461 ? -11.651 -7.775 -16.645 1.00 85.25 461 LEU A CA 1
ATOM 3469 C C . LEU A 1 461 ? -12.997 -7.901 -17.376 1.00 85.25 461 LEU A C 1
ATOM 3471 O O . LEU A 1 461 ? -13.908 -7.134 -17.074 1.00 85.25 461 LEU A O 1
ATOM 3475 N N . ARG A 1 462 ? -13.168 -8.889 -18.267 1.00 83.69 462 ARG A N 1
ATOM 3476 C CA . ARG A 1 462 ? -14.450 -9.142 -18.961 1.00 83.69 462 ARG A CA 1
ATOM 3477 C C . ARG A 1 462 ? -15.596 -9.431 -17.995 1.00 83.69 462 ARG A C 1
ATOM 3479 O O . ARG A 1 462 ? -16.683 -8.889 -18.172 1.00 83.69 462 ARG A O 1
ATOM 3486 N N . VAL A 1 463 ? -15.351 -10.249 -16.967 1.00 82.88 463 VAL A N 1
ATOM 3487 C CA . VAL A 1 463 ? -16.349 -10.541 -15.922 1.00 82.88 463 VAL A CA 1
ATOM 3488 C C . VAL A 1 463 ? -16.745 -9.261 -15.179 1.00 82.88 463 VAL A C 1
ATOM 3490 O O . VAL A 1 463 ? -17.933 -9.004 -15.008 1.00 82.88 463 VAL A O 1
ATOM 3493 N N . LEU A 1 464 ? -15.771 -8.424 -14.805 1.00 80.12 464 LEU A N 1
ATOM 3494 C CA . LEU A 1 464 ? -16.021 -7.158 -14.102 1.00 80.12 464 LEU A CA 1
ATOM 3495 C C . LEU A 1 464 ? -16.798 -6.139 -14.955 1.00 80.12 464 LEU A C 1
ATOM 3497 O O . LEU A 1 464 ? -17.649 -5.429 -14.423 1.00 80.12 464 LEU A O 1
ATOM 3501 N N . ILE A 1 465 ? -16.527 -6.074 -16.263 1.00 78.81 465 ILE A N 1
ATOM 3502 C CA . ILE A 1 465 ? -17.262 -5.220 -17.211 1.00 78.81 465 ILE A CA 1
ATOM 3503 C C . ILE A 1 465 ? -18.724 -5.684 -17.313 1.00 78.81 465 ILE A C 1
ATOM 3505 O O . ILE A 1 465 ? -19.632 -4.889 -17.077 1.00 78.81 465 ILE A O 1
ATOM 3509 N N . GLY A 1 466 ? -18.961 -6.977 -17.568 1.00 75.19 466 GLY A N 1
ATOM 3510 C CA . GLY A 1 466 ? -20.318 -7.522 -17.701 1.00 75.19 466 GLY A CA 1
ATOM 3511 C C . GLY A 1 466 ? -21.163 -7.409 -16.423 1.00 75.19 466 GLY A C 1
ATOM 3512 O O . GLY A 1 466 ? -22.372 -7.185 -16.498 1.00 75.19 466 GLY A O 1
ATOM 3513 N N . GLU A 1 467 ? -20.541 -7.505 -15.244 1.00 69.44 467 GLU A N 1
ATOM 3514 C CA . GLU A 1 467 ? -21.207 -7.266 -13.955 1.00 69.44 467 GLU A CA 1
ATOM 3515 C C . GLU A 1 467 ? -21.601 -5.795 -13.767 1.00 69.44 467 GLU A C 1
ATOM 3517 O O . GLU A 1 467 ? -22.727 -5.516 -13.348 1.00 69.44 467 GLU A O 1
ATOM 3522 N N . ALA A 1 468 ? -20.720 -4.856 -14.127 1.00 64.06 468 ALA A N 1
ATOM 3523 C CA . ALA A 1 468 ? -21.006 -3.426 -14.041 1.00 64.06 468 ALA A CA 1
ATOM 3524 C C . ALA A 1 468 ? -22.122 -2.996 -15.012 1.00 64.06 468 ALA A C 1
ATOM 3526 O O . ALA A 1 468 ? -23.036 -2.273 -14.616 1.00 64.06 468 ALA A O 1
ATOM 3527 N N . GLU A 1 469 ? -22.114 -3.501 -16.250 1.00 66.69 469 GLU A N 1
ATOM 3528 C CA . GLU A 1 469 ? -23.207 -3.267 -17.200 1.00 66.69 469 GLU A CA 1
ATOM 3529 C C . GLU A 1 469 ? -24.548 -3.848 -16.724 1.00 66.69 469 GLU A C 1
ATOM 3531 O O . GLU A 1 469 ? -25.601 -3.240 -16.927 1.00 66.69 469 GLU A O 1
ATOM 3536 N N . LYS A 1 470 ? -24.538 -5.041 -16.111 1.00 63.44 470 LYS A N 1
ATOM 3537 C CA . LYS A 1 470 ? -25.760 -5.661 -15.582 1.00 63.44 470 LYS A CA 1
ATOM 3538 C C . LYS A 1 470 ? -26.368 -4.801 -14.471 1.00 63.44 470 LYS A C 1
ATOM 3540 O O . LYS A 1 470 ? -27.573 -4.555 -14.506 1.00 63.44 470 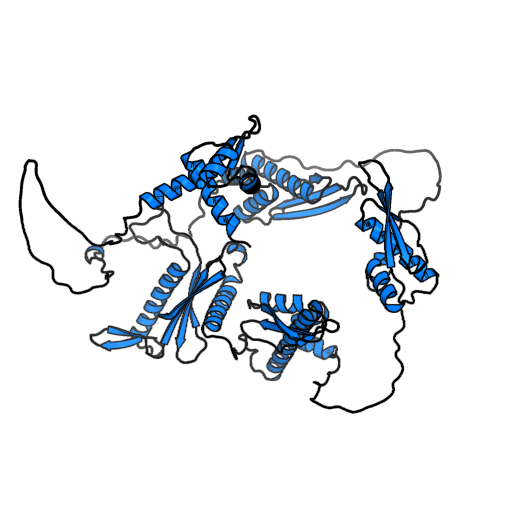LYS A O 1
ATOM 3545 N N . ALA A 1 471 ? -25.552 -4.321 -13.535 1.00 55.38 471 ALA A N 1
ATOM 3546 C CA . ALA A 1 471 ? -25.996 -3.408 -12.483 1.00 55.38 471 ALA A CA 1
ATOM 3547 C C . ALA A 1 471 ? -26.583 -2.109 -13.068 1.00 55.38 471 ALA A C 1
ATOM 3549 O O . ALA A 1 471 ? -27.718 -1.753 -12.753 1.00 55.38 471 ALA A O 1
ATOM 3550 N N . ALA A 1 472 ? -25.878 -1.473 -14.014 1.00 55.19 472 ALA A N 1
ATOM 3551 C CA . ALA A 1 472 ? -26.348 -0.258 -14.685 1.00 55.19 472 ALA A CA 1
ATOM 3552 C C . ALA A 1 472 ? -27.716 -0.434 -15.377 1.00 55.19 472 ALA A C 1
ATOM 3554 O O . ALA A 1 472 ? -28.554 0.461 -15.308 1.00 55.19 472 ALA A O 1
ATOM 3555 N N . ARG A 1 473 ? -27.977 -1.596 -15.999 1.00 59.69 473 ARG A N 1
ATOM 3556 C CA . ARG A 1 473 ? -29.269 -1.899 -16.648 1.00 59.69 473 ARG A CA 1
ATOM 3557 C C . ARG A 1 473 ? -30.403 -2.255 -15.679 1.00 59.69 473 ARG A C 1
ATOM 3559 O O . ARG A 1 473 ? -31.562 -2.099 -16.048 1.00 59.69 473 ARG A O 1
ATOM 3566 N N . THR A 1 474 ? -30.097 -2.762 -14.483 1.00 54.94 474 THR A N 1
ATOM 3567 C CA . THR A 1 474 ? -31.112 -3.329 -13.564 1.00 54.94 474 THR A CA 1
ATOM 3568 C C . THR A 1 474 ? -31.489 -2.375 -12.423 1.00 54.94 474 THR A C 1
ATOM 3570 O O . THR A 1 474 ? -32.455 -2.623 -11.709 1.00 54.94 474 THR A O 1
ATOM 3573 N N . GLY A 1 475 ? -30.748 -1.279 -12.226 1.00 43.19 475 GLY A N 1
ATOM 3574 C CA . GLY A 1 475 ? -30.999 -0.313 -11.145 1.00 43.19 475 GLY A CA 1
ATOM 3575 C C . GLY A 1 475 ? -30.582 -0.802 -9.751 1.00 43.19 475 GLY A C 1
ATOM 3576 O O . GLY A 1 475 ? -30.546 -0.012 -8.809 1.00 43.19 475 GLY A O 1
ATOM 3577 N N . GLU A 1 476 ? -30.198 -2.075 -9.619 1.00 41.56 476 GLU A N 1
ATOM 3578 C CA . GLU A 1 476 ? -29.400 -2.550 -8.494 1.00 41.56 476 GLU A CA 1
ATOM 3579 C C . GLU A 1 476 ? -28.089 -1.761 -8.475 1.00 41.56 476 GLU A C 1
ATOM 3581 O O . GLU A 1 476 ? -27.297 -1.828 -9.419 1.00 41.56 476 GLU A O 1
ATOM 3586 N N . LEU A 1 477 ? -27.857 -1.009 -7.393 1.00 39.75 477 LEU A N 1
ATOM 3587 C CA . LEU A 1 477 ? -26.566 -0.381 -7.130 1.00 39.75 477 LEU A CA 1
ATOM 3588 C C . LEU A 1 477 ? -25.474 -1.433 -7.326 1.00 39.75 477 LEU A C 1
ATOM 3590 O O . LEU A 1 477 ? -25.519 -2.479 -6.677 1.00 39.75 477 LEU A O 1
ATOM 3594 N N . THR A 1 478 ? -24.492 -1.148 -8.193 1.00 38.44 478 THR A N 1
ATOM 3595 C CA . THR A 1 478 ? -23.292 -1.985 -8.334 1.00 38.44 478 THR A CA 1
ATOM 3596 C C . THR A 1 478 ? -22.799 -2.342 -6.938 1.00 38.44 478 THR A C 1
ATOM 3598 O O . THR A 1 478 ? -22.496 -1.411 -6.179 1.00 38.44 478 THR A O 1
ATOM 3601 N N . PRO A 1 479 ? -22.688 -3.632 -6.576 1.00 41.53 479 PRO A N 1
ATOM 3602 C CA . PRO A 1 479 ? -22.080 -3.989 -5.314 1.00 41.53 479 PRO A CA 1
ATOM 3603 C C . PRO A 1 479 ? -20.679 -3.376 -5.269 1.00 41.53 479 PRO A C 1
ATOM 3605 O O . PRO A 1 479 ? -19.786 -3.764 -6.022 1.00 41.53 479 PRO A O 1
ATOM 3608 N N . ALA A 1 480 ? -20.474 -2.409 -4.370 1.00 46.00 480 ALA A N 1
ATOM 3609 C CA . ALA A 1 480 ? -19.136 -1.921 -4.026 1.00 46.00 480 ALA A CA 1
ATOM 3610 C C . ALA A 1 480 ? -18.278 -3.040 -3.390 1.00 46.00 480 ALA A C 1
ATOM 3612 O O . ALA A 1 480 ? -17.075 -2.885 -3.182 1.00 46.00 480 ALA A O 1
ATOM 3613 N N . GLU A 1 481 ? -18.924 -4.168 -3.096 1.00 49.22 481 GLU A N 1
ATOM 3614 C CA . GLU A 1 481 ? -18.431 -5.372 -2.461 1.00 49.22 481 GLU A CA 1
ATOM 3615 C C . GLU A 1 481 ? -18.687 -6.542 -3.419 1.00 49.22 481 GLU A C 1
ATOM 3617 O O . GLU A 1 481 ? -19.825 -6.952 -3.639 1.00 49.22 481 GLU A O 1
ATOM 3622 N N . LEU A 1 482 ? -17.620 -7.073 -4.024 1.00 48.44 482 LEU A N 1
ATOM 3623 C CA . LEU A 1 482 ? -17.704 -8.295 -4.825 1.00 48.44 482 LEU A CA 1
ATOM 3624 C C . LEU A 1 482 ? -18.228 -9.443 -3.941 1.00 48.44 482 LEU A C 1
ATOM 3626 O O . LEU A 1 482 ? -17.647 -9.669 -2.876 1.00 48.44 482 LEU A O 1
ATOM 3630 N N . PRO A 1 483 ? -19.264 -10.200 -4.353 1.00 48.25 483 PRO A N 1
ATOM 3631 C CA . PRO A 1 483 ? -19.800 -11.284 -3.537 1.00 48.25 483 PRO A CA 1
ATOM 3632 C C . PRO A 1 483 ? -18.729 -12.354 -3.281 1.00 48.25 483 PRO A C 1
ATOM 3634 O O . PRO A 1 483 ? -18.162 -12.943 -4.206 1.00 48.25 483 PRO A O 1
ATOM 3637 N N . LEU A 1 484 ? -18.445 -12.596 -1.999 1.00 52.44 484 LEU A N 1
ATOM 3638 C CA . LEU A 1 484 ? -17.339 -13.431 -1.516 1.00 52.44 484 LEU A CA 1
ATOM 3639 C C . LEU A 1 484 ? -17.669 -14.932 -1.548 1.00 52.44 484 LEU A C 1
ATOM 3641 O O . LEU A 1 484 ? -17.515 -15.639 -0.551 1.00 52.44 484 LEU A O 1
ATOM 3645 N N . SER A 1 485 ? -18.079 -15.448 -2.706 1.00 43.09 485 SER A N 1
ATOM 3646 C CA . SER A 1 485 ? -18.192 -16.892 -2.921 1.00 43.09 485 SER A CA 1
ATOM 3647 C C . SER A 1 485 ? -16.801 -17.545 -2.870 1.00 43.09 485 SER A C 1
ATOM 3649 O O . SER A 1 485 ? -16.051 -17.513 -3.845 1.00 43.09 485 SER A O 1
ATOM 3651 N N . GLY A 1 486 ? -16.459 -18.138 -1.719 1.00 50.72 486 GLY A N 1
ATOM 3652 C CA . GLY A 1 486 ? -15.265 -18.976 -1.526 1.00 50.72 486 GLY A CA 1
ATOM 3653 C C . GLY A 1 486 ? -14.086 -18.357 -0.756 1.00 50.72 486 GLY A C 1
ATOM 3654 O O . GLY A 1 486 ? -13.014 -18.959 -0.735 1.00 50.72 486 GLY A O 1
ATOM 3655 N N . GLY A 1 487 ? -14.239 -17.181 -0.134 1.00 59.34 487 GLY A N 1
ATOM 3656 C CA . GLY A 1 487 ? -13.217 -16.598 0.756 1.00 59.34 487 GLY A CA 1
ATOM 3657 C C . GLY A 1 487 ? -13.362 -17.062 2.212 1.00 59.34 487 GLY A C 1
ATOM 3658 O O . GLY A 1 487 ? -14.485 -17.202 2.696 1.00 59.34 487 GLY A O 1
ATOM 3659 N N . THR A 1 488 ? -12.252 -17.264 2.934 1.00 78.81 488 THR A N 1
ATOM 3660 C CA . THR A 1 488 ? -12.308 -17.593 4.375 1.00 78.81 488 THR A CA 1
ATOM 3661 C C . THR A 1 488 ? -12.768 -16.382 5.189 1.00 78.81 488 THR A C 1
ATOM 3663 O O . THR A 1 488 ? -12.545 -15.246 4.773 1.00 78.81 488 THR A O 1
ATOM 3666 N N . ILE A 1 489 ? -13.345 -16.583 6.381 1.00 78.81 489 ILE A N 1
ATOM 3667 C CA . ILE A 1 489 ? -13.756 -15.474 7.270 1.00 78.81 489 ILE A CA 1
ATOM 3668 C C . ILE A 1 489 ? -12.614 -14.470 7.532 1.00 78.81 489 ILE A C 1
ATOM 3670 O O . ILE A 1 489 ? -12.837 -13.261 7.570 1.00 78.81 489 ILE A O 1
ATOM 3674 N N . HIS A 1 490 ? -11.374 -14.959 7.599 1.00 80.25 490 HIS A N 1
ATOM 3675 C CA . HIS A 1 490 ? -10.157 -14.158 7.726 1.00 80.25 490 HIS A CA 1
ATOM 3676 C C . HIS A 1 490 ? -9.915 -13.229 6.524 1.00 80.25 490 HIS A C 1
ATOM 3678 O O . HIS A 1 490 ? -9.553 -12.066 6.715 1.00 80.25 490 HIS A O 1
ATOM 3684 N N . ASP A 1 491 ? -10.148 -13.709 5.295 1.00 76.94 491 ASP A N 1
ATOM 3685 C CA . ASP A 1 491 ? -10.064 -12.890 4.079 1.00 76.94 491 ASP A CA 1
ATOM 3686 C C . ASP A 1 491 ? -11.129 -11.779 4.091 1.00 76.94 491 ASP A C 1
ATOM 3688 O O . ASP A 1 491 ? -10.824 -10.638 3.743 1.00 76.94 491 ASP A O 1
ATOM 3692 N N . GLN A 1 492 ? -12.356 -12.095 4.532 1.00 76.69 492 GLN A N 1
ATOM 3693 C CA . GLN A 1 492 ? -13.471 -11.138 4.618 1.00 76.69 492 GLN A CA 1
ATOM 3694 C C . GLN A 1 492 ? -13.152 -10.004 5.604 1.00 76.69 492 GLN A C 1
ATOM 3696 O O . GLN A 1 492 ? -13.247 -8.828 5.253 1.00 76.69 492 GLN A O 1
ATOM 3701 N N . ILE A 1 493 ? -12.708 -10.359 6.817 1.00 83.19 493 ILE A N 1
ATOM 3702 C CA . ILE A 1 493 ? -12.301 -9.403 7.856 1.00 83.19 493 ILE A CA 1
ATOM 3703 C C . ILE A 1 493 ? -11.167 -8.518 7.329 1.00 83.19 493 ILE A C 1
ATOM 3705 O O . ILE A 1 493 ? -11.296 -7.297 7.333 1.00 83.19 493 ILE A O 1
ATOM 3709 N N . ALA A 1 494 ? -10.087 -9.113 6.807 1.00 81.88 494 ALA A N 1
ATOM 3710 C CA . ALA A 1 494 ? -8.951 -8.355 6.289 1.00 81.88 494 ALA A CA 1
ATOM 3711 C C . ALA A 1 494 ? -9.352 -7.408 5.142 1.00 81.88 494 ALA A C 1
ATOM 3713 O O . ALA A 1 494 ? -8.859 -6.279 5.080 1.00 81.88 494 ALA A O 1
ATOM 3714 N N . MET A 1 495 ? -10.250 -7.837 4.248 1.00 77.19 495 MET A N 1
ATOM 3715 C CA . MET A 1 495 ? -10.783 -6.994 3.177 1.00 77.19 495 MET A CA 1
ATOM 3716 C C . MET A 1 495 ? -11.535 -5.783 3.740 1.00 77.19 495 MET A C 1
ATOM 3718 O O . MET A 1 495 ? -11.188 -4.658 3.381 1.00 77.19 495 MET A O 1
ATOM 3722 N N . LEU A 1 496 ? -12.499 -5.992 4.645 1.00 81.56 496 LEU A N 1
ATOM 3723 C CA . LEU A 1 496 ? -13.273 -4.918 5.286 1.00 81.56 496 LEU A CA 1
ATOM 3724 C C . LEU A 1 496 ? -12.355 -3.907 5.991 1.00 81.56 496 LEU A C 1
ATOM 3726 O O . LEU A 1 496 ? -12.528 -2.693 5.845 1.00 81.56 496 LEU A O 1
ATOM 3730 N N . SER A 1 497 ? -11.330 -4.399 6.692 1.00 85.62 497 SER A N 1
ATOM 3731 C CA . SER A 1 497 ? -10.302 -3.582 7.339 1.00 85.62 497 SER A CA 1
ATOM 3732 C C . SER A 1 497 ? -9.553 -2.683 6.355 1.00 85.62 497 SER A C 1
ATOM 3734 O O . SER A 1 497 ? -9.428 -1.480 6.599 1.00 85.62 497 SER A O 1
ATOM 3736 N N . HIS A 1 498 ? -9.072 -3.229 5.229 1.00 79.88 498 HIS A N 1
ATOM 3737 C CA . HIS A 1 498 ? -8.368 -2.436 4.209 1.00 79.88 498 HIS A CA 1
ATOM 3738 C C . HIS A 1 498 ? -9.306 -1.502 3.449 1.00 79.88 498 HIS A C 1
ATOM 3740 O O . HIS A 1 498 ? -8.928 -0.363 3.197 1.00 79.88 498 HIS A O 1
ATOM 3746 N N . GLN A 1 499 ? -10.528 -1.928 3.128 1.00 77.94 499 GLN A N 1
ATOM 3747 C CA . GLN A 1 499 ? -11.540 -1.106 2.460 1.00 77.94 499 GLN A CA 1
ATOM 3748 C C . GLN A 1 499 ? -11.870 0.138 3.297 1.00 77.94 499 GLN A C 1
ATOM 3750 O O . GLN A 1 499 ? -11.789 1.259 2.793 1.00 77.94 499 GLN A O 1
ATOM 3755 N N . ARG A 1 500 ? -12.158 -0.033 4.596 1.00 83.75 500 ARG A N 1
ATOM 3756 C CA . ARG A 1 500 ? -12.454 1.085 5.508 1.00 83.75 500 ARG A CA 1
ATOM 3757 C C . ARG A 1 500 ? -11.232 1.957 5.777 1.00 83.75 500 ARG A C 1
ATOM 3759 O O . ARG A 1 500 ? -11.359 3.180 5.741 1.00 83.75 500 ARG A O 1
ATOM 3766 N N . PHE A 1 501 ? -10.049 1.366 5.953 1.00 83.25 501 PHE A N 1
ATOM 3767 C CA . PHE A 1 501 ? -8.804 2.130 6.060 1.00 83.25 501 PHE A CA 1
ATOM 3768 C C . PHE A 1 501 ? -8.545 2.989 4.814 1.00 83.25 501 PHE A C 1
ATOM 3770 O O . PHE A 1 501 ? -8.257 4.181 4.924 1.00 83.25 501 PHE A O 1
ATOM 3777 N N . ASN A 1 502 ? -8.668 2.409 3.620 1.00 75.38 502 ASN A N 1
ATOM 3778 C CA . ASN A 1 502 ? -8.430 3.111 2.364 1.00 75.38 502 ASN A CA 1
ATOM 3779 C C . ASN A 1 502 ? -9.461 4.225 2.152 1.00 75.38 502 ASN A C 1
ATOM 3781 O O . ASN A 1 502 ? -9.058 5.341 1.836 1.00 75.38 502 ASN A O 1
ATOM 3785 N N . ALA A 1 503 ? -10.750 3.965 2.409 1.00 74.00 503 ALA A N 1
ATOM 3786 C CA . ALA A 1 503 ? -11.821 4.960 2.319 1.00 74.00 503 ALA A CA 1
ATOM 3787 C C . ALA A 1 503 ? -11.551 6.187 3.209 1.00 74.00 503 ALA A C 1
ATOM 3789 O O . ALA A 1 503 ? -11.550 7.316 2.715 1.00 74.00 503 ALA A O 1
ATOM 3790 N N . LEU A 1 504 ? -11.237 5.965 4.493 1.00 77.06 504 LEU A N 1
ATOM 3791 C CA . LEU A 1 504 ? -10.907 7.033 5.445 1.00 77.06 504 LEU A CA 1
ATOM 3792 C C . LEU A 1 504 ? -9.620 7.780 5.070 1.00 77.06 504 LEU A C 1
ATOM 3794 O O . LEU A 1 504 ? -9.520 8.988 5.276 1.00 77.06 504 LEU A O 1
ATOM 3798 N N . THR A 1 505 ? -8.631 7.080 4.511 1.00 71.81 505 THR A N 1
ATOM 3799 C CA . THR A 1 505 ? -7.321 7.674 4.215 1.00 71.81 505 THR A CA 1
ATOM 3800 C C . THR A 1 505 ? -7.187 8.280 2.823 1.00 71.81 505 THR A C 1
ATOM 3802 O O . THR A 1 505 ? -6.177 8.938 2.583 1.00 71.81 505 THR A O 1
ATOM 3805 N N . THR A 1 506 ? -8.183 8.140 1.936 1.00 64.62 506 THR A N 1
ATOM 3806 C CA . THR A 1 506 ? -8.221 8.732 0.576 1.00 64.62 506 THR A CA 1
ATOM 3807 C C . THR A 1 506 ? -7.682 10.164 0.517 1.00 64.62 506 THR A C 1
ATOM 3809 O O . THR A 1 506 ? -6.825 10.465 -0.307 1.00 64.62 506 THR A O 1
ATOM 3812 N N . ARG A 1 507 ? -8.125 11.032 1.435 1.00 58.75 507 ARG A N 1
ATOM 3813 C CA . ARG A 1 507 ? -7.771 12.463 1.483 1.00 58.75 507 ARG A CA 1
ATOM 3814 C C . ARG A 1 507 ? -6.405 12.767 2.116 1.00 58.75 507 ARG A C 1
ATOM 3816 O O . ARG A 1 507 ? -5.935 13.893 2.016 1.00 58.75 507 ARG A O 1
ATOM 3823 N N . ILE A 1 508 ? -5.775 11.792 2.776 1.00 66.25 508 ILE A N 1
ATOM 3824 C CA . ILE A 1 508 ? -4.555 11.975 3.588 1.00 66.25 508 ILE A CA 1
ATOM 3825 C C . ILE A 1 508 ? -3.440 10.968 3.256 1.00 66.25 508 ILE A C 1
ATOM 3827 O O . ILE A 1 508 ? -2.470 10.849 4.007 1.00 66.25 508 ILE A O 1
ATOM 3831 N N . GLN A 1 509 ? -3.531 10.242 2.133 1.00 59.94 509 GLN A N 1
ATOM 3832 C CA . GLN A 1 509 ? -2.589 9.163 1.796 1.00 59.94 509 GLN A CA 1
ATOM 3833 C C . GLN A 1 509 ? -1.118 9.612 1.782 1.00 59.94 509 GLN A C 1
ATOM 3835 O O . GLN A 1 509 ? -0.258 8.852 2.229 1.00 59.94 509 GLN A O 1
ATOM 3840 N N . HIS A 1 510 ? -0.846 10.846 1.342 1.00 56.12 510 HIS A N 1
ATOM 3841 C CA . HIS A 1 510 ? 0.493 11.447 1.313 1.00 56.12 510 HIS A CA 1
ATOM 3842 C C . HIS A 1 510 ? 1.098 11.672 2.711 1.00 56.12 510 HIS A C 1
ATOM 3844 O O . HIS A 1 510 ? 2.310 11.571 2.868 1.00 56.12 510 HIS A O 1
ATOM 3850 N N . SER A 1 511 ? 0.271 11.915 3.735 1.00 58.50 511 SER A N 1
ATOM 3851 C CA . SER A 1 511 ? 0.720 12.084 5.128 1.00 58.50 511 SER A CA 1
ATOM 3852 C C . SER A 1 511 ? 1.096 10.745 5.786 1.00 58.50 511 SER A C 1
ATOM 3854 O O . SER A 1 511 ? 1.933 10.677 6.680 1.00 58.50 511 SER A O 1
ATOM 3856 N N . LEU A 1 512 ? 0.532 9.635 5.295 1.00 62.66 512 LEU A N 1
ATOM 3857 C CA . LEU A 1 512 ? 0.693 8.294 5.871 1.00 62.66 512 LEU A CA 1
ATOM 3858 C C . LEU A 1 512 ? 1.791 7.459 5.176 1.00 62.66 512 LEU A C 1
ATOM 3860 O O . LEU A 1 512 ? 1.741 6.222 5.165 1.00 62.66 512 LEU A O 1
ATOM 3864 N N . LEU A 1 513 ? 2.773 8.114 4.551 1.00 52.34 513 LEU A N 1
ATOM 3865 C CA . LEU A 1 513 ? 3.868 7.473 3.817 1.00 52.34 513 LEU A CA 1
ATOM 3866 C C . LEU A 1 513 ? 4.971 6.950 4.755 1.00 52.34 513 LEU A C 1
ATOM 3868 O O . LEU A 1 513 ? 6.005 7.581 4.953 1.00 52.34 513 LEU A O 1
ATOM 3872 N N . GLY A 1 514 ? 4.788 5.737 5.281 1.00 52.41 514 GLY A N 1
ATOM 3873 C CA . GLY A 1 514 ? 5.858 5.002 5.963 1.00 52.41 514 GLY A CA 1
ATOM 3874 C C . GLY A 1 514 ? 5.358 3.892 6.883 1.00 52.41 514 GLY A C 1
ATOM 3875 O O . GLY A 1 514 ? 4.792 4.175 7.927 1.00 52.41 514 GLY A O 1
ATOM 3876 N N . ARG A 1 515 ? 5.602 2.625 6.508 1.00 55.19 515 ARG A N 1
ATOM 3877 C CA . ARG A 1 515 ? 5.362 1.405 7.320 1.00 55.19 515 ARG A CA 1
ATOM 3878 C C . ARG A 1 515 ? 4.057 1.418 8.138 1.00 55.19 515 ARG A C 1
ATOM 3880 O O . ARG A 1 515 ? 4.069 1.393 9.364 1.00 55.19 515 ARG A O 1
ATOM 3887 N N . LYS A 1 516 ? 2.928 1.383 7.428 1.00 64.88 516 LYS A N 1
ATOM 3888 C CA . LYS A 1 516 ? 1.584 1.267 8.006 1.00 64.88 516 LYS A CA 1
ATOM 3889 C C . LYS A 1 516 ? 1.399 -0.098 8.693 1.00 64.88 516 LYS A C 1
ATOM 3891 O O . LYS A 1 516 ? 1.095 -1.078 8.014 1.00 64.88 516 LYS A O 1
ATOM 3896 N N . ILE A 1 517 ? 1.567 -0.158 10.015 1.00 80.50 517 ILE A N 1
ATOM 3897 C CA . ILE A 1 517 ? 0.900 -1.188 10.824 1.00 80.50 517 ILE A CA 1
ATOM 3898 C C . ILE A 1 517 ? -0.559 -0.749 10.944 1.00 80.50 517 ILE A C 1
ATOM 3900 O O . ILE A 1 517 ? -0.831 0.402 11.295 1.00 80.50 517 ILE A O 1
ATOM 3904 N N . LEU A 1 518 ? -1.476 -1.646 10.591 1.00 88.00 518 LEU A N 1
ATOM 3905 C CA . LEU A 1 518 ? -2.919 -1.447 10.691 1.00 88.00 518 LEU A CA 1
ATOM 3906 C C . LEU A 1 518 ? -3.467 -2.492 11.653 1.00 88.00 518 LEU A C 1
ATOM 3908 O O . LEU A 1 518 ? -3.190 -3.678 11.468 1.00 88.00 518 LEU A O 1
ATOM 3912 N N . ALA A 1 519 ? -4.280 -2.056 12.607 1.00 92.25 519 ALA A N 1
ATOM 3913 C CA . ALA A 1 519 ? -5.140 -2.933 13.377 1.00 92.25 519 ALA A CA 1
ATOM 3914 C C . ALA A 1 519 ? -6.585 -2.443 13.297 1.00 92.25 519 ALA A C 1
ATOM 3916 O O . ALA A 1 519 ? -6.842 -1.243 13.185 1.00 92.25 519 ALA A O 1
ATOM 3917 N N . THR A 1 520 ? -7.525 -3.374 13.335 1.00 93.12 520 THR A N 1
ATOM 3918 C CA . THR A 1 520 ? -8.960 -3.083 13.264 1.00 93.12 520 THR A CA 1
ATOM 3919 C C . THR A 1 520 ? -9.745 -4.118 14.040 1.00 93.12 520 THR A C 1
ATOM 3921 O O . THR A 1 520 ? -9.416 -5.303 13.961 1.00 93.12 520 THR A O 1
ATOM 3924 N N . ILE A 1 521 ? -10.830 -3.687 14.675 1.00 95.12 521 ILE A N 1
ATOM 3925 C CA . ILE A 1 521 ? -11.810 -4.576 15.297 1.00 95.12 521 ILE A CA 1
ATOM 3926 C C . ILE A 1 521 ? -13.086 -4.546 14.455 1.00 95.12 521 ILE A C 1
ATOM 3928 O O . ILE A 1 521 ? -13.647 -3.477 14.191 1.00 95.12 521 ILE A O 1
ATOM 3932 N N . VAL A 1 522 ? -13.507 -5.727 14.003 1.00 93.88 522 VAL A N 1
ATOM 3933 C CA . VAL A 1 522 ? -14.706 -5.948 13.186 1.00 93.88 522 VAL A CA 1
ATOM 3934 C C . VAL A 1 522 ? -15.763 -6.638 14.035 1.00 93.88 522 VAL A C 1
ATOM 3936 O O . VAL A 1 522 ? -15.521 -7.717 14.569 1.00 93.88 522 VAL A O 1
ATOM 3939 N N . MET A 1 523 ? -16.933 -6.017 14.143 1.00 93.00 523 MET A N 1
ATOM 3940 C CA . MET A 1 523 ? -18.123 -6.593 14.760 1.00 93.00 523 MET A CA 1
ATOM 3941 C C . MET A 1 523 ? -18.895 -7.397 13.713 1.00 93.00 523 MET A C 1
ATOM 3943 O O . MET A 1 523 ? -19.229 -6.857 12.657 1.00 93.00 523 MET A O 1
ATOM 3947 N N . LYS A 1 524 ? -19.226 -8.655 13.998 1.00 90.31 524 LYS A N 1
ATOM 3948 C CA . LYS A 1 524 ? -20.170 -9.453 13.198 1.00 90.31 524 LYS A CA 1
ATOM 3949 C C . LYS A 1 524 ? -21.421 -9.722 14.029 1.00 90.31 524 LYS A C 1
ATOM 3951 O O . LYS A 1 524 ? -21.287 -10.134 15.175 1.00 90.31 524 LYS A O 1
ATOM 3956 N N . ARG A 1 525 ? -22.602 -9.496 13.442 1.00 87.75 525 ARG A N 1
ATOM 3957 C CA . ARG A 1 525 ? -23.907 -9.933 13.963 1.00 87.75 525 ARG A CA 1
ATOM 3958 C C . ARG A 1 525 ? -24.418 -11.050 13.048 1.00 87.75 525 ARG A C 1
ATOM 3960 O O . ARG A 1 525 ? -24.568 -10.816 11.845 1.00 87.75 525 ARG A O 1
ATOM 3967 N N . GLY A 1 526 ? -24.606 -12.256 13.583 1.00 80.94 526 GLY A N 1
ATOM 3968 C CA . GLY A 1 526 ? -24.985 -13.444 12.807 1.00 80.94 526 GLY A CA 1
ATOM 3969 C C . GLY A 1 526 ? -24.036 -13.755 11.635 1.00 80.94 526 GLY A C 1
ATOM 3970 O O . GLY A 1 526 ? -22.822 -13.559 11.720 1.00 80.94 526 GLY A O 1
ATOM 3971 N N . GLU A 1 527 ? -24.592 -14.226 10.515 1.00 72.50 527 GLU A N 1
ATOM 3972 C CA . GLU A 1 527 ? -23.825 -14.645 9.325 1.00 72.50 527 GLU A CA 1
ATOM 3973 C C . GLU A 1 527 ? -23.357 -13.488 8.414 1.00 72.50 527 GLU A C 1
ATOM 3975 O O . GLU A 1 527 ? -22.663 -13.718 7.422 1.00 72.50 527 GLU A O 1
ATOM 3980 N N . GLY A 1 528 ? -23.694 -12.232 8.736 1.00 71.94 528 GLY A N 1
ATOM 3981 C CA . GLY A 1 528 ? -23.339 -11.067 7.916 1.00 71.94 528 GLY A CA 1
ATOM 3982 C C . GLY A 1 528 ? -21.825 -10.849 7.771 1.00 71.94 528 GLY A C 1
ATOM 3983 O O . GLY A 1 528 ? -21.031 -11.326 8.581 1.00 71.94 528 GLY A O 1
ATOM 3984 N N . LEU A 1 529 ? -21.397 -10.087 6.755 1.00 72.38 529 LEU A N 1
ATOM 3985 C CA . LEU A 1 529 ? -19.973 -9.799 6.495 1.00 72.38 529 LEU A CA 1
ATOM 3986 C C . LEU A 1 529 ? -19.266 -9.180 7.716 1.00 72.38 529 LEU A C 1
ATOM 3988 O O . LEU A 1 529 ? -18.199 -9.659 8.112 1.00 72.38 529 LEU A O 1
ATOM 3992 N N . GLY A 1 530 ? -19.914 -8.204 8.357 1.00 84.31 530 GLY A N 1
ATOM 3993 C CA . GLY A 1 530 ? -19.437 -7.498 9.547 1.00 84.31 530 GLY A CA 1
ATOM 3994 C C . GLY A 1 530 ? -19.103 -6.027 9.287 1.00 84.31 530 GLY A C 1
ATOM 3995 O O . GLY A 1 530 ? -18.950 -5.592 8.148 1.00 84.31 530 GLY A O 1
ATOM 3996 N N . THR A 1 531 ? -18.963 -5.261 10.366 1.00 89.12 531 THR A N 1
ATOM 3997 C CA . THR A 1 531 ? -18.720 -3.813 10.350 1.00 89.12 531 THR A CA 1
ATOM 3998 C C . THR A 1 531 ? -17.456 -3.489 11.140 1.00 89.12 531 THR A C 1
ATOM 4000 O O . THR A 1 531 ? -17.307 -3.911 12.284 1.00 89.12 531 THR A O 1
ATOM 4003 N N . VAL A 1 532 ? -16.537 -2.713 10.557 1.00 91.56 532 VAL A N 1
ATOM 4004 C CA . VAL A 1 532 ? -15.362 -2.194 11.281 1.00 91.56 532 VAL A CA 1
ATOM 4005 C C . VAL A 1 532 ? -15.840 -1.174 12.320 1.00 91.56 532 VAL A C 1
ATOM 4007 O O . VAL A 1 532 ? -16.303 -0.098 11.946 1.00 91.56 532 VAL A O 1
ATOM 4010 N N . VAL A 1 533 ? -15.719 -1.505 13.608 1.00 94.81 533 VAL A N 1
ATOM 4011 C CA . VAL A 1 533 ? -16.114 -0.632 14.735 1.00 94.81 533 VAL A CA 1
ATOM 4012 C C . VAL A 1 533 ? -14.937 0.148 15.313 1.00 94.81 533 VAL A C 1
ATOM 4014 O O . VAL A 1 533 ? -15.124 1.211 15.900 1.00 94.81 533 VAL A O 1
ATOM 4017 N N . SER A 1 534 ? -13.707 -0.339 15.124 1.00 95.81 534 SER A N 1
ATOM 4018 C CA . SER A 1 534 ? -12.510 0.414 15.487 1.00 95.81 534 SER A CA 1
ATOM 4019 C C . SER A 1 534 ? -11.341 0.165 14.546 1.00 95.81 534 SER A C 1
ATOM 4021 O O . SER A 1 534 ? -11.238 -0.892 13.921 1.00 95.81 534 SER A O 1
ATOM 4023 N N . LEU A 1 535 ? -10.462 1.161 14.453 1.00 92.75 535 LEU A N 1
ATOM 4024 C CA . LEU A 1 535 ? -9.285 1.171 13.600 1.00 92.75 535 LEU A CA 1
ATOM 4025 C C . LEU A 1 535 ? -8.162 1.942 14.295 1.00 92.75 535 LEU A C 1
ATOM 4027 O O . LEU A 1 535 ? -8.376 3.046 14.793 1.00 92.75 535 LEU A O 1
ATOM 4031 N N . GLY A 1 536 ? -6.960 1.376 14.282 1.00 90.69 536 GLY A N 1
ATOM 4032 C CA . GLY A 1 536 ? -5.746 2.011 14.775 1.00 90.69 536 GLY A CA 1
ATOM 4033 C C . GLY A 1 536 ? -4.579 1.841 13.809 1.00 90.69 536 GLY A C 1
ATOM 4034 O O . GLY A 1 536 ? -4.476 0.854 13.079 1.00 90.69 536 GLY A O 1
ATOM 4035 N N . THR A 1 537 ? -3.675 2.818 13.817 1.00 88.25 537 THR A N 1
ATOM 4036 C CA . THR A 1 537 ? -2.398 2.760 13.099 1.00 88.25 537 THR A CA 1
ATOM 4037 C C . THR A 1 537 ? -1.296 3.379 13.934 1.00 88.25 537 THR A C 1
ATOM 4039 O O . THR A 1 537 ? -1.511 4.427 14.538 1.00 88.25 537 THR A O 1
ATOM 4042 N N . GLY A 1 538 ? -0.107 2.790 13.881 1.00 85.25 538 GLY A N 1
ATOM 4043 C CA . GLY A 1 538 ? 1.087 3.319 14.530 1.00 85.25 538 GLY A CA 1
ATOM 4044 C C . GLY A 1 538 ? 2.027 2.205 14.979 1.00 85.25 538 GLY A C 1
ATOM 4045 O O . GLY A 1 538 ? 1.695 1.022 14.902 1.00 85.25 538 GLY A O 1
ATOM 4046 N N . ASN A 1 539 ? 3.247 2.582 15.354 1.00 85.50 539 ASN A N 1
ATOM 4047 C CA . ASN A 1 539 ? 4.329 1.650 15.683 1.00 85.50 539 ASN A CA 1
ATOM 4048 C C . ASN A 1 539 ? 5.332 2.235 16.697 1.00 85.50 539 ASN A C 1
ATOM 4050 O O . ASN A 1 539 ? 6.539 2.000 16.590 1.00 85.50 539 ASN A O 1
ATOM 4054 N N . ARG A 1 540 ? 4.854 3.103 17.595 1.00 84.31 540 ARG A N 1
ATOM 4055 C CA . ARG A 1 540 ? 5.679 3.871 18.537 1.00 84.31 540 ARG A CA 1
ATOM 4056 C C . ARG A 1 540 ? 4.963 4.020 19.873 1.00 84.31 540 ARG A C 1
ATOM 4058 O O . ARG A 1 540 ? 3.740 4.084 19.904 1.00 84.31 540 ARG A O 1
ATOM 4065 N N . CYS A 1 541 ? 5.747 4.187 20.927 1.00 87.81 541 CYS A N 1
ATOM 4066 C CA . CYS A 1 541 ? 5.285 4.599 22.247 1.00 87.81 541 CYS A CA 1
ATOM 4067 C C . CYS A 1 541 ? 5.838 5.995 22.563 1.00 87.81 541 CYS A C 1
ATOM 4069 O O . CYS A 1 541 ? 6.842 6.419 21.977 1.00 87.81 541 CYS A O 1
ATOM 4071 N N . VAL A 1 542 ? 5.175 6.687 23.484 1.00 88.06 542 VAL A N 1
ATOM 4072 C CA . VAL A 1 542 ? 5.641 7.932 24.106 1.00 88.06 542 VAL A CA 1
ATOM 4073 C C . VAL A 1 542 ? 6.936 7.677 24.881 1.00 88.06 542 VAL A C 1
ATOM 4075 O O . VAL A 1 542 ? 7.159 6.584 25.409 1.00 88.06 542 VAL A O 1
ATOM 4078 N N . LYS A 1 543 ? 7.815 8.679 24.933 1.00 84.31 543 LYS A N 1
ATOM 4079 C CA . LYS A 1 543 ? 9.052 8.612 25.723 1.00 84.31 543 LYS A CA 1
ATOM 4080 C C . LYS A 1 543 ? 8.826 9.092 27.156 1.00 84.31 543 LYS A C 1
ATOM 4082 O O . LYS A 1 543 ? 7.896 9.838 27.418 1.00 84.31 543 LYS A O 1
ATOM 4087 N N . GLY A 1 544 ? 9.741 8.748 28.067 1.00 81.62 544 GLY A N 1
ATOM 4088 C CA . GLY A 1 544 ? 9.656 9.141 29.483 1.00 81.62 544 GLY A CA 1
ATOM 4089 C C . GLY A 1 544 ? 9.505 10.650 29.731 1.00 81.62 544 GLY A C 1
ATOM 4090 O O . GLY A 1 544 ? 8.788 11.050 30.636 1.00 81.62 544 GLY A O 1
ATOM 4091 N N . GLU A 1 545 ? 10.132 11.473 28.887 1.00 83.06 545 GLU A N 1
ATOM 4092 C CA . GLU A 1 545 ? 10.061 12.947 28.895 1.00 83.06 545 GLU A CA 1
ATOM 4093 C C . GLU A 1 545 ? 8.696 13.523 28.453 1.00 83.06 545 GLU A C 1
ATOM 4095 O O . GLU A 1 545 ? 8.401 14.686 28.709 1.00 83.06 545 GLU A O 1
ATOM 4100 N N . GLU A 1 546 ? 7.853 12.700 27.826 1.00 81.94 546 GLU A N 1
ATOM 4101 C CA . GLU A 1 546 ? 6.516 13.027 27.312 1.00 81.94 546 GLU A CA 1
ATOM 4102 C C . GLU A 1 546 ? 5.403 12.274 28.083 1.00 81.94 546 GLU A C 1
ATOM 4104 O O . GLU A 1 546 ? 4.249 12.276 27.659 1.00 81.94 546 GLU A O 1
ATOM 4109 N N . LEU A 1 547 ? 5.723 11.599 29.198 1.00 86.38 547 LEU A N 1
ATOM 4110 C CA . LEU A 1 547 ? 4.731 10.911 30.033 1.00 86.38 547 LEU A CA 1
ATOM 4111 C C . LEU A 1 547 ? 3.944 11.897 30.902 1.00 86.38 547 LEU A C 1
ATOM 4113 O O . LEU A 1 547 ? 4.515 12.759 31.569 1.00 86.38 547 LEU A O 1
ATOM 4117 N N . SER A 1 548 ? 2.629 11.699 30.972 1.00 88.19 548 SER A N 1
ATOM 4118 C CA . SER A 1 548 ? 1.739 12.496 31.811 1.00 88.19 548 SER A CA 1
ATOM 4119 C C . SER A 1 548 ? 1.275 11.771 33.067 1.00 88.19 548 SER A C 1
ATOM 4121 O O . SER A 1 548 ? 0.752 10.659 33.008 1.00 88.19 548 SER A O 1
ATOM 4123 N N . LEU A 1 549 ? 1.355 12.471 34.200 1.00 87.31 549 LEU A N 1
ATOM 4124 C CA . LEU A 1 549 ? 0.727 12.075 35.465 1.00 87.31 549 LEU A CA 1
ATOM 4125 C C . LEU A 1 549 ? -0.784 12.381 35.507 1.00 87.31 549 LEU A C 1
ATOM 4127 O O . LEU A 1 549 ? -1.462 11.960 36.437 1.00 87.31 549 LEU A O 1
ATOM 4131 N N . LYS A 1 550 ? -1.317 13.118 34.520 1.00 90.94 550 LYS A N 1
ATOM 4132 C CA . LYS A 1 550 ? -2.744 13.487 34.419 1.00 90.94 550 LYS A CA 1
ATOM 4133 C C . LYS A 1 550 ? -3.541 12.597 33.459 1.00 90.94 550 LYS A C 1
ATOM 4135 O O . LYS A 1 550 ? -4.755 12.743 33.371 1.00 90.94 550 LYS A O 1
ATOM 4140 N N . GLY A 1 551 ? -2.872 11.712 32.715 1.00 87.06 551 GLY A N 1
ATOM 4141 C CA . GLY A 1 551 ? -3.514 10.836 31.729 1.00 87.06 551 GLY A CA 1
ATOM 4142 C C . GLY A 1 551 ? -3.917 11.514 30.410 1.00 87.06 551 GLY A C 1
ATOM 4143 O O . GLY A 1 551 ? -4.680 10.927 29.645 1.00 87.06 551 GLY A O 1
ATOM 4144 N N . ASP A 1 552 ? -3.407 12.715 30.114 1.00 88.12 552 ASP A N 1
ATOM 4145 C CA . ASP A 1 552 ? -3.665 13.429 28.849 1.00 88.12 552 ASP A CA 1
ATOM 4146 C C . ASP A 1 552 ? -2.800 12.938 27.663 1.00 88.12 552 ASP A C 1
ATOM 4148 O O . ASP A 1 552 ? -3.103 13.249 26.509 1.00 88.12 552 ASP A O 1
ATOM 4152 N N . THR A 1 553 ? -1.781 12.102 27.907 1.00 88.62 553 THR A N 1
ATOM 4153 C CA . THR A 1 553 ? -0.915 11.510 26.870 1.00 88.62 553 THR A CA 1
ATOM 4154 C C . THR A 1 553 ? -1.239 10.043 26.578 1.00 88.62 553 THR A C 1
ATOM 4156 O O . THR A 1 553 ? -1.546 9.244 27.465 1.00 88.62 553 THR A O 1
ATOM 4159 N N . VAL A 1 554 ? -1.122 9.640 25.308 1.00 90.38 554 VAL A N 1
ATOM 4160 C CA . VAL A 1 554 ? -1.305 8.243 24.884 1.00 90.38 554 VAL A CA 1
ATOM 4161 C C . VAL A 1 554 ? 0.035 7.511 24.933 1.00 90.38 554 VAL A C 1
ATOM 4163 O O . VAL A 1 554 ? 0.837 7.611 24.011 1.00 90.38 554 VAL A O 1
ATOM 4166 N N . ASN A 1 555 ? 0.267 6.767 26.017 1.00 90.69 555 ASN A N 1
ATOM 4167 C CA . ASN A 1 555 ? 1.569 6.144 26.296 1.00 90.69 555 ASN A CA 1
ATOM 4168 C C . ASN A 1 555 ? 2.041 5.153 25.213 1.00 90.69 555 ASN A C 1
ATOM 4170 O O . ASN A 1 555 ? 3.229 5.085 24.911 1.00 90.69 555 ASN A O 1
ATOM 4174 N N . ASP A 1 556 ? 1.119 4.398 24.612 1.00 90.94 556 ASP A N 1
ATOM 4175 C CA . ASP A 1 556 ? 1.409 3.422 23.560 1.00 90.94 556 ASP A CA 1
ATOM 4176 C C . ASP A 1 556 ? 0.494 3.671 22.349 1.00 90.94 556 ASP A C 1
ATOM 4178 O O . ASP A 1 556 ? -0.737 3.659 22.467 1.00 90.94 556 ASP A O 1
ATOM 4182 N N . CYS A 1 557 ? 1.125 3.912 21.195 1.00 89.56 557 CYS A N 1
ATOM 4183 C CA . CYS A 1 557 ? 0.492 4.169 19.905 1.00 89.56 557 CYS A CA 1
ATOM 4184 C C . CYS A 1 557 ? 0.778 3.053 18.880 1.00 89.56 557 CYS A C 1
ATOM 4186 O O . CYS A 1 557 ? 0.767 3.304 17.672 1.00 89.56 557 CYS A O 1
ATOM 4188 N N . HIS A 1 558 ? 1.039 1.819 19.318 1.00 90.12 558 HIS A N 1
ATOM 4189 C CA . HIS A 1 558 ? 0.927 0.641 18.459 1.00 90.12 558 HIS A CA 1
ATOM 4190 C C . HIS A 1 558 ? -0.510 0.509 17.939 1.00 90.12 558 HIS A C 1
ATOM 4192 O O . HIS A 1 558 ? -1.484 0.816 18.635 1.00 90.12 558 HIS A O 1
ATOM 4198 N N . ALA A 1 559 ? -0.649 0.075 16.688 1.00 90.94 559 ALA A N 1
ATOM 4199 C CA . ALA A 1 559 ? -1.924 0.049 15.979 1.00 90.94 559 ALA A CA 1
ATOM 4200 C C . ALA A 1 559 ? -3.020 -0.706 16.753 1.00 90.94 559 ALA A C 1
ATOM 4202 O O . ALA A 1 559 ? -4.145 -0.222 16.873 1.00 90.94 559 ALA A O 1
ATOM 4203 N N . GLU A 1 560 ? -2.677 -1.864 17.311 1.00 91.44 560 GLU A N 1
ATOM 4204 C CA . GLU A 1 560 ? -3.535 -2.728 18.119 1.00 91.44 560 GLU A CA 1
ATOM 4205 C C . GLU A 1 560 ? -3.986 -2.066 19.428 1.00 91.44 560 GLU A C 1
ATOM 4207 O O . GLU A 1 560 ? -5.150 -2.197 19.807 1.00 91.44 560 GLU A O 1
ATOM 4212 N N . ILE A 1 561 ? -3.123 -1.273 20.071 1.00 93.31 561 ILE A N 1
ATOM 4213 C CA . ILE A 1 561 ? -3.449 -0.546 21.303 1.00 93.31 561 ILE A CA 1
ATOM 4214 C C . ILE A 1 561 ? -4.376 0.634 21.003 1.00 93.31 561 ILE A C 1
ATOM 4216 O O . ILE A 1 561 ? -5.367 0.835 21.709 1.00 93.31 561 ILE A O 1
ATOM 4220 N N . ILE A 1 562 ? -4.131 1.367 19.912 1.00 93.69 562 ILE A N 1
ATOM 4221 C CA . ILE A 1 562 ? -5.044 2.417 19.435 1.00 93.69 562 ILE A CA 1
ATOM 4222 C C . ILE A 1 562 ? -6.403 1.821 19.041 1.00 93.69 562 ILE A C 1
ATOM 4224 O O . ILE A 1 562 ? -7.437 2.366 19.428 1.00 93.69 562 ILE A O 1
ATOM 4228 N N . SER A 1 563 ? -6.423 0.672 18.356 1.00 95.00 563 SER A N 1
ATOM 4229 C CA . SER A 1 563 ? -7.665 -0.030 18.013 1.00 95.00 563 SER A CA 1
ATOM 4230 C C . SER A 1 563 ? -8.412 -0.519 19.263 1.00 95.00 563 SER A C 1
ATOM 4232 O O . SER A 1 563 ? -9.633 -0.404 19.310 1.00 95.00 563 SER A O 1
ATOM 4234 N N . ARG A 1 564 ? -7.717 -1.004 20.306 1.00 95.56 564 ARG A N 1
ATOM 4235 C CA . ARG A 1 564 ? -8.340 -1.351 21.601 1.00 95.56 564 ARG A CA 1
ATOM 4236 C C . ARG A 1 564 ? -8.922 -0.114 22.293 1.00 95.56 564 ARG A C 1
ATOM 4238 O O . ARG A 1 564 ? -10.063 -0.158 22.739 1.00 95.56 564 ARG A O 1
ATOM 4245 N N . ARG A 1 565 ? -8.185 1.003 22.350 1.00 95.62 565 ARG A N 1
ATOM 4246 C CA . ARG A 1 565 ? -8.667 2.276 22.930 1.00 95.62 565 ARG A CA 1
ATOM 4247 C C . ARG A 1 565 ? -9.903 2.807 22.195 1.00 95.62 565 ARG A C 1
ATOM 4249 O O . ARG A 1 565 ? -10.859 3.242 22.832 1.00 95.62 565 ARG A O 1
ATOM 4256 N N . GLY A 1 566 ? -9.910 2.741 20.864 1.00 95.88 566 GLY A N 1
ATOM 4257 C CA . GLY A 1 566 ? -11.076 3.097 20.057 1.00 95.88 566 GLY A CA 1
ATOM 4258 C C . GLY A 1 566 ? -12.260 2.143 20.262 1.00 95.88 566 GLY A C 1
ATOM 4259 O O . GLY A 1 566 ? -13.400 2.597 20.287 1.00 95.88 566 GLY A O 1
ATOM 4260 N N . PHE A 1 567 ? -12.010 0.849 20.467 1.00 96.94 567 PHE A N 1
ATOM 4261 C CA . PHE A 1 567 ? -13.054 -0.132 20.767 1.00 96.94 567 PHE A CA 1
ATOM 4262 C C . PHE A 1 567 ? -13.673 0.067 22.156 1.00 96.94 567 PHE A C 1
ATOM 4264 O O . PHE A 1 567 ? -14.890 0.021 22.279 1.00 96.94 567 PHE A O 1
ATOM 4271 N N . ILE A 1 568 ? -12.882 0.412 23.175 1.00 95.94 568 ILE A N 1
ATOM 4272 C CA . ILE A 1 568 ? -13.404 0.798 24.499 1.00 95.94 568 ILE A CA 1
ATOM 4273 C C . ILE A 1 568 ? -14.354 2.005 24.379 1.00 95.94 568 ILE A C 1
ATOM 4275 O O . ILE A 1 568 ? -15.438 1.998 24.956 1.00 95.94 568 ILE A O 1
ATOM 4279 N N . ARG A 1 569 ? -14.010 3.013 23.561 1.00 95.38 569 ARG A N 1
ATOM 4280 C CA . ARG A 1 569 ? -14.917 4.144 23.271 1.00 95.38 569 ARG A CA 1
ATOM 4281 C C . ARG A 1 569 ? -16.207 3.714 22.564 1.00 95.38 569 ARG A C 1
ATOM 4283 O O . ARG A 1 569 ? -17.251 4.297 22.834 1.00 95.38 569 ARG A O 1
ATOM 4290 N N . PHE A 1 570 ? -16.143 2.717 21.681 1.00 95.88 570 PHE A N 1
ATOM 4291 C CA . PHE A 1 570 ? -17.328 2.123 21.058 1.00 95.88 570 PHE A CA 1
ATOM 4292 C C . PHE A 1 570 ? -18.207 1.405 22.096 1.00 95.88 570 PHE A C 1
ATOM 4294 O O . PHE A 1 570 ? -19.406 1.659 22.129 1.00 95.88 570 PHE A O 1
ATOM 4301 N N . LEU A 1 571 ? -17.627 0.614 23.008 1.00 95.12 571 LEU A N 1
ATOM 4302 C CA . LEU A 1 571 ? -18.378 -0.032 24.093 1.00 95.12 571 LEU A CA 1
ATOM 4303 C C . LEU A 1 571 ? -19.075 0.991 25.007 1.00 95.12 571 LEU A C 1
ATOM 4305 O O . LEU A 1 571 ? -20.246 0.811 25.323 1.00 95.12 571 LEU A O 1
ATOM 4309 N N . TYR A 1 572 ? -18.417 2.099 25.369 1.00 95.38 572 TYR A N 1
ATOM 4310 C CA . TYR A 1 572 ? -19.075 3.177 26.123 1.00 95.38 572 TYR A CA 1
ATOM 4311 C C . TYR A 1 572 ? -20.228 3.837 25.348 1.00 95.38 572 TYR A C 1
ATOM 4313 O O . TYR A 1 572 ? -21.245 4.175 25.948 1.00 95.38 572 TYR A O 1
ATOM 4321 N N . ALA A 1 573 ? -20.111 4.001 24.027 1.00 92.88 573 ALA A N 1
ATOM 4322 C CA . ALA A 1 573 ? -21.203 4.529 23.208 1.00 92.88 573 ALA A CA 1
ATOM 4323 C C . ALA A 1 573 ? -22.399 3.558 23.140 1.00 92.88 573 ALA A C 1
ATOM 4325 O O . ALA A 1 573 ? -23.546 3.988 23.213 1.00 92.88 573 ALA A O 1
ATOM 4326 N N . GLU A 1 574 ? -22.146 2.251 23.050 1.00 93.25 574 GLU A N 1
ATOM 4327 C CA . GLU A 1 574 ? -23.192 1.220 23.081 1.00 93.25 574 GLU A CA 1
ATOM 4328 C C . GLU A 1 574 ? -23.845 1.061 24.465 1.00 93.25 574 GLU A C 1
ATOM 4330 O O . GLU A 1 574 ? -25.035 0.745 24.549 1.00 93.25 574 GLU A O 1
ATOM 4335 N N . LEU A 1 575 ? -23.091 1.320 25.539 1.00 92.12 575 LEU A N 1
ATOM 4336 C CA . LEU A 1 575 ? -23.597 1.379 26.910 1.00 92.12 575 LEU A CA 1
ATOM 4337 C C . LEU A 1 575 ? -24.554 2.564 27.095 1.00 92.12 575 LEU A C 1
ATOM 4339 O O . LEU A 1 575 ? -25.642 2.385 27.631 1.00 92.12 575 LEU A O 1
ATOM 4343 N N . LEU A 1 576 ? -24.189 3.753 26.599 1.00 92.19 576 LEU A N 1
ATOM 4344 C CA . LEU A 1 576 ? -25.068 4.930 26.626 1.00 92.19 576 LEU A CA 1
ATOM 4345 C C . LEU A 1 576 ? -26.381 4.665 25.877 1.00 92.19 576 LEU A C 1
ATOM 4347 O O . LEU A 1 576 ? -27.447 4.883 26.443 1.00 92.19 576 LEU A O 1
ATOM 4351 N N . LYS A 1 577 ? -26.317 4.078 24.673 1.00 90.88 577 LYS A N 1
ATOM 4352 C CA . LYS A 1 577 ? -27.511 3.642 23.925 1.00 90.88 577 LYS A CA 1
ATOM 4353 C C . LYS A 1 577 ? -28.395 2.673 24.715 1.00 90.88 577 LYS A C 1
ATOM 4355 O O . LYS A 1 577 ? -29.615 2.760 24.627 1.00 90.88 577 LYS A O 1
ATOM 4360 N N . HIS A 1 578 ? -27.798 1.745 25.469 1.00 89.12 578 HIS A N 1
ATOM 4361 C CA . HIS A 1 578 ? -28.552 0.817 26.314 1.00 89.12 578 HIS A CA 1
ATOM 4362 C C . HIS A 1 578 ? -29.272 1.561 27.451 1.00 89.12 578 HIS A C 1
ATOM 4364 O O . HIS A 1 578 ? -30.463 1.353 27.662 1.00 89.12 578 HIS A O 1
ATOM 4370 N N . CYS A 1 579 ? -28.586 2.491 28.126 1.00 87.00 579 CYS A N 1
ATOM 4371 C CA . CYS A 1 579 ? -29.181 3.350 29.157 1.00 87.00 579 CYS A CA 1
ATOM 4372 C C . CYS A 1 579 ? -30.290 4.272 28.614 1.00 87.00 579 CYS A C 1
ATOM 4374 O O . CYS A 1 579 ? -31.227 4.594 29.339 1.00 87.00 579 CYS A O 1
ATOM 4376 N N . GLU A 1 580 ? -30.203 4.678 27.346 1.00 90.06 580 GLU A N 1
ATOM 4377 C CA . GLU A 1 580 ? -31.232 5.441 26.622 1.00 90.06 580 GLU A CA 1
ATOM 4378 C C . GLU A 1 580 ? -32.425 4.576 26.157 1.00 90.06 580 GLU A C 1
ATOM 4380 O O . GLU A 1 580 ? -33.384 5.109 25.600 1.00 90.06 580 GLU A O 1
ATOM 4385 N N . GLY A 1 581 ? -32.399 3.256 26.385 1.00 84.81 581 GLY A N 1
ATOM 4386 C CA . GLY A 1 581 ? -33.470 2.333 25.992 1.00 84.81 581 GLY A CA 1
ATOM 4387 C C . GLY A 1 581 ? -33.464 1.949 24.507 1.00 84.81 581 GLY A C 1
ATOM 4388 O O . GLY A 1 581 ? -34.506 1.605 23.954 1.00 84.81 581 GLY A O 1
ATOM 4389 N N . SER A 1 582 ? -32.313 2.029 23.831 1.00 85.44 582 SER A N 1
ATOM 4390 C CA . SER A 1 582 ? -32.189 1.663 22.417 1.00 85.44 582 SER A CA 1
ATOM 4391 C C . SER A 1 582 ? -32.023 0.151 22.220 1.00 85.44 582 SER A C 1
ATOM 4393 O O . SER A 1 582 ? -30.984 -0.427 22.553 1.00 85.44 582 SER A O 1
ATOM 4395 N N . GLU A 1 583 ? -33.013 -0.469 21.574 1.00 77.38 583 GLU A N 1
ATOM 4396 C CA . GLU A 1 583 ? -33.009 -1.888 21.168 1.00 77.38 583 GLU A CA 1
ATOM 4397 C C . GLU A 1 583 ? -31.807 -2.274 20.276 1.00 77.38 583 GLU A C 1
ATOM 4399 O O . GLU A 1 583 ? -31.354 -3.423 20.284 1.00 77.38 583 GLU A O 1
ATOM 4404 N N . ASP A 1 584 ? -31.239 -1.305 19.545 1.00 82.00 584 ASP A N 1
ATOM 4405 C CA . ASP A 1 584 ? -30.103 -1.489 18.630 1.00 82.00 584 ASP A CA 1
ATOM 4406 C C . ASP A 1 584 ? -28.754 -1.741 19.331 1.00 82.00 584 ASP A C 1
ATOM 4408 O O . ASP A 1 584 ? -27.783 -2.121 18.660 1.00 82.00 584 ASP A O 1
ATOM 4412 N N . SER A 1 585 ? -28.674 -1.547 20.655 1.00 89.19 585 SER A N 1
ATOM 4413 C CA . SER A 1 585 ? -27.451 -1.774 21.440 1.00 89.19 585 SER A CA 1
ATOM 4414 C C . SER A 1 585 ? -26.953 -3.223 21.331 1.00 89.19 585 SER A C 1
ATOM 4416 O O . SER A 1 585 ? -27.743 -4.167 21.253 1.00 89.19 585 SER A O 1
ATOM 4418 N N . ILE A 1 586 ? -25.632 -3.421 21.363 1.00 92.75 586 ILE A N 1
ATOM 4419 C CA . ILE A 1 586 ? -25.011 -4.757 21.483 1.00 92.75 586 ILE A CA 1
ATOM 4420 C C . ILE A 1 586 ? -25.175 -5.409 22.866 1.00 92.75 586 ILE A C 1
ATOM 4422 O O . ILE A 1 586 ? -24.806 -6.573 23.011 1.00 92.75 586 ILE A O 1
ATOM 4426 N N . PHE A 1 587 ? -25.659 -4.684 23.879 1.00 93.19 587 PHE A N 1
ATOM 4427 C CA . PHE A 1 587 ? -25.773 -5.191 25.248 1.00 93.19 587 PHE A CA 1
ATOM 4428 C C . PHE A 1 587 ? -27.170 -5.726 25.574 1.00 93.19 587 PHE A C 1
ATOM 4430 O O . PHE A 1 587 ? -28.186 -5.188 25.129 1.00 93.19 587 PHE A O 1
ATOM 4437 N N . GLU A 1 588 ? -27.202 -6.757 26.414 1.00 90.75 588 GLU A N 1
ATOM 4438 C CA . GLU A 1 588 ? -28.393 -7.287 27.077 1.00 90.75 588 GLU A CA 1
ATOM 4439 C C . GLU A 1 588 ? -28.113 -7.504 28.580 1.00 90.75 588 GLU A C 1
ATOM 4441 O O . GLU A 1 588 ? -26.954 -7.715 28.966 1.00 90.75 588 GLU A O 1
ATOM 4446 N N . PRO A 1 589 ? -29.135 -7.427 29.453 1.00 90.19 589 PRO A N 1
ATOM 4447 C CA . PRO A 1 589 ? -28.962 -7.659 30.883 1.00 90.19 589 PRO A CA 1
ATOM 4448 C C . PRO A 1 589 ? -28.517 -9.096 31.181 1.00 90.19 589 PRO A C 1
ATOM 4450 O O . PRO A 1 589 ? -28.985 -10.059 30.572 1.00 90.19 589 PRO A O 1
ATOM 4453 N N . ALA A 1 590 ? -27.613 -9.225 32.147 1.00 90.00 590 ALA A N 1
ATOM 4454 C CA . ALA A 1 590 ? -27.093 -10.482 32.665 1.00 90.00 590 ALA A CA 1
ATOM 4455 C C . ALA A 1 590 ? -27.406 -10.620 34.167 1.00 90.00 590 ALA A C 1
ATOM 4457 O O . ALA A 1 590 ? -28.080 -9.784 34.771 1.00 90.00 590 ALA A O 1
ATOM 4458 N N . GLU A 1 591 ? -26.917 -11.697 34.776 1.00 91.25 591 GLU A N 1
ATOM 4459 C CA . GLU A 1 591 ? -27.020 -11.922 36.218 1.00 91.25 591 GLU A CA 1
ATOM 4460 C C . GLU A 1 591 ? -26.266 -10.834 37.017 1.00 91.25 591 GLU A C 1
ATOM 4462 O O . GLU A 1 591 ? -25.343 -10.189 36.516 1.00 91.25 591 GLU A O 1
ATOM 4467 N N . GLU A 1 592 ? -26.664 -10.620 38.277 1.00 83.31 592 GLU A N 1
ATOM 4468 C CA . GLU A 1 592 ? -25.982 -9.725 39.233 1.00 83.31 592 GLU A CA 1
ATOM 4469 C C . GLU A 1 592 ? -25.818 -8.251 38.783 1.00 83.31 592 GLU A C 1
ATOM 4471 O O . GLU A 1 592 ? -24.773 -7.643 39.012 1.00 83.31 592 GLU A O 1
ATOM 4476 N N . ASN A 1 593 ? -26.838 -7.654 38.149 1.00 84.81 593 ASN A N 1
ATOM 4477 C CA . ASN A 1 593 ? -26.809 -6.275 37.613 1.00 84.81 593 ASN A CA 1
ATOM 4478 C C . ASN A 1 593 ? -25.694 -6.009 36.577 1.00 84.81 593 ASN A C 1
ATOM 4480 O O . ASN A 1 593 ? -25.353 -4.854 36.307 1.00 84.81 593 ASN A 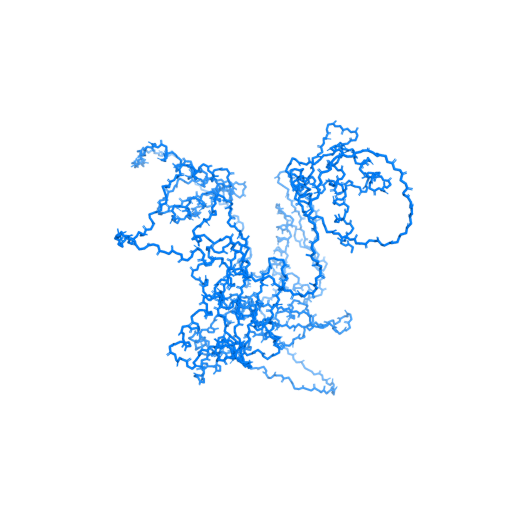O 1
ATOM 4484 N N . LYS A 1 594 ? -25.125 -7.057 35.974 1.00 89.81 594 LYS A N 1
ATOM 4485 C CA . LYS A 1 594 ? -24.130 -6.934 34.902 1.00 89.81 594 LYS A CA 1
ATOM 4486 C C . LYS A 1 594 ? -24.824 -6.842 33.542 1.00 89.81 594 LYS A C 1
ATOM 4488 O O . LYS A 1 594 ? -25.971 -7.250 33.374 1.00 89.81 594 LYS A O 1
ATOM 4493 N N . LEU A 1 595 ? -24.099 -6.337 32.548 1.00 91.06 595 LEU A N 1
ATOM 4494 C CA . LEU A 1 595 ? -24.487 -6.416 31.140 1.00 91.06 595 LEU A CA 1
ATOM 4495 C C . LEU A 1 595 ? -23.574 -7.410 30.428 1.00 91.06 595 LEU A C 1
ATOM 4497 O O . LEU A 1 595 ? -22.378 -7.479 30.722 1.00 91.06 595 LEU A O 1
ATOM 4501 N N . ARG A 1 596 ? -24.122 -8.147 29.462 1.00 91.81 596 ARG A N 1
ATOM 4502 C CA . ARG A 1 596 ? -23.356 -9.004 28.548 1.00 91.81 596 ARG A CA 1
ATOM 4503 C C . ARG A 1 596 ? -23.594 -8.587 27.102 1.00 91.81 596 ARG A C 1
ATOM 4505 O O . ARG A 1 596 ? -24.591 -7.947 26.784 1.00 91.81 596 ARG A O 1
ATOM 4512 N N . ILE A 1 597 ? -22.659 -8.939 26.229 1.00 93.12 597 ILE A N 1
ATOM 4513 C CA . ILE A 1 597 ? -22.826 -8.778 24.781 1.00 93.12 597 ILE A CA 1
ATOM 4514 C C . ILE A 1 597 ? -23.855 -9.814 24.300 1.00 93.12 597 ILE A C 1
ATOM 4516 O O . ILE A 1 597 ? -23.831 -10.959 24.758 1.00 93.12 597 ILE A O 1
ATOM 4520 N N . LYS A 1 598 ? -24.751 -9.413 23.390 1.00 92.19 598 LYS A N 1
ATOM 4521 C CA . LYS A 1 598 ? -25.747 -10.294 22.759 1.00 92.19 598 LYS A CA 1
ATOM 4522 C C . LYS A 1 598 ? -25.061 -11.501 22.087 1.00 92.19 598 LYS A C 1
ATOM 4524 O O . LYS A 1 598 ? -24.044 -11.320 21.415 1.00 92.19 598 LYS A O 1
ATOM 4529 N N . PRO A 1 599 ? -25.595 -12.730 22.219 1.00 89.19 599 PRO A N 1
ATOM 4530 C CA . PRO A 1 599 ? -24.907 -13.960 21.798 1.00 89.19 599 PRO A CA 1
ATOM 4531 C C . PRO A 1 599 ? -24.732 -14.111 20.276 1.00 89.19 599 PRO A C 1
ATOM 4533 O O . PRO A 1 599 ? -23.971 -14.963 19.826 1.00 89.19 599 PRO A O 1
ATOM 4536 N N . ASP A 1 600 ? -25.422 -13.296 19.475 1.00 90.69 600 ASP A N 1
ATOM 4537 C CA . ASP A 1 600 ? -25.270 -13.223 18.019 1.00 90.69 600 ASP A CA 1
ATOM 4538 C C . ASP A 1 600 ? -24.082 -12.348 17.570 1.00 90.69 600 ASP A C 1
ATOM 4540 O O . ASP A 1 600 ? -23.753 -12.315 16.379 1.00 90.69 600 ASP A O 1
ATOM 4544 N N . THR A 1 601 ? -23.466 -11.618 18.505 1.00 91.44 601 THR A N 1
ATOM 4545 C CA . THR A 1 601 ? -22.489 -10.561 18.249 1.00 91.44 601 THR A CA 1
ATOM 4546 C C . THR A 1 601 ? -21.081 -11.014 18.643 1.00 91.44 601 THR A C 1
ATOM 4548 O O . THR A 1 601 ? -20.823 -11.348 19.794 1.00 91.44 601 THR A O 1
ATOM 4551 N N . THR A 1 602 ? -20.139 -10.987 17.694 1.00 92.25 602 THR A N 1
ATOM 4552 C CA . THR A 1 602 ? -18.729 -11.384 17.908 1.00 92.25 602 THR A CA 1
ATOM 4553 C C . THR A 1 602 ? -17.752 -10.312 17.430 1.00 92.25 602 THR A C 1
ATOM 4555 O O . THR A 1 602 ? -18.054 -9.569 16.486 1.00 92.25 602 THR A O 1
ATOM 4558 N N . PHE A 1 603 ? -16.563 -10.244 18.042 1.00 94.25 603 PHE A N 1
ATOM 4559 C CA . PHE A 1 603 ? -15.546 -9.241 17.718 1.00 94.25 603 PHE A CA 1
ATOM 4560 C C . PHE A 1 603 ? -14.240 -9.878 17.229 1.00 94.25 603 PHE A C 1
ATOM 4562 O O . PHE A 1 603 ? -13.649 -10.756 17.852 1.00 94.25 603 PHE A O 1
ATOM 4569 N N . HIS A 1 604 ? -13.760 -9.398 16.083 1.00 92.75 604 HIS A N 1
ATOM 4570 C CA . HIS A 1 604 ? -12.609 -9.973 15.389 1.00 92.75 604 HIS A CA 1
ATOM 4571 C C . HIS A 1 604 ? -11.508 -8.928 15.251 1.00 92.75 604 HIS A C 1
ATOM 4573 O O . HIS A 1 604 ? -11.683 -7.924 14.554 1.00 92.75 604 HIS A O 1
ATOM 4579 N N . LEU A 1 605 ? -10.366 -9.163 15.899 1.00 93.50 605 LEU A N 1
ATOM 4580 C CA . LEU A 1 605 ? -9.179 -8.320 15.790 1.00 93.50 605 LEU A CA 1
ATOM 4581 C C . LEU A 1 605 ? -8.297 -8.807 14.634 1.00 93.50 605 LEU A C 1
ATOM 4583 O O . LEU A 1 605 ? -7.780 -9.926 14.635 1.00 93.50 605 LEU A O 1
ATOM 4587 N N . TYR A 1 606 ? -8.090 -7.921 13.663 1.00 90.44 606 TYR A N 1
ATOM 4588 C CA . TYR A 1 606 ? -7.148 -8.098 12.560 1.00 90.44 606 TYR A CA 1
ATOM 4589 C C . TYR A 1 606 ? -5.950 -7.168 12.738 1.00 90.44 606 TYR A C 1
ATOM 4591 O O . TYR A 1 606 ? -6.143 -5.967 12.936 1.00 90.44 606 TYR A O 1
ATOM 4599 N N . ILE A 1 607 ? -4.727 -7.704 12.623 1.00 88.62 607 ILE A N 1
ATOM 4600 C CA . ILE A 1 607 ? -3.479 -6.924 12.670 1.00 88.62 607 ILE A CA 1
ATOM 4601 C C . ILE A 1 607 ? -2.590 -7.260 11.464 1.00 88.62 607 ILE A C 1
ATOM 4603 O O . ILE A 1 607 ? -2.243 -8.422 11.220 1.00 88.62 607 ILE A O 1
ATOM 4607 N N . ARG A 1 608 ? -2.156 -6.223 10.735 1.00 79.88 608 ARG A N 1
ATOM 4608 C CA . ARG A 1 608 ? -1.216 -6.311 9.607 1.00 79.88 608 ARG A CA 1
ATOM 4609 C C . ARG A 1 608 ? 0.185 -5.862 10.019 1.00 79.88 608 ARG A C 1
ATOM 4611 O O . ARG A 1 608 ? 0.454 -4.663 10.100 1.00 79.88 608 ARG A O 1
ATOM 4618 N N . TRP A 1 609 ? 1.101 -6.816 10.175 1.00 64.31 609 TRP A N 1
ATOM 4619 C CA . TRP A 1 609 ? 2.508 -6.536 10.474 1.00 64.31 609 TRP A CA 1
ATOM 4620 C C . TRP A 1 609 ? 3.339 -6.276 9.210 1.00 64.31 609 TRP A C 1
ATOM 4622 O O . TRP A 1 609 ? 3.108 -6.853 8.145 1.00 64.31 609 TRP A O 1
ATOM 4632 N N . ALA A 1 610 ? 4.375 -5.441 9.343 1.00 45.97 610 ALA A N 1
ATOM 4633 C CA . ALA A 1 610 ? 5.239 -5.015 8.235 1.00 45.97 610 ALA A CA 1
ATOM 4634 C C . ALA A 1 610 ? 6.046 -6.150 7.558 1.00 45.97 610 ALA A C 1
ATOM 4636 O O . ALA A 1 610 ? 6.587 -5.942 6.475 1.00 45.97 610 ALA A O 1
ATOM 4637 N N . TYR A 1 611 ? 6.102 -7.342 8.165 1.00 41.16 611 TYR A N 1
ATOM 4638 C CA . TYR A 1 611 ? 6.806 -8.528 7.654 1.00 41.16 611 TYR A CA 1
ATOM 4639 C C . TYR A 1 611 ? 5.885 -9.559 6.972 1.00 41.16 611 TYR A C 1
ATOM 4641 O O . TYR A 1 611 ? 6.279 -10.704 6.771 1.00 41.16 611 TYR A O 1
ATOM 4649 N N . GLY A 1 612 ? 4.647 -9.187 6.628 1.00 36.44 612 GLY A N 1
ATOM 4650 C CA . GLY A 1 612 ? 3.741 -10.042 5.845 1.00 36.44 612 GLY A CA 1
ATOM 4651 C C . GLY A 1 612 ? 3.052 -11.170 6.623 1.00 36.44 612 GLY A C 1
ATOM 4652 O O . GLY A 1 612 ? 2.272 -11.913 6.035 1.00 36.44 612 GLY A O 1
ATOM 4653 N N . ARG A 1 613 ? 3.274 -11.278 7.939 1.00 36.75 613 ARG A N 1
ATOM 4654 C CA . ARG A 1 613 ? 2.447 -12.106 8.829 1.00 36.75 613 ARG A CA 1
ATOM 4655 C C . ARG A 1 613 ? 1.186 -11.327 9.221 1.00 36.75 613 ARG A C 1
ATOM 4657 O O . ARG A 1 613 ? 1.280 -10.178 9.654 1.00 36.75 613 ARG A O 1
ATOM 4664 N N . CYS A 1 614 ? 0.022 -11.950 9.068 1.00 43.47 614 CYS A N 1
ATOM 4665 C CA . CYS A 1 614 ? -1.230 -11.474 9.659 1.00 43.47 614 CYS A CA 1
ATOM 4666 C C . CYS A 1 614 ? -1.487 -12.271 10.938 1.00 43.47 614 CYS A C 1
ATOM 4668 O O . CYS A 1 614 ? -1.277 -13.485 10.941 1.00 43.47 614 CYS A O 1
ATOM 4670 N N . LEU A 1 615 ? -1.941 -11.600 11.994 1.00 46.03 615 LEU A N 1
ATOM 4671 C CA . LEU A 1 615 ? -2.448 -12.255 13.197 1.00 46.03 615 LEU A CA 1
ATOM 4672 C C . LEU A 1 615 ? -3.957 -12.005 13.268 1.00 46.03 615 LEU A C 1
ATOM 4674 O O . LEU A 1 615 ? -4.401 -10.869 13.081 1.00 46.03 615 LEU A O 1
ATOM 4678 N N . PHE A 1 616 ? -4.714 -13.069 13.517 1.00 42.75 616 PHE A N 1
ATOM 4679 C CA . PHE A 1 616 ? -6.144 -13.017 13.792 1.00 42.75 616 PHE A CA 1
ATOM 4680 C C . PHE A 1 616 ? -6.363 -13.461 15.231 1.00 42.75 616 PHE A C 1
ATOM 4682 O O . PHE A 1 616 ? -5.868 -14.515 15.628 1.00 42.75 616 PHE A O 1
ATOM 4689 N N . LEU A 1 617 ? -7.097 -12.655 15.990 1.00 42.66 617 LEU A N 1
ATOM 4690 C CA . LEU A 1 617 ? -7.563 -12.990 17.329 1.00 42.66 617 LEU A CA 1
ATOM 4691 C C . LEU A 1 617 ? -9.078 -12.768 17.343 1.00 42.66 617 LEU A C 1
ATOM 4693 O O . LEU A 1 617 ? -9.545 -11.668 17.044 1.00 42.66 617 LEU A O 1
ATOM 4697 N N . ALA A 1 618 ? -9.828 -13.829 17.625 1.00 37.06 618 ALA A N 1
ATOM 4698 C CA . ALA A 1 618 ? -11.257 -13.751 17.904 1.00 37.06 618 ALA A CA 1
ATOM 4699 C C . ALA A 1 618 ? -11.439 -13.621 19.421 1.00 37.06 618 ALA A C 1
ATOM 4701 O O . ALA A 1 618 ? -10.737 -14.309 20.169 1.00 37.06 618 ALA A O 1
ATOM 4702 N N . PHE A 1 619 ? -12.341 -12.734 19.837 1.00 39.00 619 PHE A N 1
ATOM 4703 C CA . PHE A 1 619 ? -12.701 -12.474 21.230 1.00 39.00 619 PHE A CA 1
ATOM 4704 C C . PHE A 1 619 ? -14.224 -12.538 21.390 1.00 39.00 619 PHE A C 1
ATOM 4706 O O . PHE A 1 619 ? -14.931 -12.027 20.485 1.00 39.00 619 PHE A O 1
#